Protein 1Y7U (pdb70)

Radius of gyration: 28.41 Å; Cα contacts (8 Å, |Δi|>4): 970; chains: 3; bounding box: 66×67×67 Å

Solvent-accessible surface area: 28800 Å² total

InterPro domains:
  IPR006683 Thioesterase domain [PF03061] (31-102)
  IPR029069 HotDog domain superfamily [SSF54637] (11-159)
  IPR033120 Hotdog acyl-CoA thioesterase (ACOT)-type domain [PS51770] (13-125)
  IPR040170 Cytosolic acyl coenzyme A thioester hydrolase [PTHR11049] (10-159)

Secondary structure (DSSP, 8-state):
-EEEGGGG-EEEEEE--GGGB-TTSSB-HHHHHH---HHHHHHHHH-SEEEE--------S---TT-EEEEEEEE----S---EEEEEEEE-TTT--EEEEEEEEE-EEEE-TTS-B---PEEE--SHHHHHHHHHHHHHHHHHHHHHHHHHHHHHT---/-EEEGGGG-EEEEEE--GGGB-TTSSB-HHHHHH---HHHHHHHHH-S-EEE--------S---TTEEEEEEEEE----S---EEEEEEEEETTT--EEEEEEEEE-EEEB-TTS-B---PEEE--SHHHHHHHHHHHH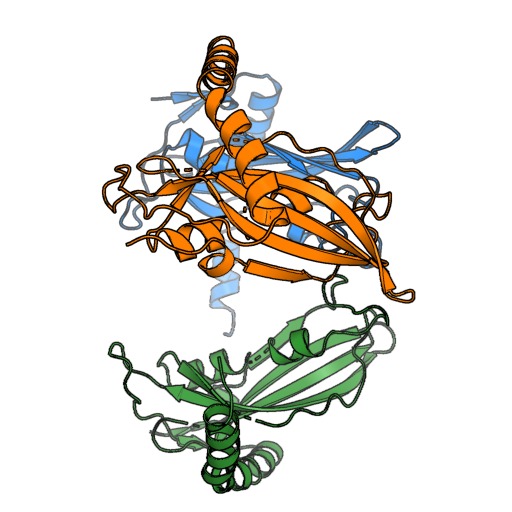HHHTHHHHHHHHHHHHHT---/-EEEGGGG-EEEEEE--GGGB-TTSSB-HHHHHH---HHHHHHHHHSS-EEE--------S---TTEEEEEEEEE----S---EEEEEEEEETTT--EEEEEEEEE-EEEB-TTS-B----EEE--SHHHHHHHHHHHHHHHHHHHHHHHHHHHHHH---

B-factor: mean 40.54, std 14.73, range [1.79, 105.84]

Foldseek 3Di:
DAEEQVLLKAKDKFADDPVQADPVQFGDVVVVVVVVSAQSSVCSQFVANKDWDFWDKDQQDTAGNQKMKMKIKTDQFADQFKKIKMWIWIAGPVPRDIDTRIIDIIMMGGADPVRDRHGTHGYDYDDPVSVVVNVVVVVVVVCVVVVVVVVVVVVVVDDD/DAAEQVQLKAKDKFADDPVQADPVQFGDVVVVVVVVNQQSSVCSFQVARKDWDFWDKDQQDTAGNQWMKMKIKTDLFDDFFKWMKIWIWIAGDPPRDIDTRMIGIIMIGGADPVRHGHGTHHYHYDDPVSVVVNVVVVVVVVCPVVVVVVVVVVVVPDDD/DEAEFVLLKAKDKFADDPVQADPVQFGDVVVVVVVVSQQSSVCSQFVARKDWDFDDKDQQDTAHNQWMKMKIKTDLFFDFFKWMKMWIKIAGDPVRDIDTRIIGIIMIGGQDPVGDGHGTHGYHYDDPVSVVVNVVSVVVVVCVVVVVVVVVVVVVVDDD

Sequence (480 aa):
KGKTANESRVFKTSRVFPTDLNDDHNTLFGGKILSEDVASISASRHSRKECVTASDWVDFLHPVRSSDCVSYESFVIWTGRTSEVFVKVVSEYLISGEKRIAATSFVTFVALSKENNPVPVPRVIPDTEEEKESHRIAVLRRAEQQRHIRRKAESKKVATLLTFKGKTANESRVFKTSRRVFPTDLNDHNNTLFGGKILSEDVASISASRHSRKECVTASDWVDFLHPVRSSDCVSYESFVIWTGRTSEVFVKVVSEYLISGEKRIAATSFVTFVALSKENNPVPVPRRVIPDTEEEKESHRIAVLRAEQRHIRRKAESKKVATLLTFKGKTANESRVFKTSRVFPTDLNDDHNTLFGGKILSEDVASISASRHSRKECVTASDWVDFLHPVRSSDCVSYESFVIWTGRTSEVFVKVVSEYLISGEKRIAATSFVTFVALSKEENNPVPVPRVIPDTEEEKESHRRIAVLRAEQRHIRKAESKKVATLLTF

Structure (mmCIF, N/CA/C/O backbone):
data_1Y7U
#
_entry.id   1Y7U
#
_cell.length_a   123.553
_cell.length_b   123.553
_cell.length_c   126.581
_cell.angle_alpha   90.00
_cell.angle_beta   90.00
_cell.angle_gamma   90.00
#
_symmetry.space_group_name_H-M   'P 43 21 2'
#
loop_
_entity.id
_entity.type
_entity.pdbx_description
1 polymer 'Acyl-CoA hydrolase'
2 non-polymer 'CALCIUM ION'
3 non-polymer 'SULFATE ION'
4 non-polymer 'COENZYME A'
5 water water
#
loop_
_atom_site.group_PDB
_atom_site.id
_atom_site.type_symbol
_atom_site.label_atom_id
_atom_site.label_alt_id
_atom_site.label_comp_id
_atom_site.label_asym_id
_atom_site.label_entity_id
_atom_site.label_seq_id
_atom_site.pdbx_PDB_ins_code
_atom_site.Cartn_x
_atom_site.Cartn_y
_atom_site.Cartn_z
_atom_site.occupancy
_atom_site.B_iso_or_equiv
_atom_site.auth_seq_id
_atom_site.auth_comp_id
_atom_site.auth_asym_id
_atom_site.auth_atom_id
_atom_site.pdbx_PDB_model_num
ATOM 1 N N . LYS A 1 11 ? 14.688 20.877 38.966 1.00 65.62 8 LYS A N 1
ATOM 2 C CA . LYS A 1 11 ? 14.372 22.310 39.236 1.00 66.68 8 LYS A CA 1
ATOM 3 C C . LYS A 1 11 ? 13.111 22.768 38.492 1.00 65.80 8 LYS A C 1
ATOM 4 O O . LYS A 1 11 ? 12.090 22.074 38.516 1.00 66.80 8 LYS A O 1
ATOM 10 N N . GLY A 1 12 ? 13.188 23.931 37.837 1.00 61.76 9 GLY A N 1
ATOM 11 C CA . GLY A 1 12 ? 12.055 24.480 37.106 1.00 55.25 9 GLY A CA 1
ATOM 12 C C . GLY A 1 12 ? 12.501 25.377 35.967 1.00 51.32 9 GLY A C 1
ATOM 13 O O . GLY A 1 12 ? 13.366 26.231 36.150 1.00 52.00 9 GLY A O 1
ATOM 14 N N . LYS A 1 13 ? 11.902 25.190 34.791 1.00 46.83 10 LYS A N 1
ATOM 15 C CA . LYS A 1 13 ? 12.260 25.961 33.596 1.00 41.07 10 LYS A CA 1
ATOM 16 C C . LYS A 1 13 ? 11.155 26.809 33.005 1.00 37.36 10 LYS A C 1
ATOM 17 O O . LYS A 1 13 ? 10.003 26.399 32.929 1.00 36.92 10 LYS A O 1
ATOM 23 N N . THR A 1 14 ? 11.534 27.993 32.556 1.00 35.76 11 THR A N 1
ATOM 24 C CA . THR A 1 14 ? 10.610 28.924 31.943 1.00 35.20 11 THR A CA 1
ATOM 25 C C . THR A 1 14 ? 10.127 28.366 30.593 1.00 35.50 11 THR A C 1
ATOM 26 O O . THR A 1 14 ? 10.887 27.730 29.872 1.00 36.08 11 THR A O 1
ATOM 30 N N . ALA A 1 15 ? 8.866 28.585 30.248 1.00 36.52 12 ALA A N 1
ATOM 31 C CA . ALA A 1 15 ? 8.353 28.075 28.976 1.00 36.05 12 ALA A CA 1
ATOM 32 C C . ALA A 1 15 ? 9.263 28.477 27.825 1.00 35.90 12 ALA A C 1
ATOM 33 O O . ALA A 1 15 ? 9.543 27.684 26.927 1.00 38.08 12 ALA A O 1
ATOM 35 N N . ASN A 1 16 ? 9.728 29.717 27.868 1.00 35.63 13 ASN A N 1
ATOM 36 C CA . ASN A 1 16 ? 10.597 30.258 26.832 1.00 35.78 13 ASN A CA 1
ATOM 37 C C . ASN A 1 16 ? 11.946 29.545 26.705 1.00 36.13 13 ASN A C 1
ATOM 38 O O . ASN A 1 16 ? 12.653 29.719 25.712 1.00 35.34 13 ASN A O 1
ATOM 43 N N . GLU A 1 17 ? 12.295 28.738 27.704 1.00 40.07 14 GLU A N 1
ATOM 44 C CA . GLU A 1 17 ? 13.549 27.984 27.690 1.00 41.51 14 GLU A CA 1
ATOM 45 C C . GLU A 1 17 ? 13.473 26.964 26.566 1.00 39.67 14 GLU A C 1
ATOM 46 O O . GLU A 1 17 ? 14.493 26.549 26.033 1.00 40.18 14 GLU A O 1
ATOM 52 N N . SER A 1 18 ? 12.254 26.556 26.221 1.00 36.05 15 SER A N 1
ATOM 53 C CA . SER A 1 18 ? 12.053 25.544 25.192 1.00 34.38 15 SER A CA 1
ATOM 54 C C . SER A 1 18 ? 11.415 26.033 23.905 1.00 33.09 15 SER A C 1
ATOM 55 O O . SER A 1 18 ? 11.053 25.229 23.052 1.00 34.72 15 SER A O 1
ATOM 58 N N . ARG A 1 19 ? 11.271 27.341 23.758 1.00 30.95 16 ARG A N 1
ATOM 59 C CA . ARG A 1 19 ? 10.659 27.887 22.555 1.00 30.09 16 ARG A CA 1
ATOM 60 C C . ARG A 1 19 ? 11.489 27.502 21.314 1.00 30.37 16 ARG A C 1
ATOM 61 O O . ARG A 1 19 ? 12.720 27.491 21.356 1.00 29.09 16 ARG A O 1
ATOM 69 N N . VAL A 1 20 ? 10.801 27.159 20.225 1.00 30.32 17 VAL A N 1
ATOM 70 C CA . VAL A 1 20 ? 11.446 26.766 18.973 1.00 28.61 17 VAL A CA 1
ATOM 71 C C . VAL A 1 20 ? 10.756 27.429 17.778 1.00 31.52 17 VAL A C 1
ATOM 72 O O . VAL A 1 20 ? 9.543 27.295 17.603 1.00 33.14 17 VAL A O 1
ATOM 76 N N . PHE A 1 21 ? 11.516 28.148 16.958 1.00 32.14 18 PHE A N 1
ATOM 77 C CA . PHE A 1 21 ? 10.934 28.790 15.788 1.00 32.65 18 PHE A CA 1
ATOM 78 C C . PHE A 1 21 ? 11.418 28.139 14.510 1.00 32.03 18 PHE A C 1
ATOM 79 O O . PHE A 1 21 ? 12.569 27.720 14.409 1.00 34.28 18 PHE A O 1
ATOM 87 N N . LYS A 1 22 ? 10.537 28.078 13.523 1.00 29.34 19 LYS A N 1
ATOM 88 C CA . LYS A 1 22 ? 10.905 27.529 12.237 1.00 27.92 19 LYS A CA 1
ATOM 89 C C . LYS A 1 22 ? 10.017 28.096 11.162 1.00 28.33 19 LYS A C 1
ATOM 90 O O . LYS A 1 22 ? 8.815 27.871 11.175 1.00 29.76 19 LYS A O 1
ATOM 96 N N . THR A 1 23 ? 10.590 28.850 10.239 1.00 26.94 20 THR A N 1
ATOM 97 C CA . THR A 1 23 ? 9.790 29.372 9.151 1.00 28.45 20 THR A CA 1
ATOM 98 C C . THR A 1 23 ? 10.328 28.761 7.858 1.00 29.42 20 THR A C 1
ATOM 99 O O . THR A 1 23 ? 11.538 28.708 7.635 1.00 30.80 20 THR A O 1
ATOM 103 N N . SER A 1 24 ? 9.420 28.254 7.028 1.00 29.97 21 SER A N 1
ATOM 104 C CA . SER A 1 24 ? 9.793 27.616 5.780 1.00 29.62 21 SER A CA 1
ATOM 105 C C . SER A 1 24 ? 9.042 28.150 4.588 1.00 29.39 21 SER A C 1
ATOM 106 O O . SER A 1 24 ? 8.057 28.872 4.714 1.00 29.08 21 SER A O 1
ATOM 109 N N . ARG A 1 25 ? 9.533 27.761 3.421 1.00 30.83 22 ARG A N 1
ATOM 110 C CA . ARG A 1 25 ? 8.949 28.126 2.148 1.00 30.98 22 ARG A CA 1
ATOM 111 C C . ARG A 1 25 ? 7.942 27.008 1.861 1.00 29.56 22 ARG A C 1
ATOM 112 O O . ARG A 1 25 ? 8.022 25.935 2.453 1.00 29.99 22 ARG A O 1
ATOM 120 N N . VAL A 1 26 ? 6.985 27.250 0.977 1.00 28.87 23 VAL A N 1
ATOM 121 C CA . VAL A 1 26 ? 6.020 26.212 0.647 1.00 27.98 23 VAL A CA 1
ATOM 122 C C . VAL A 1 26 ? 6.395 25.575 -0.690 1.00 28.86 23 VAL A C 1
ATOM 123 O O . VAL A 1 26 ? 6.136 26.140 -1.749 1.00 32.49 23 VAL A O 1
ATOM 127 N N . PHE A 1 27 ? 7.009 24.398 -0.637 1.00 27.35 24 PHE A N 1
ATOM 128 C CA . PHE A 1 27 ? 7.425 23.698 -1.847 1.00 28.07 24 PHE A CA 1
ATOM 129 C C . PHE A 1 27 ? 6.303 22.941 -2.558 1.00 28.08 24 PHE A C 1
ATOM 130 O O . PHE A 1 27 ? 5.422 22.373 -1.918 1.00 28.12 24 PHE A O 1
ATOM 138 N N . PRO A 1 28 ? 6.337 22.915 -3.901 1.00 28.94 25 PRO A N 1
ATOM 139 C CA . PRO A 1 28 ? 5.335 22.236 -4.726 1.00 28.82 25 PRO A CA 1
ATOM 140 C C . PRO A 1 28 ? 5.052 20.791 -4.325 1.00 28.86 25 PRO A C 1
ATOM 141 O O . PRO A 1 28 ? 3.910 20.347 -4.363 1.00 31.31 25 PRO A O 1
ATOM 145 N N . THR A 1 29 ? 6.093 20.061 -3.947 1.00 29.29 26 THR A N 1
ATOM 146 C CA . THR A 1 29 ? 5.952 18.667 -3.525 1.00 30.45 26 THR A CA 1
ATOM 147 C C . THR A 1 29 ? 4.829 18.482 -2.511 1.00 29.46 26 THR A C 1
ATOM 148 O O . THR A 1 29 ? 4.047 17.538 -2.594 1.00 28.05 26 THR A O 1
ATOM 152 N N . ASP A 1 30 ? 4.774 19.393 -1.543 1.00 28.01 27 ASP A N 1
ATOM 153 C CA . ASP A 1 30 ? 3.787 19.350 -0.480 1.00 26.32 27 ASP A CA 1
ATOM 154 C C . ASP A 1 30 ? 2.444 19.998 -0.807 1.00 24.92 27 ASP A C 1
ATOM 155 O O . ASP A 1 30 ? 1.557 20.032 0.038 1.00 23.82 27 ASP A O 1
ATOM 160 N N . LEU A 1 31 ? 2.276 20.515 -2.018 1.00 25.03 28 LEU A N 1
ATOM 161 C CA . LEU A 1 31 ? 0.996 21.121 -2.372 1.00 27.31 28 LEU A CA 1
ATOM 162 C C . LEU A 1 31 ? 0.103 20.103 -3.065 1.00 28.70 28 LEU A C 1
ATOM 163 O O . LEU A 1 31 ? 0.554 19.339 -3.917 1.00 27.67 28 LEU A O 1
ATOM 168 N N . ASN A 1 32 ? -1.163 20.069 -2.680 1.00 31.12 29 ASN A N 1
ATOM 169 C CA . ASN A 1 32 ? -2.077 19.143 -3.314 1.00 34.95 29 ASN A CA 1
ATOM 170 C C . ASN A 1 32 ? -2.592 19.814 -4.576 1.00 36.70 29 ASN A C 1
ATOM 171 O O . ASN A 1 32 ? -2.066 20.841 -5.009 1.00 37.09 29 ASN A O 1
ATOM 176 N N A ASP A 1 33 ? -3.647 19.227 -5.120 0.50 37.64 30 ASP A N 1
ATOM 177 N N B ASP A 1 33 ? -3.626 19.259 -5.190 0.50 37.83 30 ASP A N 1
ATOM 178 C CA A ASP A 1 33 ? -4.304 19.670 -6.339 0.50 38.12 30 ASP A CA 1
ATOM 179 C CA B ASP A 1 33 ? -4.107 19.862 -6.423 0.50 38.32 30 ASP A CA 1
ATOM 180 C C A ASP A 1 33 ? -4.953 21.060 -6.292 0.50 38.13 30 ASP A C 1
ATOM 181 C C B ASP A 1 33 ? -4.817 21.200 -6.287 0.50 38.34 30 ASP A C 1
ATOM 182 O O A ASP A 1 33 ? -5.122 21.703 -7.325 0.50 37.99 30 ASP A O 1
ATOM 183 O O B ASP A 1 33 ? -4.920 21.944 -7.260 0.50 38.39 30 ASP A O 1
ATOM 192 N N . HIS A 1 34 ? -5.316 21.517 -5.098 1.00 37.69 31 HIS A N 1
ATOM 193 C CA . HIS A 1 34 ? -5.964 22.811 -4.925 1.00 36.44 31 HIS A CA 1
ATOM 194 C C . HIS A 1 34 ? -4.991 23.884 -4.482 1.00 38.04 31 HIS A C 1
ATOM 195 O O . HIS A 1 34 ? -5.403 24.940 -4.000 1.00 39.42 31 HIS A O 1
ATOM 202 N N . ASN A 1 35 ? -3.701 23.622 -4.657 1.00 36.91 32 ASN A N 1
ATOM 203 C CA . ASN A 1 35 ? -2.674 24.569 -4.248 1.00 36.94 32 ASN A CA 1
ATOM 204 C C . ASN A 1 35 ? -2.797 24.908 -2.768 1.00 35.74 32 ASN A C 1
ATOM 205 O O . ASN A 1 35 ? -2.960 26.062 -2.384 1.00 37.57 32 ASN A O 1
ATOM 210 N N . THR A 1 36 ? -2.751 23.877 -1.942 1.00 34.51 33 THR A N 1
ATOM 211 C CA . THR A 1 36 ? -2.795 24.044 -0.503 1.00 32.83 33 THR A CA 1
ATOM 212 C C . THR A 1 36 ? -2.017 22.849 0.027 1.00 31.37 33 THR A C 1
ATOM 213 O O . THR A 1 36 ? -2.009 21.783 -0.592 1.00 28.78 33 THR A O 1
ATOM 217 N N . LEU A 1 37 ? -1.337 23.041 1.149 1.00 30.71 34 LEU A N 1
ATOM 218 C CA . LEU A 1 37 ? -0.543 21.982 1.743 1.00 28.83 34 LEU A CA 1
ATOM 219 C C . LEU A 1 37 ? -1.377 20.774 2.120 1.00 30.53 34 LEU A C 1
ATOM 220 O O . LEU A 1 37 ? -2.576 20.891 2.385 1.00 31.87 34 LEU A O 1
ATOM 225 N N . PHE A 1 38 ? -0.735 19.610 2.125 1.00 29.96 35 PHE A N 1
ATOM 226 C CA . PHE A 1 38 ? -1.401 18.401 2.555 1.00 28.51 35 PHE A CA 1
ATOM 227 C C . PHE A 1 38 ? -1.423 18.586 4.071 1.00 27.52 35 PHE A C 1
ATOM 228 O O . PHE A 1 38 ? -0.486 19.146 4.641 1.00 27.91 35 PHE A O 1
ATOM 236 N N . GLY A 1 39 ? -2.484 18.140 4.726 1.00 24.09 36 GLY A N 1
ATOM 237 C CA . GLY A 1 39 ? -2.543 18.294 6.165 1.00 22.09 36 GLY A CA 1
ATOM 238 C C . GLY A 1 39 ? -1.342 17.629 6.801 1.00 20.02 36 GLY A C 1
ATOM 239 O O . GLY A 1 39 ? -0.779 18.131 7.773 1.00 20.66 36 GLY A O 1
ATOM 240 N N . GLY A 1 40 ? -0.941 16.497 6.238 1.00 16.75 37 GLY A N 1
ATOM 241 C CA . GLY A 1 40 ? 0.196 15.771 6.769 1.00 17.81 37 GLY A CA 1
ATOM 242 C C . GLY A 1 40 ? 1.458 16.608 6.892 1.00 17.25 37 GLY A C 1
ATOM 243 O O . GLY A 1 40 ? 2.151 16.556 7.908 1.00 16.10 37 GLY A O 1
ATOM 244 N N . LYS A 1 41 ? 1.763 17.389 5.865 1.00 16.48 38 LYS A N 1
ATOM 245 C CA . LYS A 1 41 ? 2.958 18.206 5.918 1.00 19.57 38 LYS A CA 1
ATOM 246 C C . LYS A 1 41 ? 2.974 19.041 7.189 1.00 20.76 38 LYS A C 1
ATOM 247 O O . LYS A 1 41 ? 3.973 19.058 7.906 1.00 21.78 38 LYS A O 1
ATOM 253 N N . ILE A 1 42 ? 1.867 19.720 7.477 1.00 20.72 39 ILE A N 1
ATOM 254 C CA . ILE A 1 42 ? 1.787 20.537 8.677 1.00 21.18 39 ILE A CA 1
ATOM 255 C C . ILE A 1 42 ? 1.932 19.691 9.949 1.00 21.54 39 ILE A C 1
ATOM 256 O O . ILE A 1 42 ? 2.685 20.042 10.855 1.00 20.58 39 ILE A O 1
ATOM 261 N N . LEU A 1 43 ? 1.226 18.570 10.017 1.00 22.82 40 LEU A N 1
ATOM 262 C CA . LEU A 1 43 ? 1.313 17.712 11.190 1.00 23.86 40 LEU A CA 1
ATOM 263 C C . LEU A 1 43 ? 2.742 17.214 11.391 1.00 26.05 40 LEU A C 1
ATOM 264 O O . LEU A 1 43 ? 3.275 17.272 12.498 1.00 24.97 40 LEU A O 1
ATOM 269 N N . SER A 1 44 ? 3.378 16.731 10.328 1.00 28.48 41 SER A N 1
ATOM 270 C CA . SER A 1 44 ? 4.744 16.244 10.459 1.00 30.62 41 SER A CA 1
ATOM 271 C C . SER A 1 44 ? 5.614 17.347 11.058 1.00 29.64 41 SER A C 1
ATOM 272 O O . SER A 1 44 ? 6.415 17.115 11.970 1.00 27.93 41 SER A O 1
ATOM 275 N N . GLU A 1 45 ? 5.435 18.558 10.552 1.00 27.32 42 GLU A N 1
ATOM 276 C CA . GLU A 1 45 ? 6.218 19.681 11.020 1.00 29.21 42 GLU A CA 1
ATOM 277 C C . GLU A 1 45 ? 5.903 20.107 12.446 1.00 29.02 42 GLU A C 1
ATOM 278 O O . GLU A 1 45 ? 6.805 20.489 13.187 1.00 27.87 42 GLU A O 1
ATOM 292 N N . ASP A 1 47 ? 4.873 18.247 14.940 1.00 29.20 44 ASP A N 1
ATOM 293 C CA . ASP A 1 47 ? 5.498 17.248 15.796 1.00 28.91 44 ASP A CA 1
ATOM 294 C C . ASP A 1 47 ? 7.014 17.444 15.847 1.00 28.75 44 ASP A C 1
ATOM 295 O O . ASP A 1 47 ? 7.626 17.371 16.912 1.00 28.05 44 ASP A O 1
ATOM 308 N N . VAL A 1 49 ? 9.034 20.188 15.233 1.00 28.11 46 VAL A N 1
ATOM 309 C CA . VAL A 1 49 ? 9.437 21.366 15.958 1.00 26.45 46 VAL A CA 1
ATOM 310 C C . VAL A 1 49 ? 9.123 21.205 17.456 1.00 26.60 46 VAL A C 1
ATOM 311 O O . VAL A 1 49 ? 9.832 21.726 18.316 1.00 26.74 46 VAL A O 1
ATOM 315 N N . ALA A 1 50 ? 8.072 20.454 17.762 1.00 26.69 47 ALA A N 1
ATOM 316 C CA . ALA A 1 50 ? 7.670 20.207 19.143 1.00 25.22 47 ALA A CA 1
ATOM 317 C C . ALA A 1 50 ? 8.593 19.207 19.843 1.00 26.59 47 ALA A C 1
ATOM 318 O O . ALA A 1 50 ? 8.846 19.314 21.042 1.00 27.06 47 ALA A O 1
ATOM 320 N N . SER A 1 51 ? 9.072 18.217 19.098 1.00 25.90 48 SER A N 1
ATOM 321 C CA . SER A 1 51 ? 9.970 17.227 19.664 1.00 25.54 48 SER A CA 1
ATOM 322 C C . SER A 1 51 ? 11.261 17.929 20.068 1.00 26.47 48 SER A C 1
ATOM 323 O O . SER A 1 51 ? 11.954 17.494 20.987 1.00 26.59 48 SER A O 1
ATOM 326 N N . ILE A 1 52 ? 11.590 19.013 19.374 1.00 25.54 49 ILE A N 1
ATOM 327 C CA . ILE A 1 52 ? 12.796 19.759 19.698 1.00 25.66 49 ILE A CA 1
ATOM 328 C C . ILE A 1 52 ? 12.555 20.499 21.005 1.00 26.87 49 ILE A C 1
ATOM 329 O O . ILE A 1 52 ? 13.428 20.537 21.867 1.00 27.83 49 ILE A O 1
ATOM 334 N N . SER A 1 53 ? 11.368 21.080 21.157 1.00 28.04 50 SER A N 1
ATOM 335 C CA . SER A 1 53 ? 11.031 21.786 22.390 1.00 27.48 50 SER A CA 1
ATOM 336 C C . SER A 1 53 ? 11.087 20.788 23.540 1.00 27.79 50 SER A C 1
ATOM 337 O O . SER A 1 53 ? 11.609 21.078 24.609 1.00 29.56 50 SER A O 1
ATOM 340 N N . ALA A 1 54 ? 10.545 19.604 23.310 1.00 25.59 51 ALA A N 1
ATOM 341 C CA . ALA A 1 54 ? 10.538 18.581 24.330 1.00 26.92 51 ALA A CA 1
ATOM 342 C C . ALA A 1 54 ? 11.949 18.275 24.819 1.00 29.81 51 ALA A C 1
ATOM 343 O O . ALA A 1 54 ? 12.188 18.224 26.018 1.00 32.04 51 ALA A O 1
ATOM 345 N N . SER A 1 55 ? 12.894 18.081 23.907 1.00 31.75 52 SER A N 1
ATOM 346 C CA . SER A 1 55 ? 14.245 17.762 24.338 1.00 33.70 52 SER A CA 1
ATOM 347 C C . SER A 1 55 ? 15.005 18.958 24.906 1.00 34.04 52 SER A C 1
ATOM 348 O O . SER A 1 55 ? 15.883 18.789 25.750 1.00 35.75 52 SER A O 1
ATOM 351 N N . ARG A 1 56 ? 14.682 20.165 24.461 1.00 31.73 53 ARG A N 1
ATOM 352 C CA . ARG A 1 56 ? 15.359 21.333 25.008 1.00 32.25 53 ARG A CA 1
ATOM 353 C C . ARG A 1 56 ? 14.996 21.481 26.484 1.00 32.89 53 ARG A C 1
ATOM 354 O O . ARG A 1 56 ? 15.846 21.769 27.325 1.00 31.84 53 ARG A O 1
ATOM 362 N N . HIS A 1 57 ? 13.724 21.268 26.793 1.00 34.15 54 HIS A N 1
ATOM 363 C CA . HIS A 1 57 ? 13.231 21.389 28.156 1.00 34.13 54 HIS A CA 1
ATOM 364 C C . HIS A 1 57 ? 13.735 20.247 29.018 1.00 34.84 54 HIS A C 1
ATOM 365 O O . HIS A 1 57 ? 14.307 20.467 30.081 1.00 36.09 54 HIS A O 1
ATOM 372 N N . SER A 1 58 ? 13.533 19.027 28.545 1.00 34.10 55 SER A N 1
ATOM 373 C CA . SER A 1 58 ? 13.926 17.841 29.291 1.00 35.41 55 SER A CA 1
ATOM 374 C C . SER A 1 58 ? 15.394 17.456 29.199 1.00 38.11 55 SER A C 1
ATOM 375 O O . SER A 1 58 ? 15.900 16.748 30.069 1.00 38.63 55 SER A O 1
ATOM 378 N N . ARG A 1 59 ? 16.072 17.899 28.145 1.00 40.12 56 ARG A N 1
ATOM 379 C CA . ARG A 1 59 ? 17.474 17.553 27.941 1.00 39.75 56 ARG A CA 1
ATOM 380 C C . ARG A 1 59 ? 17.548 16.028 27.935 1.00 40.21 56 ARG A C 1
ATOM 381 O O . ARG A 1 59 ? 18.573 15.443 28.272 1.00 40.68 56 ARG A O 1
ATOM 389 N N . LYS A 1 60 ? 16.437 15.395 27.569 1.00 41.02 57 LYS A N 1
ATOM 390 C CA . LYS A 1 60 ? 16.355 13.938 27.491 1.00 44.34 57 LYS A CA 1
ATOM 391 C C . LYS A 1 60 ? 15.914 13.561 26.086 1.00 45.65 57 LYS A C 1
ATOM 392 O O . LYS A 1 60 ? 15.473 14.415 25.316 1.00 44.06 57 LYS A O 1
ATOM 398 N N . GLU A 1 61 ? 16.041 12.281 25.757 1.00 47.55 58 GLU A N 1
ATOM 399 C CA . GLU A 1 61 ? 15.629 11.791 24.454 1.00 50.85 58 GLU A CA 1
ATOM 400 C C . GLU A 1 61 ? 14.130 11.538 24.580 1.00 48.82 58 GLU A C 1
ATOM 401 O O . GLU A 1 61 ? 13.711 10.639 25.302 1.00 47.58 58 GLU A O 1
ATOM 407 N N . CYS A 1 62 ? 13.323 12.328 23.880 1.00 46.99 59 CYS A N 1
ATOM 408 C CA . CYS A 1 62 ? 11.879 12.172 23.973 1.00 44.39 59 CYS A CA 1
ATOM 409 C C . CYS A 1 62 ? 11.198 11.409 22.854 1.00 43.57 59 CYS A C 1
ATOM 410 O O . CYS A 1 62 ? 11.753 11.202 21.780 1.00 45.84 59 CYS A O 1
ATOM 413 N N . VAL A 1 63 ? 9.970 11.004 23.140 1.00 40.60 60 VAL A N 1
ATOM 414 C CA . VAL A 1 63 ? 9.132 10.239 22.226 1.00 36.31 60 VAL A CA 1
ATOM 415 C C . VAL A 1 63 ? 7.752 10.905 22.197 1.00 34.53 60 VAL A C 1
ATOM 416 O O . VAL A 1 63 ? 7.289 11.432 23.206 1.00 36.50 60 VAL A O 1
ATOM 420 N N . THR A 1 64 ? 7.080 10.882 21.058 1.00 30.84 61 THR A N 1
ATOM 421 C CA . THR A 1 64 ? 5.774 11.523 20.997 1.00 27.71 61 THR A CA 1
ATOM 422 C C . THR A 1 64 ? 4.653 10.572 21.389 1.00 25.76 61 THR A C 1
ATOM 423 O O . THR A 1 64 ? 4.463 9.527 20.774 1.00 25.60 61 THR A O 1
ATOM 427 N N . ALA A 1 65 ? 3.929 10.948 22.442 1.00 26.51 62 ALA A N 1
ATOM 428 C CA . ALA A 1 65 ? 2.832 10.144 22.974 1.00 27.27 62 ALA A CA 1
ATOM 429 C C . ALA A 1 65 ? 1.490 10.408 22.312 1.00 27.13 62 ALA A C 1
ATOM 430 O O . ALA A 1 65 ? 0.706 9.485 22.098 1.00 27.66 62 ALA A O 1
ATOM 432 N N . SER A 1 66 ? 1.209 11.661 21.989 1.00 26.48 63 SER A N 1
ATOM 433 C CA . SER A 1 66 ? -0.067 11.946 21.367 1.00 29.06 63 SER A CA 1
ATOM 434 C C . SER A 1 66 ? -0.127 13.277 20.644 1.00 28.72 63 SER A C 1
ATOM 435 O O . SER A 1 66 ? 0.713 14.157 20.843 1.00 28.75 63 SER A O 1
ATOM 446 N N . ASP A 1 68 ? -3.033 16.277 19.769 1.00 34.15 65 ASP A N 1
ATOM 447 C CA . ASP A 1 68 ? -4.388 16.728 20.078 1.00 36.92 65 ASP A CA 1
ATOM 448 C C . ASP A 1 68 ? -5.088 16.948 18.733 1.00 35.61 65 ASP A C 1
ATOM 449 O O . ASP A 1 68 ? -4.422 17.124 17.717 1.00 33.52 65 ASP A O 1
ATOM 454 N N . TRP A 1 69 ? -6.414 16.955 18.696 1.00 35.63 66 TRP A N 1
ATOM 455 C CA . TRP A 1 69 ? -7.047 17.157 17.405 1.00 37.67 66 TRP A CA 1
ATOM 456 C C . TRP A 1 69 ? -6.580 18.464 16.775 1.00 34.13 66 TRP A C 1
ATOM 457 O O . TRP A 1 69 ? -6.223 19.408 17.473 1.00 32.01 66 TRP A O 1
ATOM 468 N N . VAL A 1 70 ? -6.565 18.506 15.448 1.00 30.54 67 VAL A N 1
ATOM 469 C CA . VAL A 1 70 ? -6.108 19.687 14.735 1.00 28.06 67 VAL A CA 1
ATOM 470 C C . VAL A 1 70 ? -7.098 20.145 13.677 1.00 29.45 67 VAL A C 1
ATOM 471 O O . VAL A 1 70 ? -7.525 19.349 12.841 1.00 31.07 67 VAL A O 1
ATOM 475 N N . ASP A 1 71 ? -7.454 21.427 13.715 1.00 29.43 68 ASP A N 1
ATOM 476 C CA . ASP A 1 71 ? -8.372 22.001 12.735 1.00 30.96 68 ASP A CA 1
ATOM 477 C C . ASP A 1 71 ? -7.582 22.893 11.801 1.00 28.91 68 ASP A C 1
ATOM 478 O O . ASP A 1 71 ? -6.862 23.777 12.254 1.00 31.78 68 ASP A O 1
ATOM 483 N N . PHE A 1 72 ? -7.709 22.674 10.502 1.00 25.92 69 PHE A N 1
ATOM 484 C CA . PHE A 1 72 ? -6.997 23.512 9.557 1.00 25.69 69 PHE A CA 1
ATOM 485 C C . PHE A 1 72 ? -7.891 24.693 9.209 1.00 27.56 69 PHE A C 1
ATOM 486 O O . PHE A 1 72 ? -8.685 24.656 8.272 1.00 28.44 69 PHE A O 1
ATOM 494 N N . LEU A 1 73 ? -7.743 25.740 10.015 1.00 28.76 70 LEU A N 1
ATOM 495 C CA . LEU A 1 73 ? -8.511 26.975 9.913 1.00 28.27 70 LEU A CA 1
ATOM 496 C C . LEU A 1 73 ? -8.482 27.663 8.557 1.00 29.60 70 LEU A C 1
ATOM 497 O O . LEU A 1 73 ? -9.510 28.129 8.086 1.00 30.59 70 LEU A O 1
ATOM 502 N N . HIS A 1 74 ? -7.314 27.744 7.930 1.00 30.98 71 HIS A N 1
ATOM 503 C CA . HIS A 1 74 ? -7.206 28.362 6.612 1.00 31.03 71 HIS A CA 1
ATOM 504 C C . HIS A 1 74 ? -6.235 27.558 5.795 1.00 31.35 71 HIS A C 1
ATOM 505 O O . HIS A 1 74 ? -5.462 26.767 6.333 1.00 33.86 71 HIS A O 1
ATOM 512 N N . PRO A 1 75 ? -6.259 27.738 4.475 1.00 31.40 72 PRO A N 1
ATOM 513 C CA . PRO A 1 75 ? -5.333 26.990 3.634 1.00 31.39 72 PRO A CA 1
ATOM 514 C C . PRO A 1 75 ? -3.996 27.709 3.614 1.00 30.81 72 PRO A C 1
ATOM 515 O O . PRO A 1 75 ? -3.929 28.904 3.881 1.00 32.13 72 PRO A O 1
ATOM 519 N N . VAL A 1 76 ? -2.937 26.967 3.318 1.00 29.68 73 VAL A N 1
ATOM 520 C CA . VAL A 1 76 ? -1.601 27.524 3.207 1.00 26.36 73 VAL A CA 1
ATOM 521 C C . VAL A 1 76 ? -1.220 27.222 1.768 1.00 27.86 73 VAL A C 1
ATOM 522 O O . VAL A 1 76 ? -1.035 26.063 1.400 1.00 29.91 73 VAL A O 1
ATOM 526 N N . ARG A 1 77 ? -1.117 28.262 0.953 1.00 27.36 74 ARG A N 1
ATOM 527 C CA . ARG A 1 77 ? -0.809 28.094 -0.463 1.00 28.13 74 ARG A CA 1
ATOM 528 C C . ARG A 1 77 ? 0.646 28.363 -0.828 1.00 27.35 74 ARG A C 1
ATOM 529 O O . ARG A 1 77 ? 1.461 28.670 0.034 1.00 25.83 74 ARG A O 1
ATOM 537 N N . SER A 1 78 ? 0.959 28.229 -2.113 1.00 29.00 75 SER A N 1
ATOM 538 C CA . SER A 1 78 ? 2.310 28.447 -2.615 1.00 30.54 75 SER A CA 1
ATOM 539 C C . SER A 1 78 ? 2.722 29.907 -2.460 1.00 30.39 75 SER A C 1
ATOM 540 O O . SER A 1 78 ? 3.897 30.219 -2.325 1.00 30.48 75 SER A O 1
ATOM 543 N N . SER A 1 79 ? 1.745 30.801 -2.499 1.00 32.20 76 SER A N 1
ATOM 544 C CA . SER A 1 79 ? 1.999 32.230 -2.356 1.00 33.32 76 SER A CA 1
ATOM 545 C C . SER A 1 79 ? 2.287 32.552 -0.905 1.00 34.68 76 SER A C 1
ATOM 546 O O . SER A 1 79 ? 2.616 33.686 -0.560 1.00 34.22 76 SER A O 1
ATOM 549 N N . ASP A 1 80 ? 2.150 31.542 -0.052 1.00 36.68 77 ASP A N 1
ATOM 550 C CA . ASP A 1 80 ? 2.379 31.725 1.368 1.00 36.45 77 ASP A CA 1
ATOM 551 C C . ASP A 1 80 ? 3.753 31.337 1.848 1.00 36.78 77 ASP A C 1
ATOM 552 O O . ASP A 1 80 ? 4.624 30.906 1.098 1.00 36.24 77 ASP A O 1
ATOM 557 N N . CYS A 1 81 ? 3.900 31.466 3.152 1.00 38.01 78 CYS A N 1
ATOM 558 C CA . CYS A 1 81 ? 5.128 31.183 3.846 1.00 37.75 78 CYS A CA 1
ATOM 559 C C . CYS A 1 81 ? 4.658 30.650 5.203 1.00 35.30 78 CYS A C 1
ATOM 560 O O . CYS A 1 81 ? 3.780 31.237 5.824 1.00 36.49 78 CYS A O 1
ATOM 563 N N . VAL A 1 82 ? 5.197 29.522 5.649 1.00 34.02 79 VAL A N 1
ATOM 564 C CA . VAL A 1 82 ? 4.786 28.969 6.940 1.00 30.88 79 VAL A CA 1
ATOM 565 C C . VAL A 1 82 ? 5.865 29.045 7.995 1.00 30.19 79 VAL A C 1
ATOM 566 O O . VAL A 1 82 ? 7.039 28.862 7.712 1.00 32.60 79 VAL A O 1
ATOM 570 N N . SER A 1 83 ? 5.446 29.309 9.222 1.00 28.01 80 SER A N 1
ATOM 571 C CA . SER A 1 83 ? 6.350 29.375 10.354 1.00 26.48 80 SER A CA 1
ATOM 572 C C . SER A 1 83 ? 5.675 28.647 11.504 1.00 24.37 80 SER A C 1
ATOM 573 O O . SER A 1 83 ? 4.467 28.738 11.676 1.00 24.23 80 SER A O 1
ATOM 576 N N . TYR A 1 84 ? 6.460 27.894 12.260 1.00 22.52 81 TYR A N 1
ATOM 577 C CA . TYR A 1 84 ? 5.947 27.146 13.385 1.00 22.97 81 TYR A CA 1
ATOM 578 C C . TYR A 1 84 ? 6.590 27.692 14.640 1.00 26.08 81 TYR A C 1
ATOM 579 O O . TYR A 1 84 ? 7.731 28.151 14.611 1.00 28.87 81 TYR A O 1
ATOM 588 N N . GLU A 1 85 ? 5.852 27.673 15.739 1.00 27.33 82 GLU A N 1
ATOM 589 C CA . GLU A 1 85 ? 6.397 28.118 17.005 1.00 28.88 82 GLU A CA 1
ATOM 590 C C . GLU A 1 85 ? 5.917 27.091 17.998 1.00 28.16 82 GLU A C 1
ATOM 591 O O . GLU A 1 85 ? 4.773 26.648 17.936 1.00 28.83 82 GLU A O 1
ATOM 597 N N . SER A 1 86 ? 6.796 26.692 18.901 1.00 25.67 83 SER A N 1
ATOM 598 C CA . SER A 1 86 ? 6.415 25.707 19.882 1.00 25.89 83 SER A CA 1
ATOM 599 C C . SER A 1 86 ? 7.200 25.866 21.176 1.00 26.87 83 SER A C 1
ATOM 600 O O . SER A 1 86 ? 8.362 26.293 21.178 1.00 27.73 83 SER A O 1
ATOM 603 N N . PHE A 1 87 ? 6.539 25.542 22.278 1.00 25.29 84 PHE A N 1
ATOM 604 C CA . PHE A 1 87 ? 7.158 25.583 23.588 1.00 25.50 84 PHE A CA 1
ATOM 605 C C . PHE A 1 87 ? 6.350 24.697 24.513 1.00 25.28 84 PHE A C 1
ATOM 606 O O . PHE A 1 87 ? 5.177 24.424 24.264 1.00 26.59 84 PHE A O 1
ATOM 614 N N . VAL A 1 88 ? 7.000 24.222 25.561 1.00 24.90 85 VAL A N 1
ATOM 615 C CA . VAL A 1 88 ? 6.358 23.374 26.545 1.00 27.08 85 VAL A CA 1
ATOM 616 C C . VAL A 1 88 ? 5.547 24.291 27.457 1.00 29.15 85 VAL A C 1
ATOM 617 O O . VAL A 1 88 ? 6.041 25.346 27.843 1.00 31.18 85 VAL A O 1
ATOM 621 N N . ILE A 1 89 ? 4.307 23.936 27.780 1.00 29.46 86 ILE A N 1
ATOM 622 C CA . ILE A 1 89 ? 3.538 24.781 28.690 1.00 33.46 86 ILE A CA 1
ATOM 623 C C . ILE A 1 89 ? 3.053 24.021 29.894 1.00 37.92 86 ILE A C 1
ATOM 624 O O . ILE A 1 89 ? 2.914 24.594 30.965 1.00 43.35 86 ILE A O 1
ATOM 629 N N . TRP A 1 90 ? 2.772 22.738 29.726 1.00 37.70 87 TRP A N 1
ATOM 630 C CA . TRP A 1 90 ? 2.292 21.940 30.837 1.00 37.78 87 TRP A CA 1
ATOM 631 C C . TRP A 1 90 ? 3.206 20.749 31.017 1.00 38.22 87 TRP A C 1
ATOM 632 O O . TRP A 1 90 ? 3.684 20.189 30.041 1.00 39.80 87 TRP A O 1
ATOM 643 N N . THR A 1 91 ? 3.464 20.367 32.261 1.00 40.15 88 THR A N 1
ATOM 644 C CA . THR A 1 91 ? 4.302 19.203 32.512 1.00 41.14 88 THR A CA 1
ATOM 645 C C . THR A 1 91 ? 3.708 18.298 33.553 1.00 42.56 88 THR A C 1
ATOM 646 O O . THR A 1 91 ? 3.070 18.751 34.498 1.00 44.26 88 THR A O 1
ATOM 650 N N . GLY A 1 92 ? 3.915 17.005 33.350 1.00 44.64 89 GLY A N 1
ATOM 651 C CA . GLY A 1 92 ? 3.449 16.010 34.289 1.00 43.88 89 GLY A CA 1
ATOM 652 C C . GLY A 1 92 ? 4.708 15.687 35.053 1.00 43.40 89 GLY A C 1
ATOM 653 O O . GLY A 1 92 ? 5.535 16.565 35.269 1.00 45.39 89 GLY A O 1
ATOM 654 N N . ARG A 1 93 ? 4.882 14.442 35.456 1.00 43.01 90 ARG A N 1
ATOM 655 C CA . ARG A 1 93 ? 6.085 14.086 36.179 1.00 43.99 90 ARG A CA 1
ATOM 656 C C . ARG A 1 93 ? 7.112 13.638 35.158 1.00 44.56 90 ARG A C 1
ATOM 657 O O . ARG A 1 93 ? 8.299 13.976 35.221 1.00 44.87 90 ARG A O 1
ATOM 665 N N . THR A 1 94 ? 6.612 12.886 34.194 1.00 43.95 91 THR A N 1
ATOM 666 C CA . THR A 1 94 ? 7.431 12.312 33.158 1.00 42.41 91 THR A CA 1
ATOM 667 C C . THR A 1 94 ? 7.119 12.829 31.756 1.00 41.98 91 THR A C 1
ATOM 668 O O . THR A 1 94 ? 7.941 12.711 30.851 1.00 43.04 91 THR A O 1
ATOM 672 N N . SER A 1 95 ? 5.937 13.406 31.576 1.00 40.38 92 SER A N 1
ATOM 673 C CA . SER A 1 95 ? 5.531 13.908 30.268 1.00 37.75 92 SER A CA 1
ATOM 674 C C . SER A 1 95 ? 5.413 15.416 30.232 1.00 37.05 92 SER A C 1
ATOM 675 O O . SER A 1 95 ? 5.438 16.076 31.263 1.00 36.50 92 SER A O 1
ATOM 686 N N . GLU A 1 97 ? 3.477 18.762 27.733 1.00 33.84 94 GLU A N 1
ATOM 687 C CA . GLU A 1 97 ? 2.627 19.145 26.621 1.00 34.20 94 GLU A CA 1
ATOM 688 C C . GLU A 1 97 ? 3.221 20.332 25.916 1.00 32.37 94 GLU A C 1
ATOM 689 O O . GLU A 1 97 ? 3.479 21.371 26.52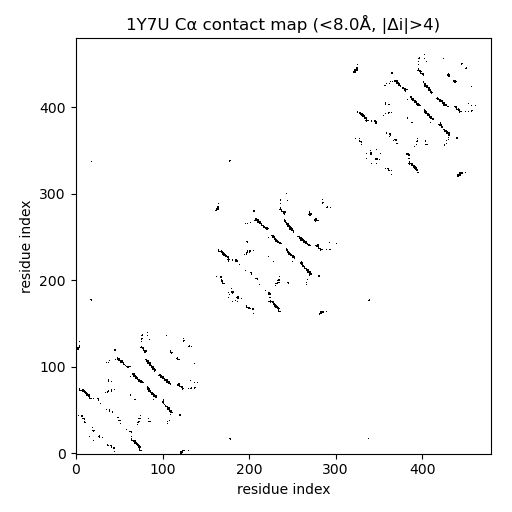2 1.00 34.71 94 GLU A O 1
ATOM 695 N N . VAL A 1 98 ? 3.441 20.167 24.621 1.00 28.78 95 VAL A N 1
ATOM 696 C CA . VAL A 1 98 ? 4.031 21.214 23.821 1.00 25.61 95 VAL A CA 1
ATOM 697 C C . VAL A 1 98 ? 2.983 21.859 22.941 1.00 26.48 95 VAL A C 1
ATOM 698 O O . VAL A 1 98 ? 2.281 21.183 22.179 1.00 25.72 95 VAL A O 1
ATOM 702 N N . PHE A 1 99 ? 2.865 23.172 23.071 1.00 24.73 96 PHE A N 1
ATOM 703 C CA . PHE A 1 99 ? 1.916 23.922 22.267 1.00 24.65 96 PHE A CA 1
ATOM 704 C C . PHE A 1 99 ? 2.611 24.224 20.946 1.00 27.33 96 PHE A C 1
ATOM 705 O O . PHE A 1 99 ? 3.815 24.508 20.913 1.00 28.49 96 PHE A O 1
ATOM 713 N N . VAL A 1 100 ? 1.863 24.143 19.854 1.00 28.17 97 VAL A N 1
ATOM 714 C CA . VAL A 1 100 ? 2.429 24.422 18.549 1.00 28.01 97 VAL A CA 1
ATOM 715 C C . VAL A 1 100 ? 1.510 25.358 17.809 1.00 28.43 97 VAL A C 1
ATOM 716 O O . VAL A 1 100 ? 0.299 25.155 17.751 1.00 28.81 97 VAL A O 1
ATOM 720 N N . LYS A 1 101 ? 2.112 26.375 17.220 1.00 29.18 98 LYS A N 1
ATOM 721 C CA . LYS A 1 101 ? 1.392 27.405 16.507 1.00 28.80 98 LYS A CA 1
ATOM 722 C C . LYS A 1 101 ? 1.886 27.454 15.056 1.00 29.42 98 LYS A C 1
ATOM 723 O O . LYS A 1 101 ? 3.090 27.473 14.804 1.00 29.23 98 LYS A O 1
ATOM 729 N N . VAL A 1 102 ? 0.959 27.441 14.103 1.00 28.19 99 VAL A N 1
ATOM 730 C CA . VAL A 1 102 ? 1.323 27.485 12.690 1.00 26.05 99 VAL A CA 1
ATOM 731 C C . VAL A 1 102 ? 0.731 28.731 12.032 1.00 27.97 99 VAL A C 1
ATOM 732 O O . VAL A 1 102 ? -0.487 28.903 11.976 1.00 28.30 99 VAL A O 1
ATOM 736 N N . VAL A 1 103 ? 1.607 29.589 11.520 1.00 27.97 100 VAL A N 1
ATOM 737 C CA . VAL A 1 103 ? 1.194 30.833 10.893 1.00 28.22 100 VAL A CA 1
ATOM 738 C C . VAL A 1 103 ? 1.636 30.952 9.445 1.00 29.99 100 VAL A C 1
ATOM 739 O O . VAL A 1 103 ? 2.810 30.789 9.135 1.00 30.30 100 VAL A O 1
ATOM 743 N N . SER A 1 104 ? 0.692 31.243 8.559 1.00 32.42 101 SER A N 1
ATOM 744 C CA . SER A 1 104 ? 1.015 31.413 7.153 1.00 37.35 101 SER A CA 1
ATOM 745 C C . SER A 1 104 ? 1.127 32.909 6.883 1.00 38.42 101 SER A C 1
ATOM 746 O O . SER A 1 104 ? 0.432 33.716 7.496 1.00 39.58 101 SER A O 1
ATOM 749 N N . GLU A 1 105 ? 2.011 33.284 5.971 1.00 40.75 102 GLU A N 1
ATOM 750 C CA . GLU A 1 105 ? 2.210 34.686 5.666 1.00 43.75 102 GLU A CA 1
ATOM 751 C C . GLU A 1 105 ? 2.319 34.925 4.171 1.00 45.08 102 GLU A C 1
ATOM 752 O O . GLU A 1 105 ? 3.125 34.278 3.493 1.00 44.83 102 GLU A O 1
ATOM 758 N N . TYR A 1 106 ? 1.507 35.851 3.659 1.00 46.40 103 TYR A N 1
ATOM 759 C CA . TYR A 1 106 ? 1.529 36.172 2.238 1.00 48.17 103 TYR A CA 1
ATOM 760 C C . TYR A 1 106 ? 2.851 36.851 1.900 1.00 47.58 103 TYR A C 1
ATOM 761 O O . TYR A 1 106 ? 3.246 37.817 2.553 1.00 45.76 103 TYR A O 1
ATOM 770 N N . LEU A 1 107 ? 3.525 36.350 0.872 1.00 48.22 104 LEU A N 1
ATOM 771 C CA . LEU A 1 107 ? 4.813 36.886 0.465 1.00 50.00 104 LEU A CA 1
ATOM 772 C C . LEU A 1 107 ? 4.759 38.318 -0.063 1.00 50.47 104 LEU A C 1
ATOM 773 O O . LEU A 1 107 ? 5.739 39.055 0.035 1.00 51.90 104 LEU A O 1
ATOM 778 N N . ILE A 1 108 ? 3.616 38.720 -0.608 1.00 48.65 105 ILE A N 1
ATOM 779 C CA . ILE A 1 108 ? 3.471 40.070 -1.152 1.00 47.89 105 ILE A CA 1
ATOM 780 C C . ILE A 1 108 ? 2.752 41.034 -0.210 1.00 47.01 105 ILE A C 1
ATOM 781 O O . ILE A 1 108 ? 3.081 42.218 -0.169 1.00 47.37 105 ILE A O 1
ATOM 786 N N . SER A 1 109 ? 1.774 40.523 0.534 1.00 46.41 106 SER A N 1
ATOM 787 C CA . SER A 1 109 ? 0.981 41.326 1.467 1.00 46.14 106 SER A CA 1
ATOM 788 C C . SER A 1 109 ? 1.634 41.485 2.823 1.00 45.25 106 SER A C 1
ATOM 789 O O . SER A 1 109 ? 1.726 42.586 3.359 1.00 46.28 106 SER A O 1
ATOM 792 N N . GLY A 1 110 ? 2.074 40.366 3.381 1.00 45.85 107 GLY A N 1
ATOM 793 C CA . GLY A 1 110 ? 2.653 40.381 4.706 1.00 44.62 107 GLY A CA 1
ATOM 794 C C . GLY A 1 110 ? 1.542 39.901 5.626 1.00 44.09 107 GLY A C 1
ATOM 795 O O . GLY A 1 110 ? 1.769 39.602 6.796 1.00 45.96 107 GLY A O 1
ATOM 796 N N . GLU A 1 111 ? 0.331 39.825 5.076 1.00 41.03 108 GLU A N 1
ATOM 797 C CA . GLU A 1 111 ? -0.840 39.374 5.811 0.50 41.06 108 GLU A CA 1
ATOM 798 C C . GLU A 1 111 ? -0.546 38.032 6.465 1.00 41.67 108 GLU A C 1
ATOM 799 O O . GLU A 1 111 ? -0.319 37.035 5.777 1.00 42.68 108 GLU A O 1
ATOM 805 N N . LYS A 1 112 ? -0.539 37.999 7.791 1.00 41.20 109 LYS A N 1
ATOM 806 C CA . LYS A 1 112 ? -0.304 36.749 8.500 1.00 40.28 109 LYS A CA 1
ATOM 807 C C . LYS A 1 112 ? -1.642 36.271 9.033 1.00 40.08 109 LYS A C 1
ATOM 808 O O . LYS A 1 112 ? -2.610 37.025 9.064 1.00 41.03 109 LYS A O 1
ATOM 814 N N . ARG A 1 113 ? -1.693 35.011 9.441 1.00 39.76 110 ARG A N 1
ATOM 815 C CA . ARG A 1 113 ? -2.889 34.439 10.042 1.00 39.10 110 ARG A CA 1
ATOM 816 C C . ARG A 1 113 ? -2.562 33.041 10.500 1.00 36.76 110 ARG A C 1
ATOM 817 O O . ARG A 1 113 ? -1.809 32.327 9.841 1.00 36.30 110 ARG A O 1
ATOM 825 N N . ILE A 1 114 ? -3.107 32.664 11.650 1.00 33.84 111 ILE A N 1
ATOM 826 C CA . ILE A 1 114 ? -2.832 31.352 12.199 1.00 32.55 111 ILE A CA 1
ATOM 827 C C . ILE A 1 114 ? -3.681 30.283 11.503 1.00 30.93 111 ILE A C 1
ATOM 828 O O . ILE A 1 114 ? -4.906 30.306 11.563 1.00 31.18 111 ILE A O 1
ATOM 833 N N . ALA A 1 115 ? -3.001 29.358 10.823 1.00 29.51 112 ALA A N 1
ATOM 834 C CA . ALA A 1 115 ? -3.653 28.287 10.076 1.00 26.45 112 ALA A CA 1
ATOM 835 C C . ALA A 1 115 ? -3.991 27.071 10.911 1.00 26.00 112 ALA A C 1
ATOM 836 O O . ALA A 1 115 ? -4.851 26.280 10.530 1.00 26.16 112 ALA A O 1
ATOM 838 N N . ALA A 1 116 ? -3.310 26.912 12.040 1.00 23.91 113 ALA A N 1
ATOM 839 C CA . ALA A 1 116 ? -3.564 25.778 12.919 1.00 22.43 113 ALA A CA 1
ATOM 840 C C . ALA A 1 116 ? -2.746 25.862 14.199 1.00 24.06 113 ALA A C 1
ATOM 841 O O . ALA A 1 116 ? -1.694 26.508 14.234 1.00 23.65 113 ALA A O 1
ATOM 843 N N . THR A 1 117 ? -3.246 25.208 15.244 1.00 23.20 114 THR A N 1
ATOM 844 C CA . THR A 1 117 ? -2.563 25.136 16.529 1.00 25.56 114 THR A CA 1
ATOM 845 C C . THR A 1 117 ? -2.873 23.766 17.113 1.00 28.48 114 THR A C 1
ATOM 846 O O . THR A 1 117 ? -3.774 23.074 16.646 1.00 30.45 114 THR A O 1
ATOM 850 N N . SER A 1 118 ? -2.128 23.364 18.131 1.00 29.62 115 SER A N 1
ATOM 851 C CA . SER A 1 118 ? -2.380 22.080 18.758 1.00 29.63 115 SER A CA 1
ATOM 852 C C . SER A 1 118 ? -1.418 21.849 19.911 1.00 27.42 115 SER A C 1
ATOM 853 O O . SER A 1 118 ? -0.547 22.672 20.186 1.00 28.40 115 SER A O 1
ATOM 856 N N . PHE A 1 119 ? -1.600 20.734 20.599 1.00 24.33 116 PHE A N 1
ATOM 857 C CA . PHE A 1 119 ? -0.733 20.377 21.703 1.00 23.71 116 PHE A CA 1
ATOM 858 C C . PHE A 1 119 ? -0.228 18.991 21.400 1.00 22.68 116 PHE A C 1
ATOM 859 O O . PHE A 1 119 ? -1.001 18.111 21.026 1.00 23.49 116 PHE A O 1
ATOM 867 N N . VAL A 1 120 ? 1.074 18.799 21.531 1.00 21.85 117 VAL A N 1
ATOM 868 C CA . VAL A 1 120 ? 1.647 17.495 21.270 1.00 20.66 117 VAL A CA 1
ATOM 869 C C . VAL A 1 120 ? 2.219 17.043 22.599 1.00 22.50 117 VAL A C 1
ATOM 870 O O . VAL A 1 120 ? 2.891 17.811 23.285 1.00 22.44 117 VAL A O 1
ATOM 874 N N . THR A 1 121 ? 1.935 15.806 22.979 1.00 24.08 118 THR A N 1
ATOM 875 C CA . THR A 1 121 ? 2.426 15.296 24.244 1.00 26.31 118 THR A CA 1
ATOM 876 C C . THR A 1 121 ? 3.651 14.419 24.031 1.00 27.21 118 THR A C 1
ATOM 877 O O . THR A 1 121 ? 3.632 13.515 23.194 1.00 25.78 118 THR A O 1
ATOM 881 N N . PHE A 1 122 ? 4.710 14.696 24.789 1.00 28.56 119 PHE A N 1
ATOM 882 C CA . PHE A 1 122 ? 5.945 13.921 24.707 1.00 31.07 119 PHE A CA 1
ATOM 883 C C . PHE A 1 122 ? 6.295 13.299 26.059 1.00 32.60 119 PHE A C 1
ATOM 884 O O . PHE A 1 122 ? 5.972 13.853 27.109 1.00 34.68 119 PHE A O 1
ATOM 892 N N . VAL A 1 123 ? 6.950 12.143 26.030 1.00 32.98 120 VAL A N 1
ATOM 893 C CA . VAL A 1 123 ? 7.365 11.463 27.254 1.00 33.42 120 VAL A CA 1
ATOM 894 C C . VAL A 1 123 ? 8.870 11.244 27.216 1.00 35.64 120 VAL A C 1
ATOM 895 O O . VAL A 1 123 ? 9.396 10.639 26.278 1.00 34.91 120 VAL A O 1
ATOM 899 N N . ALA A 1 124 ? 9.561 11.731 28.240 1.00 36.49 121 ALA A N 1
ATOM 900 C CA . ALA A 1 124 ? 11.009 11.578 28.310 1.00 36.16 121 ALA A CA 1
ATOM 901 C C . ALA A 1 124 ? 11.347 10.150 28.713 1.00 37.46 121 ALA A C 1
ATOM 902 O O . ALA A 1 124 ? 10.796 9.621 29.675 1.00 38.14 121 ALA A O 1
ATOM 904 N N . LEU A 1 125 ? 12.248 9.522 27.972 1.00 38.81 122 LEU A N 1
ATOM 905 C CA . LEU A 1 125 ? 12.626 8.154 28.277 1.00 40.62 122 LEU A CA 1
ATOM 906 C C . LEU A 1 125 ? 14.108 7.946 28.568 1.00 44.36 122 LEU A C 1
ATOM 907 O O . LEU A 1 125 ? 14.973 8.670 28.069 1.00 44.50 122 LEU A O 1
ATOM 912 N N . SER A 1 126 ? 14.388 6.950 29.399 1.00 49.88 123 SER A N 1
ATOM 913 C CA . SER A 1 126 ? 15.755 6.612 29.756 1.00 53.11 123 SER A CA 1
ATOM 914 C C . SER A 1 126 ? 16.268 5.696 28.660 1.00 57.45 123 SER A C 1
ATOM 915 O O . SER A 1 126 ? 15.480 5.147 27.882 1.00 57.62 123 SER A O 1
ATOM 918 N N . LYS A 1 127 ? 17.583 5.518 28.608 1.00 60.90 124 LYS A N 1
ATOM 919 C CA . LYS A 1 127 ? 18.187 4.665 27.594 1.00 64.43 124 LYS A CA 1
ATOM 920 C C . LYS A 1 127 ? 17.548 3.278 27.510 1.00 64.63 124 LYS A C 1
ATOM 921 O O . LYS A 1 127 ? 17.781 2.552 26.549 1.00 64.62 124 LYS A O 1
ATOM 927 N N . GLU A 1 128 ? 16.741 2.912 28.503 1.00 66.49 125 GLU A N 1
ATOM 928 C CA . GLU A 1 128 ? 16.073 1.613 28.479 1.00 69.18 125 GLU A CA 1
ATOM 929 C C . GLU A 1 128 ? 14.549 1.697 28.509 1.00 68.48 125 GLU A C 1
ATOM 930 O O . GLU A 1 128 ? 13.888 0.879 29.148 1.00 69.04 125 GLU A O 1
ATOM 936 N N . ASN A 1 129 ? 13.998 2.688 27.813 1.00 67.71 126 ASN A N 1
ATOM 937 C CA . ASN A 1 129 ? 12.551 2.865 27.720 1.00 66.58 126 ASN A CA 1
ATOM 938 C C . ASN A 1 129 ? 11.778 3.027 29.023 1.00 63.34 126 ASN A C 1
ATOM 939 O O . ASN A 1 129 ? 10.645 2.555 29.140 1.00 62.49 126 ASN A O 1
ATOM 944 N N . ASN A 1 130 ? 12.380 3.694 29.998 1.00 59.48 127 ASN A N 1
ATOM 945 C CA . ASN A 1 130 ? 11.702 3.933 31.263 1.00 55.84 127 ASN A CA 1
ATOM 946 C C . ASN A 1 130 ? 11.387 5.418 31.352 1.00 51.37 127 ASN A C 1
ATOM 947 O O . ASN A 1 130 ? 12.276 6.252 31.193 1.00 49.68 127 ASN A O 1
ATOM 952 N N . PRO A 1 131 ? 10.111 5.773 31.569 1.00 47.38 128 PRO A N 1
ATOM 953 C CA . PRO A 1 131 ? 9.796 7.199 31.668 1.00 44.14 128 PRO A CA 1
ATOM 954 C C . PRO A 1 131 ? 10.703 7.820 32.724 1.00 42.27 128 PRO A C 1
ATOM 955 O O . PRO A 1 131 ? 11.045 7.176 33.713 1.00 41.56 128 PRO A O 1
ATOM 959 N N . VAL A 1 132 ? 11.100 9.066 32.505 1.00 40.76 129 VAL A N 1
ATOM 960 C CA . VAL A 1 132 ? 12.002 9.747 33.420 1.00 40.42 129 VAL A CA 1
ATOM 961 C C . VAL A 1 132 ? 11.531 11.147 33.805 1.00 40.30 129 VAL A C 1
ATOM 962 O O . VAL A 1 132 ? 11.088 11.919 32.958 1.00 41.66 129 VAL A O 1
ATOM 966 N N . PRO A 1 133 ? 11.632 11.495 35.095 1.00 40.08 130 PRO A N 1
ATOM 967 C CA . PRO A 1 133 ? 11.203 12.823 35.543 1.00 39.84 130 PRO A CA 1
ATOM 968 C C . PRO A 1 133 ? 11.708 13.960 34.646 1.00 39.43 130 PRO A C 1
ATOM 969 O O . PRO A 1 133 ? 12.800 13.902 34.077 1.00 38.37 130 PRO A O 1
ATOM 973 N N . VAL A 1 134 ? 10.886 14.996 34.544 1.00 38.87 131 VAL A N 1
ATOM 974 C CA . VAL A 1 134 ? 11.150 16.154 33.702 1.00 36.65 131 VAL A CA 1
ATOM 975 C C . VAL A 1 134 ? 10.971 17.453 34.484 1.00 36.73 131 VAL A C 1
ATOM 976 O O . VAL A 1 134 ? 10.110 17.548 35.347 1.00 36.64 131 VAL A O 1
ATOM 980 N N . PRO A 1 135 ? 11.772 18.480 34.178 1.00 37.76 132 PRO A N 1
ATOM 981 C CA . PRO A 1 135 ? 11.645 19.755 34.893 1.00 38.89 132 PRO A CA 1
ATOM 982 C C . PRO A 1 135 ? 10.203 20.259 34.892 1.00 40.27 132 PRO A C 1
ATOM 983 O O . PRO A 1 135 ? 9.363 19.747 34.162 1.00 39.44 132 PRO A O 1
ATOM 987 N N . ARG A 1 136 ? 9.917 21.256 35.718 1.00 42.80 133 ARG A N 1
ATOM 988 C CA . ARG A 1 136 ? 8.577 21.815 35.777 1.00 45.66 133 ARG A CA 1
ATOM 989 C C . ARG A 1 136 ? 8.615 23.027 34.864 1.00 43.74 133 ARG A C 1
ATOM 990 O O . ARG A 1 136 ? 9.671 23.624 34.688 1.00 44.81 133 ARG A O 1
ATOM 998 N N . VAL A 1 137 ? 7.486 23.379 34.261 1.00 42.28 134 VAL A N 1
ATOM 999 C CA . VAL A 1 137 ? 7.457 24.542 33.381 1.00 39.95 134 VAL A CA 1
ATOM 1000 C C . VAL A 1 137 ? 6.937 25.714 34.180 1.00 40.36 134 VAL A C 1
ATOM 1001 O O . VAL A 1 137 ? 6.144 25.538 35.099 1.00 42.11 134 VAL A O 1
ATOM 1005 N N . ILE A 1 138 ? 7.383 26.911 33.837 1.00 38.25 135 ILE A N 1
ATOM 1006 C CA . ILE A 1 138 ? 6.879 28.087 34.506 1.00 39.20 135 ILE A CA 1
ATOM 1007 C C . ILE A 1 138 ? 6.554 29.133 33.446 1.00 38.53 135 ILE A C 1
ATOM 1008 O O . ILE A 1 138 ? 7.437 29.687 32.789 1.00 39.86 135 ILE A O 1
ATOM 1013 N N . PRO A 1 139 ? 5.257 29.364 33.228 1.00 36.62 136 PRO A N 1
ATOM 1014 C CA . PRO A 1 139 ? 4.681 30.315 32.273 1.00 37.07 136 PRO A CA 1
ATOM 1015 C C . PRO A 1 139 ? 4.962 31.756 32.696 1.00 38.78 136 PRO A C 1
ATOM 1016 O O . PRO A 1 139 ? 4.668 32.124 33.825 1.00 40.10 136 PRO A O 1
ATOM 1020 N N . ASP A 1 140 ? 5.524 32.569 31.806 1.00 40.18 137 ASP A N 1
ATOM 1021 C CA . ASP A 1 140 ? 5.807 33.959 32.142 1.00 40.34 137 ASP A CA 1
ATOM 1022 C C . ASP A 1 140 ? 4.717 34.877 31.618 1.00 41.84 137 ASP A C 1
ATOM 1023 O O . ASP A 1 140 ? 3.969 35.465 32.387 1.00 44.31 137 ASP A O 1
ATOM 1028 N N . THR A 1 141 ? 4.645 35.000 30.299 1.00 42.53 138 THR A N 1
ATOM 1029 C CA . THR A 1 141 ? 3.671 35.847 29.611 1.00 44.85 138 THR A CA 1
ATOM 1030 C C . THR A 1 141 ? 2.228 35.605 30.045 1.00 45.50 138 THR A C 1
ATOM 1031 O O . THR A 1 141 ? 1.915 34.558 30.611 1.00 45.45 138 THR A O 1
ATOM 1035 N N . GLU A 1 142 ? 1.350 36.571 29.780 1.00 47.63 139 GLU A N 1
ATOM 1036 C CA . GLU A 1 142 ? -0.057 36.413 30.134 1.00 51.82 139 GLU A CA 1
ATOM 1037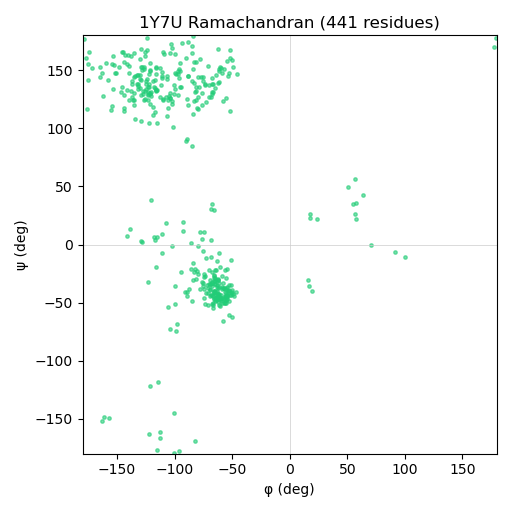 C C . GLU A 1 142 ? -0.619 35.368 29.183 1.00 51.11 139 GLU A C 1
ATOM 1038 O O . GLU A 1 142 ? -1.440 34.526 29.555 1.00 50.69 139 GLU A O 1
ATOM 1044 N N . GLU A 1 143 ? -0.146 35.432 27.944 1.00 50.50 140 GLU A N 1
ATOM 1045 C CA . GLU A 1 143 ? -0.564 34.512 26.901 1.00 48.66 140 GLU A CA 1
ATOM 1046 C C . GLU A 1 143 ? -0.170 33.088 27.279 1.00 46.38 140 GLU A C 1
ATOM 1047 O O . GLU A 1 143 ? -0.946 32.151 27.101 1.00 44.99 140 GLU A O 1
ATOM 1053 N N . GLU A 1 144 ? 1.042 32.936 27.805 1.00 43.90 141 GLU A N 1
ATOM 1054 C CA . GLU A 1 144 ? 1.535 31.629 28.206 1.00 42.16 141 GLU A CA 1
ATOM 1055 C C . GLU A 1 144 ? 0.703 31.065 29.355 1.00 41.82 141 GLU A C 1
ATOM 1056 O O . GLU A 1 144 ? 0.493 29.856 29.444 1.00 41.86 141 GLU A O 1
ATOM 1062 N N . LYS A 1 145 ? 0.222 31.941 30.233 1.00 41.02 142 LYS A N 1
ATOM 1063 C CA . LYS A 1 145 ? -0.590 31.499 31.359 1.00 40.79 142 LYS A CA 1
ATOM 1064 C C . LYS A 1 145 ? -1.943 30.989 30.866 1.00 40.02 142 LYS A C 1
ATOM 1065 O O . LYS A 1 145 ? -2.467 29.998 31.379 1.00 38.43 142 LYS A O 1
ATOM 1071 N N . GLU A 1 146 ? -2.506 31.669 29.872 1.00 40.28 143 GLU A N 1
ATOM 1072 C CA . GLU A 1 146 ? -3.777 31.249 29.298 1.00 41.51 143 GLU A CA 1
ATOM 1073 C C . GLU A 1 146 ? -3.585 29.913 28.599 1.00 39.91 143 GLU A C 1
ATOM 1074 O O . GLU A 1 146 ? -4.380 28.984 28.767 1.00 39.89 143 GLU A O 1
ATOM 1080 N N . SER A 1 147 ? -2.527 29.823 27.798 1.00 37.51 144 SER A N 1
ATOM 1081 C CA . SER A 1 147 ? -2.261 28.596 27.085 1.00 34.68 144 SER A CA 1
ATOM 1082 C C . SER A 1 147 ? -2.026 27.470 28.096 1.00 33.70 144 SER A C 1
ATOM 1083 O O . SER A 1 147 ? -2.399 26.323 27.849 1.00 33.42 144 SER A O 1
ATOM 1086 N N . HIS A 1 148 ? -1.449 27.791 29.251 1.00 32.14 145 HIS A N 1
ATOM 1087 C CA . HIS A 1 148 ? -1.214 26.757 30.259 1.00 31.31 145 HIS A CA 1
ATOM 1088 C C . HIS A 1 148 ? -2.521 26.275 30.887 1.00 31.08 145 HIS A C 1
ATOM 1089 O O . HIS A 1 148 ? -2.656 25.096 31.237 1.00 25.70 145 HIS A O 1
ATOM 1096 N N . ARG A 1 149 ? -3.481 27.188 31.023 1.00 32.07 146 ARG A N 1
ATOM 1097 C CA . ARG A 1 149 ? -4.787 26.856 31.589 1.00 32.33 146 ARG A CA 1
ATOM 1098 C C . ARG A 1 149 ? -5.457 25.870 30.640 1.00 31.39 146 ARG A C 1
ATOM 1099 O O . ARG A 1 149 ? -5.971 24.827 31.052 1.00 34.75 146 ARG A O 1
ATOM 1107 N N . ILE A 1 150 ? -5.444 26.210 29.359 1.00 28.20 147 ILE A N 1
ATOM 1108 C CA . ILE A 1 150 ? -6.040 25.359 28.345 1.00 28.36 147 ILE A CA 1
ATOM 1109 C C . ILE A 1 150 ? -5.338 24.015 28.320 1.00 29.47 147 ILE A C 1
ATOM 1110 O O . ILE A 1 150 ? -5.983 22.970 28.219 1.00 30.35 147 ILE A O 1
ATOM 1115 N N . ALA A 1 151 ? -4.014 24.036 28.417 1.00 31.23 148 ALA A N 1
ATOM 1116 C CA . ALA A 1 151 ? -3.246 22.799 28.411 1.00 32.46 148 ALA A CA 1
ATOM 1117 C C . ALA A 1 151 ? -3.652 21.934 29.598 1.00 33.85 148 ALA A C 1
ATOM 1118 O O . ALA A 1 151 ? -3.703 20.713 29.493 1.00 34.80 148 ALA A O 1
ATOM 1120 N N . VAL A 1 152 ? -3.940 22.574 30.727 1.00 34.60 149 VAL A N 1
ATOM 1121 C CA . VAL A 1 152 ? -4.356 21.862 31.934 1.00 35.87 149 VAL A CA 1
ATOM 1122 C C . VAL A 1 152 ? -5.636 21.067 31.672 1.00 37.54 149 VAL A C 1
ATOM 1123 O O . VAL A 1 152 ? -5.755 19.905 32.082 1.00 35.13 149 VAL A O 1
ATOM 1127 N N . LEU A 1 153 ? -6.585 21.697 30.984 1.00 39.71 150 LEU A N 1
ATOM 1128 C CA . LEU A 1 153 ? -7.855 21.053 30.666 1.00 42.47 150 LEU A CA 1
ATOM 1129 C C . LEU A 1 153 ? -7.720 19.952 29.633 1.00 45.06 150 LEU A C 1
ATOM 1130 O O . LEU A 1 153 ? -8.427 18.952 29.695 1.00 46.13 150 LEU A O 1
ATOM 1135 N N A ARG A 1 154 ? -6.804 20.144 28.691 0.50 46.70 151 ARG A N 1
ATOM 1136 N N B ARG A 1 154 ? -6.824 20.117 28.669 0.50 46.72 151 ARG A N 1
ATOM 1137 C CA A ARG A 1 154 ? -6.557 19.169 27.637 0.50 49.59 151 ARG A CA 1
ATOM 1138 C CA B ARG A 1 154 ? -6.674 19.075 27.666 0.50 49.56 151 ARG A CA 1
ATOM 1139 C C A ARG A 1 154 ? -5.863 17.938 28.205 0.50 51.20 151 ARG A C 1
ATOM 1140 C C B ARG A 1 154 ? -5.879 17.899 28.221 0.50 51.17 151 ARG A C 1
ATOM 1141 O O A ARG A 1 154 ? -6.021 16.827 27.697 0.50 51.18 151 ARG A O 1
ATOM 1142 O O B ARG A 1 154 ? -5.974 16.782 27.712 0.50 51.10 151 ARG A O 1
ATOM 1157 N N . ALA A 1 155 ? -5.102 18.152 29.272 1.00 52.23 152 ALA A N 1
ATOM 1158 C CA . ALA A 1 155 ? -4.338 17.088 29.910 1.00 54.17 152 ALA A CA 1
ATOM 1159 C C . ALA A 1 155 ? -5.250 16.207 30.757 1.00 55.14 152 ALA A C 1
ATOM 1160 O O . ALA A 1 155 ? -4.837 15.140 31.214 1.00 56.03 152 ALA A O 1
ATOM 1162 N N . GLU A 1 156 ? -6.484 16.662 30.970 1.00 55.70 153 GLU A N 1
ATOM 1163 C CA . GLU A 1 156 ? -7.454 15.896 31.747 1.00 57.64 153 GLU A CA 1
ATOM 1164 C C . GLU A 1 156 ? -8.203 14.880 30.884 1.00 56.34 153 GLU A C 1
ATOM 1165 O O . GLU A 1 156 ? -8.432 13.754 31.317 1.00 56.36 153 GLU A O 1
ATOM 1171 N N A GLN A 1 157 ? -8.559 15.289 29.671 0.50 55.99 154 GLN A N 1
ATOM 1172 N N B GLN A 1 157 ? -8.615 15.263 29.676 0.50 55.91 154 GLN A N 1
ATOM 1173 C CA A GLN A 1 157 ? -9.268 14.432 28.730 0.50 55.33 154 GLN A CA 1
ATOM 1174 C CA B GLN A 1 157 ? -9.315 14.299 28.832 0.50 55.21 154 GLN A CA 1
ATOM 1175 C C A GLN A 1 157 ? -8.328 13.403 28.118 0.50 53.57 154 GLN A C 1
ATOM 1176 C C B GLN A 1 157 ? -8.329 13.351 28.150 0.50 53.47 154 GLN A C 1
ATOM 1177 O O A GLN A 1 157 ? -8.762 12.470 27.447 0.50 54.13 154 GLN A O 1
ATOM 1178 O O B GLN A 1 157 ? -8.728 12.426 27.451 0.50 54.02 154 GLN A O 1
ATOM 1189 N N . ARG A 1 158 ? -7.038 13.593 28.355 1.00 52.42 155 ARG A N 1
ATOM 1190 C CA . ARG A 1 158 ? -5.996 12.737 27.808 1.00 50.46 155 ARG A CA 1
ATOM 1191 C C . ARG A 1 158 ? -6.291 11.264 28.052 1.00 47.89 155 ARG A C 1
ATOM 1192 O O . ARG A 1 158 ? -6.160 10.421 27.158 1.00 47.82 155 ARG A O 1
ATOM 1200 N N . HIS A 1 159 ? -6.695 10.971 29.280 1.00 46.07 156 HIS A N 1
ATOM 1201 C CA . HIS A 1 159 ? -7.000 9.621 29.723 1.00 42.84 156 HIS A CA 1
ATOM 1202 C C . HIS A 1 159 ? -8.209 9.014 29.023 1.00 42.01 156 HIS A C 1
ATOM 1203 O O . HIS A 1 159 ? -8.197 7.831 28.685 1.00 40.59 156 HIS A O 1
ATOM 1210 N N . ILE A 1 160 ? -9.251 9.814 28.810 1.00 40.69 157 ILE A N 1
ATOM 1211 C CA . ILE A 1 160 ? -10.434 9.312 28.119 1.00 41.64 157 ILE A CA 1
ATOM 1212 C C . ILE A 1 160 ? -9.991 8.936 26.710 1.00 42.03 157 ILE A C 1
ATOM 1213 O O . ILE A 1 160 ? -10.216 7.815 26.248 1.00 40.90 157 ILE A O 1
ATOM 1218 N N A ARG A 1 161 ? -9.359 9.890 26.032 0.50 42.41 158 ARG A N 1
ATOM 1219 N N B ARG A 1 161 ? -9.359 9.890 26.032 0.50 42.41 158 ARG A N 1
ATOM 1220 C CA A ARG A 1 161 ? -8.876 9.694 24.671 0.50 42.90 158 ARG A CA 1
ATOM 1221 C CA B ARG A 1 161 ? -8.876 9.693 24.671 0.50 42.90 158 ARG A CA 1
ATOM 1222 C C A ARG A 1 161 ? -8.088 8.395 24.542 0.50 42.36 158 ARG A C 1
ATOM 1223 C C B ARG A 1 161 ? -8.088 8.395 24.542 0.50 42.36 158 ARG A C 1
ATOM 1224 O O A ARG A 1 161 ? -8.447 7.513 23.761 0.50 41.61 158 ARG A O 1
ATOM 1225 O O B ARG A 1 161 ? -8.447 7.513 23.761 0.50 41.61 158 ARG A O 1
ATOM 1240 N N . LYS A 1 162 ? -7.014 8.283 25.314 1.00 40.83 159 LYS A N 1
ATOM 1241 C CA . LYS A 1 162 ? -6.186 7.093 25.283 1.00 40.12 159 LYS A CA 1
ATOM 1242 C C . LYS A 1 162 ? -7.091 5.873 25.389 1.00 41.58 159 LYS A C 1
ATOM 1243 O O . LYS A 1 162 ? -6.982 4.924 24.611 1.00 41.60 159 LYS A O 1
ATOM 1249 N N . ALA A 1 163 ? -7.998 5.911 26.355 1.00 42.83 160 ALA A N 1
ATOM 1250 C CA . ALA A 1 163 ? -8.919 4.808 26.570 1.00 43.33 160 ALA A CA 1
ATOM 1251 C C . ALA A 1 163 ? -9.705 4.486 25.306 1.00 43.03 160 ALA A C 1
ATOM 1252 O O . ALA A 1 163 ? -9.806 3.329 24.914 1.00 42.63 160 ALA A O 1
ATOM 1254 N N . GLU A 1 164 ? -10.267 5.499 24.662 1.00 43.30 161 GLU A N 1
ATOM 1255 C CA . GLU A 1 164 ? -11.025 5.239 23.452 1.00 46.06 161 GLU A CA 1
ATOM 1256 C C . GLU A 1 164 ? -10.114 4.664 22.374 1.00 46.33 161 GLU A C 1
ATOM 1257 O O . GLU A 1 164 ? -10.525 3.808 21.589 1.00 47.05 161 GLU A O 1
ATOM 1263 N N . SER A 1 165 ? -8.869 5.125 22.343 1.00 46.14 162 SER A N 1
ATOM 1264 C CA . SER A 1 165 ? -7.919 4.636 21.358 1.00 44.99 162 SER A CA 1
ATOM 1265 C C . SER A 1 165 ? -7.644 3.157 21.566 1.00 45.86 162 SER A C 1
ATOM 1266 O O . SER A 1 165 ? -7.637 2.382 20.610 1.00 46.59 162 SER A O 1
ATOM 1269 N N . LYS A 1 166 ? -7.411 2.764 22.814 1.00 44.94 163 LYS A N 1
ATOM 1270 C CA . LYS A 1 166 ? -7.161 1.362 23.119 1.00 46.37 163 LYS A CA 1
ATOM 1271 C C . LYS A 1 166 ? -8.392 0.519 22.801 1.00 48.37 163 LYS A C 1
ATOM 1272 O O . LYS A 1 166 ? -8.276 -0.652 22.446 1.00 49.18 163 LYS A O 1
ATOM 1278 N N . LYS A 1 167 ? -9.573 1.114 22.930 1.00 50.75 164 LYS A N 1
ATOM 1279 C CA . LYS A 1 167 ? -10.807 0.392 22.655 1.00 53.30 164 LYS A CA 1
ATOM 1280 C C . LYS A 1 167 ? -10.890 0.059 21.168 1.00 52.17 164 LYS A C 1
ATOM 1281 O O . LYS A 1 167 ? -11.137 -1.089 20.795 1.00 53.73 164 LYS A O 1
ATOM 1287 N N . VAL A 1 168 ? -10.675 1.060 20.319 1.00 48.77 165 VAL A N 1
ATOM 1288 C CA . VAL A 1 168 ? -10.727 0.842 18.880 1.00 46.82 165 VAL A CA 1
ATOM 1289 C C . VAL A 1 168 ? -9.662 -0.152 18.432 1.00 47.24 165 VAL A C 1
ATOM 1290 O O . VAL A 1 168 ? -9.896 -0.966 17.540 1.00 46.36 165 VAL A O 1
ATOM 1294 N N . ALA A 1 169 ? -8.492 -0.090 19.054 1.00 47.78 166 ALA A N 1
ATOM 1295 C CA . ALA A 1 169 ? -7.420 -0.998 18.696 1.00 48.36 166 ALA A CA 1
ATOM 1296 C C . ALA A 1 169 ? -7.858 -2.448 18.869 1.00 50.41 166 ALA A C 1
ATOM 1297 O O . ALA A 1 169 ? -7.967 -3.180 17.890 1.00 52.14 166 ALA A O 1
ATOM 1299 N N . THR A 1 170 ? -8.119 -2.859 20.107 1.00 54.26 167 THR A N 1
ATOM 1300 C CA . THR A 1 170 ? -8.534 -4.235 20.397 1.00 56.27 167 THR A CA 1
ATOM 1301 C C . THR A 1 170 ? -9.632 -4.750 19.466 1.00 56.44 167 THR A C 1
ATOM 1302 O O . THR A 1 170 ? -9.609 -5.901 19.035 1.00 58.72 167 THR A O 1
ATOM 1306 N N . LEU A 1 171 ? -10.592 -3.887 19.166 1.00 55.62 168 LEU A N 1
ATOM 1307 C CA . LEU A 1 171 ? -11.708 -4.218 18.283 1.00 58.00 168 LEU A CA 1
ATOM 1308 C C . LEU A 1 171 ? -11.292 -4.418 16.821 1.00 59.06 168 LEU A C 1
ATOM 1309 O O . LEU A 1 171 ? -12.078 -4.902 15.997 1.00 57.70 168 LEU A O 1
ATOM 1314 N N . LEU A 1 172 ? -10.056 -4.056 16.498 1.00 61.09 169 LEU A N 1
ATOM 1315 C CA . LEU A 1 172 ? -9.599 -4.146 15.125 1.00 63.17 169 LEU A CA 1
ATOM 1316 C C . LEU A 1 172 ? -8.843 -5.374 14.670 1.00 67.43 169 LEU A C 1
ATOM 1317 O O . LEU A 1 172 ? -8.214 -6.086 15.461 1.00 65.07 169 LEU A O 1
ATOM 1322 N N . THR A 1 173 ? -8.915 -5.571 13.355 1.00 75.49 170 THR A N 1
ATOM 1323 C CA . THR A 1 173 ? -8.268 -6.653 12.629 1.00 83.17 170 THR A CA 1
ATOM 1324 C C . THR A 1 173 ? -6.960 -6.113 12.058 1.00 87.52 170 THR A C 1
ATOM 1325 O O . THR A 1 173 ? -6.872 -4.938 11.699 1.00 87.99 170 THR A O 1
ATOM 1329 N N . PHE A 1 174 ? -5.948 -6.971 11.974 1.00 91.66 171 PHE A N 1
ATOM 1330 C CA . PHE A 1 174 ? -4.651 -6.566 11.448 1.00 95.77 171 PHE A CA 1
ATOM 1331 C C . PHE A 1 174 ? -4.541 -6.807 9.949 1.00 97.58 171 PHE A C 1
ATOM 1332 O O . PHE A 1 174 ? -4.351 -5.816 9.211 1.00 98.01 171 PHE A O 1
ATOM 1341 N N . LYS B 1 11 ? 54.486 8.846 -4.139 1.00 69.36 8 LYS B N 1
ATOM 1342 C CA . LYS B 1 11 ? 53.347 9.330 -3.309 1.00 70.62 8 LYS B CA 1
ATOM 1343 C C . LYS B 1 11 ? 53.019 10.783 -3.657 1.00 69.38 8 LYS B C 1
ATOM 1344 O O . LYS B 1 11 ? 53.229 11.700 -2.859 1.00 70.62 8 LYS B O 1
ATOM 1350 N N . GLY B 1 12 ? 52.513 10.971 -4.870 1.00 64.85 9 GLY B N 1
ATOM 1351 C CA . GLY B 1 12 ? 52.136 12.281 -5.362 1.00 58.63 9 GLY B CA 1
ATOM 1352 C C . GLY B 1 12 ? 51.084 11.970 -6.403 1.00 56.09 9 GLY B C 1
ATOM 1353 O O . GLY B 1 12 ? 51.366 11.264 -7.373 1.00 57.29 9 GLY B O 1
ATOM 1354 N N . LYS B 1 13 ? 49.867 12.469 -6.209 1.00 51.88 10 LYS B N 1
ATOM 1355 C CA . LYS B 1 13 ? 48.791 12.181 -7.149 1.00 45.71 10 LYS B CA 1
ATOM 1356 C C . LYS B 1 13 ? 48.530 13.286 -8.139 1.00 43.31 10 LYS B C 1
ATOM 1357 O O . LYS B 1 13 ? 48.687 14.466 -7.839 1.00 41.32 10 LYS B O 1
ATOM 1363 N N . THR B 1 14 ? 48.112 12.878 -9.328 1.00 42.21 11 THR B N 1
ATOM 1364 C CA . THR B 1 14 ? 47.812 13.815 -10.388 1.00 42.28 11 THR B CA 1
ATOM 1365 C C . THR B 1 14 ? 46.448 14.435 -10.083 1.00 41.57 11 THR B C 1
ATOM 1366 O O . THR B 1 14 ? 45.560 13.763 -9.554 1.00 42.42 11 THR B O 1
ATOM 1370 N N . ALA B 1 15 ? 46.277 15.713 -10.395 1.00 40.07 12 ALA B N 1
ATOM 1371 C CA . ALA B 1 15 ? 45.001 16.366 -10.132 1.00 39.89 12 ALA B CA 1
ATOM 1372 C C . ALA B 1 15 ? 43.824 15.557 -10.683 1.00 41.30 12 ALA B C 1
ATOM 1373 O O . ALA B 1 15 ? 42.779 15.432 -10.042 1.00 42.25 12 ALA B O 1
ATOM 1375 N N . ASN B 1 16 ? 44.006 15.007 -11.875 1.00 39.77 13 ASN B N 1
ATOM 1376 C CA . ASN B 1 16 ? 42.970 14.227 -12.522 1.00 38.09 13 ASN B CA 1
ATOM 1377 C C . ASN B 1 16 ? 42.524 12.980 -11.755 1.00 37.56 13 ASN B C 1
ATOM 1378 O O . ASN B 1 16 ? 41.449 12.446 -12.008 1.00 37.29 13 ASN B O 1
ATOM 1383 N N . GLU B 1 17 ? 43.337 12.503 -10.823 1.00 37.71 14 GLU B N 1
ATOM 1384 C CA . GLU B 1 17 ? 42.957 11.317 -10.064 1.00 38.89 14 GLU B CA 1
ATOM 1385 C C . GLU B 1 17 ? 41.849 11.583 -9.060 1.00 37.29 14 GLU B C 1
ATOM 1386 O O . GLU B 1 17 ? 41.281 10.653 -8.501 1.00 38.78 14 GLU B O 1
ATOM 1392 N N . SER B 1 18 ? 41.539 12.850 -8.825 1.00 35.48 15 SER B N 1
ATOM 1393 C CA . SER B 1 18 ? 40.500 13.204 -7.866 1.00 33.20 15 SER B CA 1
ATOM 1394 C C . SER B 1 18 ? 39.356 13.943 -8.556 1.00 31.27 15 SER B C 1
ATOM 1395 O O . SER B 1 18 ? 38.426 14.432 -7.908 1.00 30.93 15 SER B O 1
ATOM 1398 N N . ARG B 1 19 ? 39.438 14.018 -9.879 1.00 29.07 16 ARG B N 1
ATOM 1399 C CA . ARG B 1 19 ? 38.423 14.685 -10.669 1.00 28.41 16 ARG B CA 1
ATOM 1400 C C . ARG B 1 19 ? 37.105 13.918 -10.539 1.00 28.93 16 ARG B C 1
ATOM 1401 O O . ARG B 1 19 ? 37.074 12.689 -10.623 1.00 27.06 16 ARG B O 1
ATOM 1409 N N . VAL B 1 20 ? 36.022 14.659 -10.319 1.00 28.57 17 VAL B N 1
ATOM 1410 C CA . VAL B 1 20 ? 34.698 14.080 -10.143 1.00 28.25 17 VAL B CA 1
ATOM 1411 C C . VAL B 1 20 ? 33.650 14.816 -10.992 1.00 28.55 17 VAL B C 1
ATOM 1412 O O . VAL B 1 20 ? 33.669 16.038 -11.076 1.00 31.07 17 VAL B O 1
ATOM 1416 N N . PHE B 1 21 ? 32.746 14.078 -11.627 1.00 27.38 18 PHE B N 1
ATOM 1417 C CA . PHE B 1 21 ? 31.700 14.697 -12.439 1.00 28.97 18 PHE B CA 1
ATOM 1418 C C . PHE B 1 21 ? 30.312 14.312 -11.951 1.00 29.80 18 PHE B C 1
ATOM 1419 O O . PHE B 1 21 ? 30.120 13.269 -11.326 1.00 32.94 18 PHE B O 1
ATOM 1427 N N . LYS B 1 22 ? 29.340 15.160 -12.261 1.00 28.55 19 LYS B N 1
ATOM 1428 C CA . LYS B 1 22 ? 27.954 14.896 -11.930 1.00 26.03 19 LYS B CA 1
ATOM 1429 C C . LYS B 1 22 ? 27.058 15.791 -12.763 1.00 25.25 19 LYS B C 1
ATOM 1430 O O . LYS B 1 22 ? 27.259 16.999 -12.826 1.00 25.16 19 LYS B O 1
ATOM 1436 N N . THR B 1 23 ? 26.087 15.184 -13.429 1.00 22.78 20 THR B N 1
ATOM 1437 C CA . THR B 1 23 ? 25.148 15.939 -14.234 1.00 24.49 20 THR B CA 1
ATOM 1438 C C . THR B 1 23 ? 23.771 15.597 -13.696 1.00 24.55 20 THR B C 1
ATOM 1439 O O . THR B 1 23 ? 23.433 14.422 -13.552 1.00 24.30 20 THR B O 1
ATOM 1443 N N . SER B 1 24 ? 22.980 16.618 -13.387 1.00 24.39 21 SER B N 1
ATOM 1444 C CA . SER B 1 24 ? 21.648 16.387 -12.855 1.00 26.85 21 SER B CA 1
ATOM 1445 C C . SER B 1 24 ? 20.606 17.202 -13.593 1.00 25.79 21 SER B C 1
ATOM 1446 O O . SER B 1 24 ? 20.930 18.120 -14.340 1.00 25.25 21 SER B O 1
ATOM 1449 N N A ARG B 1 25 ? 19.343 16.846 -13.407 0.50 26.51 22 ARG B N 1
ATOM 1450 N N B ARG B 1 25 ? 19.344 16.847 -13.384 0.50 25.35 22 ARG B N 1
ATOM 1451 C CA A ARG B 1 25 ? 18.272 17.609 -14.019 0.50 27.77 22 ARG B CA 1
ATOM 1452 C CA B ARG B 1 25 ? 18.238 17.579 -13.977 0.50 25.79 22 ARG B CA 1
ATOM 1453 C C A ARG B 1 25 ? 17.968 18.698 -12.999 0.50 27.61 22 ARG B C 1
ATOM 1454 C C B ARG B 1 25 ? 17.972 18.704 -12.988 0.50 26.30 22 ARG B C 1
ATOM 1455 O O A ARG B 1 25 ? 18.515 18.683 -11.893 0.50 27.67 22 ARG B O 1
ATOM 1456 O O B ARG B 1 25 ? 18.549 18.723 -11.898 0.50 26.35 22 ARG B O 1
ATOM 1471 N N . VAL B 1 26 ? 17.114 19.644 -13.362 1.00 26.61 23 VAL B N 1
ATOM 1472 C CA . VAL B 1 26 ? 16.769 20.730 -12.464 1.00 26.62 23 VAL B CA 1
ATOM 1473 C C . VAL B 1 26 ? 15.335 20.481 -12.051 1.00 28.20 23 VAL B C 1
ATOM 1474 O O . VAL B 1 26 ? 14.417 20.678 -12.841 1.00 33.25 23 VAL B O 1
ATOM 1478 N N . PHE B 1 27 ? 15.150 20.031 -10.815 1.00 28.60 24 PHE B N 1
ATOM 1479 C CA . PHE B 1 27 ? 13.822 19.714 -10.298 1.00 29.95 24 PHE B CA 1
ATOM 1480 C C . PHE B 1 27 ? 13.067 20.902 -9.749 1.00 29.93 24 PHE B C 1
ATOM 1481 O O . PHE B 1 27 ? 13.660 21.846 -9.251 1.00 30.37 24 PHE B O 1
ATOM 1489 N N . PRO B 1 28 ? 11.734 20.862 -9.823 1.00 32.59 25 PRO B N 1
ATOM 1490 C CA . PRO B 1 28 ? 10.912 21.967 -9.318 1.00 33.99 25 PRO B CA 1
ATOM 1491 C C . PRO B 1 28 ? 11.211 22.364 -7.869 1.00 33.00 25 PRO B C 1
ATOM 1492 O O . PRO B 1 28 ? 11.231 23.545 -7.527 1.00 33.72 25 PRO B O 1
ATOM 1496 N N . THR B 1 29 ? 11.457 21.376 -7.023 1.00 31.11 26 THR B N 1
ATOM 1497 C CA . THR B 1 29 ? 11.740 21.647 -5.625 1.00 33.62 26 THR B CA 1
ATOM 1498 C C . THR B 1 29 ? 12.863 22.655 -5.408 1.00 32.87 26 THR B C 1
ATOM 1499 O O . THR B 1 29 ? 12.811 23.448 -4.470 1.00 33.26 26 THR B O 1
ATOM 1503 N N . ASP B 1 30 ? 13.872 22.634 -6.271 1.00 32.06 27 ASP B N 1
ATOM 1504 C CA . ASP B 1 30 ? 15.004 23.542 -6.122 1.00 31.83 27 ASP B CA 1
ATOM 1505 C C . ASP B 1 30 ? 14.894 24.863 -6.883 1.00 30.75 27 ASP B C 1
ATOM 1506 O O . ASP B 1 30 ? 15.901 25.530 -7.116 1.00 31.33 27 ASP B O 1
ATOM 1511 N N . LEU B 1 31 ? 13.682 25.249 -7.260 1.00 29.18 28 LEU B N 1
ATOM 1512 C CA . LEU B 1 31 ? 13.489 26.494 -7.993 1.00 29.90 28 LEU B CA 1
ATOM 1513 C C . LEU B 1 31 ? 12.639 27.485 -7.225 1.00 31.32 28 LEU B C 1
ATOM 1514 O O . LEU B 1 31 ? 11.614 27.103 -6.655 1.00 31.21 28 LEU B O 1
ATOM 1519 N N . ASN B 1 32 ? 13.073 28.748 -7.200 1.00 32.01 29 ASN B N 1
ATOM 1520 C CA . ASN B 1 32 ? 12.309 29.813 -6.545 1.00 34.07 29 ASN B CA 1
ATOM 1521 C C . ASN B 1 32 ? 11.237 30.264 -7.536 1.00 38.30 29 ASN B C 1
ATOM 1522 O O . ASN B 1 32 ? 11.050 29.618 -8.567 1.00 37.84 29 ASN B O 1
ATOM 1527 N N . ASP B 1 33 ? 10.553 31.370 -7.261 1.00 44.32 30 ASP B N 1
ATOM 1528 C CA . ASP B 1 33 ? 9.483 31.801 -8.155 1.00 50.19 30 ASP B CA 1
ATOM 1529 C C . ASP B 1 33 ? 9.940 32.409 -9.462 1.00 50.32 30 ASP B C 1
ATOM 1530 O O . ASP B 1 33 ? 9.142 32.975 -10.197 1.00 52.46 30 ASP B O 1
ATOM 1535 N N . HIS B 1 34 ? 11.229 32.288 -9.754 1.00 48.90 31 HIS B N 1
ATOM 1536 C CA . HIS B 1 34 ? 11.768 32.796 -11.011 1.00 45.29 31 HIS B CA 1
ATOM 1537 C C . HIS B 1 34 ? 12.354 31.655 -11.831 1.00 44.24 31 HIS B C 1
ATOM 1538 O O . HIS B 1 34 ? 13.213 31.858 -12.684 1.00 45.51 31 HIS B O 1
ATOM 1545 N N A ASN B 1 35 ? 11.887 30.446 -11.537 0.50 44.02 32 ASN B N 1
ATOM 1546 N N B ASN B 1 35 ? 11.859 30.447 -11.620 0.50 42.70 32 ASN B N 1
ATOM 1547 C CA A ASN B 1 35 ? 12.349 29.267 -12.250 0.50 43.39 32 ASN B CA 1
ATOM 1548 C CA B ASN B 1 35 ? 12.358 29.315 -12.378 0.50 41.08 32 ASN B CA 1
ATOM 1549 C C A ASN B 1 35 ? 13.858 29.287 -12.443 0.50 41.50 32 ASN B C 1
ATOM 1550 C C B ASN B 1 35 ? 13.878 29.365 -12.473 0.50 40.01 32 ASN B C 1
ATOM 1551 O O A ASN B 1 35 ? 14.381 29.024 -13.532 0.50 43.49 32 ASN B O 1
ATOM 1552 O O B ASN B 1 35 ? 14.446 29.134 -13.534 0.50 42.13 32 ASN B O 1
ATOM 1561 N N . THR B 1 36 ? 14.529 29.657 -11.355 1.00 37.89 33 THR B N 1
ATOM 1562 C CA . THR B 1 36 ? 15.982 29.708 -11.278 1.00 33.87 33 THR B CA 1
ATOM 1563 C C . THR B 1 36 ? 16.291 28.915 -9.994 1.00 30.56 33 THR B C 1
ATOM 1564 O O . THR B 1 36 ? 15.530 28.989 -9.033 1.00 26.21 33 THR B O 1
ATOM 1568 N N . LEU B 1 37 ? 17.378 28.150 -9.992 1.00 29.80 34 LEU B N 1
ATOM 1569 C CA . LEU B 1 37 ? 17.772 27.371 -8.820 1.00 27.91 34 LEU B CA 1
ATOM 1570 C C . LEU B 1 37 ? 18.068 28.232 -7.596 1.00 27.52 34 LEU B C 1
ATOM 1571 O O . LEU B 1 37 ? 18.495 29.380 -7.732 1.00 29.59 34 LEU B O 1
ATOM 1576 N N . PHE B 1 38 ? 17.850 27.684 -6.402 1.00 26.08 35 PHE B N 1
ATOM 1577 C CA . PHE B 1 38 ? 18.194 28.429 -5.191 1.00 26.74 35 PHE B CA 1
ATOM 1578 C C . PHE B 1 38 ? 19.716 28.354 -5.172 1.00 26.98 35 PHE B C 1
ATOM 1579 O O . PHE B 1 38 ? 20.283 27.294 -5.447 1.00 27.67 35 PHE B O 1
ATOM 1587 N N . GLY B 1 39 ? 20.383 29.454 -4.849 1.00 26.30 36 GLY B N 1
ATOM 1588 C CA . GLY B 1 39 ? 21.835 29.418 -4.820 1.00 24.23 36 GLY B CA 1
ATOM 1589 C C . GLY B 1 39 ? 22.308 28.273 -3.952 1.00 22.97 36 GLY B C 1
ATOM 1590 O O . GLY B 1 39 ? 23.270 27.571 -4.288 1.00 21.52 36 GLY B O 1
ATOM 1591 N N . GLY B 1 40 ? 21.605 28.084 -2.838 1.00 20.43 37 GLY B N 1
ATOM 1592 C CA . GLY B 1 40 ? 21.936 27.033 -1.896 1.00 21.49 37 GLY B CA 1
ATOM 1593 C C . GLY B 1 40 ? 22.036 25.650 -2.511 1.00 22.00 37 GLY B C 1
ATOM 1594 O O . GLY B 1 40 ? 22.917 24.862 -2.155 1.00 20.64 37 GLY B O 1
ATOM 1595 N N . LYS B 1 41 ? 21.133 25.340 -3.433 1.00 21.15 38 LYS B N 1
ATOM 1596 C CA . LYS B 1 41 ? 21.163 24.041 -4.078 1.00 20.42 38 LYS B CA 1
ATOM 1597 C C . LYS B 1 41 ? 22.524 23.852 -4.735 1.00 20.90 38 LYS B C 1
ATOM 1598 O O . LYS B 1 41 ? 23.174 22.832 -4.531 1.00 21.92 38 LYS B O 1
ATOM 1604 N N . ILE B 1 42 ? 22.956 24.838 -5.516 1.00 18.98 39 ILE B N 1
ATOM 1605 C CA . ILE B 1 42 ? 24.249 24.765 -6.184 1.00 20.28 39 ILE B CA 1
ATOM 1606 C C . ILE B 1 42 ? 25.393 24.634 -5.165 1.00 22.10 39 ILE B C 1
ATOM 1607 O O . ILE B 1 42 ? 26.288 23.797 -5.320 1.00 20.40 39 ILE B O 1
ATOM 1612 N N . LEU B 1 43 ? 25.357 25.460 -4.125 1.00 21.46 40 LEU B N 1
ATOM 1613 C CA . LEU B 1 43 ? 26.378 25.415 -3.091 1.00 21.92 40 LEU B CA 1
ATOM 1614 C C . LEU B 1 43 ? 26.504 24.015 -2.507 1.00 24.02 40 LEU B C 1
ATOM 1615 O O . LEU B 1 43 ? 27.613 23.515 -2.317 1.00 23.53 40 LEU B O 1
ATOM 1620 N N . SER B 1 44 ? 25.365 23.383 -2.219 1.00 24.98 41 SER B N 1
ATOM 1621 C CA . SER B 1 44 ? 25.360 22.038 -1.645 1.00 25.06 41 SER B CA 1
ATOM 1622 C C . SER B 1 44 ? 26.015 21.019 -2.549 1.00 23.09 41 SER B C 1
ATOM 1623 O O . SER B 1 44 ? 26.806 20.205 -2.098 1.00 22.67 41 SER B O 1
ATOM 1626 N N . GLU B 1 45 ? 25.680 21.070 -3.829 1.00 21.72 42 GLU B N 1
ATOM 1627 C CA . GLU B 1 45 ? 26.244 20.155 -4.797 1.00 23.21 42 GLU B CA 1
ATOM 1628 C C . GLU B 1 45 ? 27.741 20.397 -5.000 1.00 24.21 42 GLU B C 1
ATOM 1629 O O . GLU B 1 45 ? 28.478 19.469 -5.332 1.00 25.66 42 GLU B O 1
ATOM 1643 N N . ASP B 1 47 ? 29.934 21.363 -2.626 1.00 23.40 44 ASP B N 1
ATOM 1644 C CA . ASP B 1 47 ? 30.619 20.745 -1.501 1.00 24.08 44 ASP B CA 1
ATOM 1645 C C . ASP B 1 47 ? 30.573 19.231 -1.639 1.00 26.08 44 ASP B C 1
ATOM 1646 O O . ASP B 1 47 ? 31.563 18.546 -1.366 1.00 26.96 44 ASP B O 1
ATOM 1659 N N . VAL B 1 49 ? 30.313 17.217 -4.362 1.00 24.97 46 VAL B N 1
ATOM 1660 C CA . VAL B 1 49 ? 31.204 16.788 -5.399 1.00 23.35 46 VAL B CA 1
ATOM 1661 C C . VAL B 1 49 ? 32.662 17.026 -5.026 1.00 25.73 46 VAL B C 1
ATOM 1662 O O . VAL B 1 49 ? 33.527 16.216 -5.345 1.00 26.52 46 VAL B O 1
ATOM 1666 N N . ALA B 1 50 ? 32.931 18.120 -4.323 1.00 26.68 47 ALA B N 1
ATOM 1667 C CA . ALA B 1 50 ? 34.294 18.441 -3.907 1.00 25.04 47 ALA B CA 1
ATOM 1668 C C . ALA B 1 50 ? 34.771 17.559 -2.752 1.00 25.66 47 ALA B C 1
ATOM 1669 O O . ALA B 1 50 ? 35.970 17.359 -2.577 1.00 25.34 47 ALA B O 1
ATOM 1671 N N . SER B 1 51 ? 33.837 17.038 -1.959 1.00 24.88 48 SER B N 1
ATOM 1672 C CA . SER B 1 51 ? 34.207 16.178 -0.839 1.00 23.74 48 SER B CA 1
ATOM 1673 C C . SER B 1 51 ? 34.583 14.802 -1.368 1.00 23.81 48 SER B C 1
ATOM 1674 O O . SER B 1 51 ? 35.436 14.120 -0.810 1.00 23.23 48 SER B O 1
ATOM 1677 N N . ILE B 1 52 ? 33.937 14.394 -2.450 1.00 23.52 49 ILE B N 1
ATOM 1678 C CA . ILE B 1 52 ? 34.240 13.106 -3.033 1.00 22.60 49 ILE B CA 1
ATOM 1679 C C . ILE B 1 52 ? 35.633 13.212 -3.628 1.00 24.75 49 ILE B C 1
ATOM 1680 O O . ILE B 1 52 ? 36.420 12.281 -3.533 1.00 25.30 49 ILE B O 1
ATOM 1685 N N . SER B 1 53 ? 35.955 14.357 -4.217 1.00 27.10 50 SER B N 1
ATOM 1686 C CA . SER B 1 53 ? 37.290 14.547 -4.768 1.00 29.44 50 SER B CA 1
ATOM 1687 C C . SER B 1 53 ? 38.307 14.488 -3.634 1.00 30.86 50 SER B C 1
ATOM 1688 O O . SER B 1 53 ? 39.336 13.834 -3.748 1.00 30.09 50 SER B O 1
ATOM 1691 N N . ALA B 1 54 ? 38.010 15.174 -2.537 1.00 31.62 51 ALA B N 1
ATOM 1692 C CA . ALA B 1 54 ? 38.906 15.192 -1.391 1.00 33.60 51 ALA B CA 1
ATOM 1693 C C . ALA B 1 54 ? 39.233 13.790 -0.872 1.00 35.05 51 ALA B C 1
ATOM 1694 O O . ALA B 1 54 ? 40.384 13.500 -0.565 1.00 36.67 51 ALA B O 1
ATOM 1696 N N . SER B 1 55 ? 38.245 12.911 -0.757 1.00 34.93 52 SER B N 1
ATOM 1697 C CA . SER B 1 55 ? 38.557 11.577 -0.264 1.00 34.65 52 SER B CA 1
ATOM 1698 C C . SER B 1 55 ? 39.160 10.709 -1.365 1.00 34.14 52 SER B C 1
ATOM 1699 O O . SER B 1 55 ? 39.892 9.769 -1.083 1.00 33.59 52 SER B O 1
ATOM 1702 N N . ARG B 1 56 ? 38.865 11.019 -2.620 1.00 34.77 53 ARG B N 1
ATOM 1703 C CA . ARG B 1 56 ? 39.459 10.256 -3.713 1.00 35.60 53 ARG B CA 1
ATOM 1704 C C . ARG B 1 56 ? 40.965 10.433 -3.555 1.00 36.29 53 ARG B C 1
ATOM 1705 O O . ARG B 1 56 ? 41.731 9.473 -3.563 1.00 38.66 53 ARG B O 1
ATOM 1713 N N . HIS B 1 57 ? 41.370 11.687 -3.388 1.00 34.81 54 HIS B N 1
ATOM 1714 C CA . HIS B 1 57 ? 42.764 12.047 -3.256 1.00 34.37 54 HIS B CA 1
ATOM 1715 C C . HIS B 1 57 ? 43.399 11.707 -1.914 1.00 35.89 54 HIS B C 1
ATOM 1716 O O . HIS B 1 57 ? 44.497 11.159 -1.874 1.00 37.93 54 HIS B O 1
ATOM 1723 N N . SER B 1 58 ? 42.729 12.023 -0.815 1.00 36.35 55 SER B N 1
ATOM 1724 C CA . SER B 1 58 ? 43.292 11.732 0.496 1.00 37.16 55 SER B CA 1
ATOM 1725 C C . SER B 1 58 ? 43.039 10.294 0.916 1.00 39.54 55 SER B C 1
ATOM 1726 O O . SER B 1 58 ? 43.770 9.750 1.737 1.00 39.99 55 SER B O 1
ATOM 1729 N N . ARG B 1 59 ? 42.007 9.676 0.354 1.00 42.29 56 ARG B N 1
ATOM 1730 C CA . ARG B 1 59 ? 41.654 8.307 0.717 1.00 44.37 56 ARG B CA 1
ATOM 1731 C C . ARG B 1 59 ? 41.457 8.209 2.222 1.00 43.88 56 ARG B C 1
ATOM 1732 O O . ARG B 1 59 ? 41.787 7.210 2.856 1.00 42.88 56 ARG B O 1
ATOM 1740 N N . LYS B 1 60 ? 40.921 9.294 2.769 1.00 44.32 57 LYS B N 1
ATOM 1741 C CA . LYS B 1 60 ? 40.593 9.428 4.180 1.00 45.53 57 LYS B CA 1
ATOM 1742 C C . LYS B 1 60 ? 39.234 10.125 4.163 1.00 45.36 57 LYS B C 1
ATOM 1743 O O . LYS B 1 60 ? 38.843 10.684 3.139 1.00 44.82 57 LYS B O 1
ATOM 1749 N N . GLU B 1 61 ? 38.494 10.077 5.264 1.00 46.68 58 GLU B N 1
ATOM 1750 C CA . GLU B 1 61 ? 37.207 10.756 5.281 1.00 47.38 58 GLU B CA 1
ATOM 1751 C C . GLU B 1 61 ? 37.527 12.212 5.563 1.00 45.10 58 GLU B C 1
ATOM 1752 O O . GLU B 1 61 ? 38.301 12.520 6.473 1.00 43.39 58 GLU B O 1
ATOM 1758 N N . CYS B 1 62 ? 36.948 13.106 4.773 1.00 42.76 59 CYS B N 1
ATOM 1759 C CA . CYS B 1 62 ? 37.225 14.517 4.947 1.00 42.10 59 CYS B CA 1
ATOM 1760 C C . CYS B 1 62 ? 36.083 15.380 5.434 1.00 42.13 59 CYS B C 1
ATOM 1761 O O . CYS B 1 62 ? 34.906 15.109 5.192 1.00 44.38 59 CYS B O 1
ATOM 1764 N N . VAL B 1 63 ? 36.486 16.439 6.122 1.00 38.16 60 VAL B N 1
ATOM 1765 C CA . VAL B 1 63 ? 35.610 17.432 6.701 1.00 33.32 60 VAL B CA 1
ATOM 1766 C C . VAL B 1 63 ? 35.812 18.743 5.936 1.00 31.67 60 VAL B C 1
ATOM 1767 O O . VAL B 1 63 ? 36.943 19.115 5.635 1.00 34.53 60 VAL B O 1
ATOM 1771 N N . THR B 1 64 ? 34.732 19.446 5.614 1.00 29.27 61 THR B N 1
ATOM 1772 C CA . THR B 1 64 ? 34.875 20.702 4.881 1.00 27.52 61 THR B CA 1
ATOM 1773 C C . THR B 1 64 ? 35.224 21.849 5.845 1.00 25.63 61 THR B C 1
ATOM 1774 O O . THR B 1 64 ? 34.522 22.101 6.823 1.00 26.08 61 THR B O 1
ATOM 1778 N N . ALA B 1 65 ? 36.332 22.528 5.565 1.00 25.51 62 ALA B N 1
ATOM 1779 C CA . ALA B 1 65 ? 36.829 23.616 6.410 1.00 24.10 62 ALA B CA 1
ATOM 1780 C C . ALA B 1 65 ? 36.301 24.985 6.058 1.00 22.99 62 ALA B C 1
ATOM 1781 O O . ALA B 1 65 ? 35.940 25.758 6.936 1.00 24.01 62 ALA B O 1
ATOM 1783 N N . SER B 1 66 ? 36.281 25.299 4.773 1.00 24.52 63 SER B N 1
ATOM 1784 C CA . SER B 1 66 ? 35.787 26.595 4.336 1.00 25.55 63 SER B CA 1
ATOM 1785 C C . SER B 1 66 ? 35.322 26.582 2.882 1.00 25.90 63 SER B C 1
ATOM 1786 O O . SER B 1 66 ? 35.724 25.725 2.097 1.00 23.77 63 SER B O 1
ATOM 1797 N N . ASP B 1 68 ? 35.038 29.078 -0.429 1.00 31.28 65 ASP B N 1
ATOM 1798 C CA . ASP B 1 68 ? 35.450 30.355 -0.988 1.00 32.17 65 ASP B CA 1
ATOM 1799 C C . ASP B 1 68 ? 34.202 31.120 -1.400 1.00 30.45 65 ASP B C 1
ATOM 1800 O O . ASP B 1 68 ? 33.121 30.546 -1.549 1.00 30.21 65 ASP B O 1
ATOM 1805 N N . TRP B 1 69 ? 34.354 32.422 -1.576 1.00 29.64 66 TRP B N 1
ATOM 1806 C CA . TRP B 1 69 ? 33.246 33.268 -1.982 1.00 31.28 66 TRP B CA 1
ATOM 1807 C C . TRP B 1 69 ? 32.697 32.768 -3.328 1.00 27.20 66 TRP B C 1
ATOM 1808 O O . TRP B 1 69 ? 33.445 32.235 -4.145 1.00 27.99 66 TRP B O 1
ATOM 1819 N N . VAL B 1 70 ? 31.395 32.920 -3.557 1.00 23.06 67 VAL B N 1
ATOM 1820 C CA . VAL B 1 70 ? 30.798 32.446 -4.800 1.00 21.22 67 VAL B CA 1
ATOM 1821 C C . VAL B 1 70 ? 29.824 33.404 -5.467 1.00 21.49 67 VAL B C 1
ATOM 1822 O O . VAL B 1 70 ? 28.839 33.823 -4.853 1.00 22.62 67 VAL B O 1
ATOM 1826 N N . ASP B 1 71 ? 30.106 33.716 -6.734 1.00 20.30 68 ASP B N 1
ATOM 1827 C CA . ASP B 1 71 ? 29.284 34.598 -7.571 1.00 21.99 68 ASP B CA 1
ATOM 1828 C C . ASP B 1 71 ? 28.448 33.772 -8.527 1.00 22.10 68 ASP B C 1
ATOM 1829 O O . ASP B 1 71 ? 28.997 32.993 -9.319 1.00 22.09 68 ASP B O 1
ATOM 1834 N N . PHE B 1 72 ? 27.132 33.942 -8.483 1.00 19.81 69 PHE B N 1
ATOM 1835 C CA . PHE B 1 72 ? 26.282 33.196 -9.395 1.00 20.43 69 PHE B CA 1
ATOM 1836 C C . PHE B 1 72 ? 26.133 34.010 -10.667 1.00 21.52 69 PHE B C 1
ATOM 1837 O O . PHE B 1 72 ? 25.236 34.838 -10.805 1.00 24.51 69 PHE B O 1
ATOM 1845 N N . LEU B 1 73 ? 27.045 33.756 -11.593 1.00 22.30 70 LEU B N 1
ATOM 1846 C CA . LEU B 1 73 ? 27.108 34.451 -12.863 1.00 24.20 70 LEU B CA 1
ATOM 1847 C C . LEU B 1 73 ? 25.869 34.363 -13.740 1.00 25.93 70 LEU B C 1
ATOM 1848 O O . LEU B 1 73 ? 25.534 35.324 -14.414 1.00 29.78 70 LEU B O 1
ATOM 1853 N N . HIS B 1 74 ? 25.187 33.226 -13.752 1.00 27.42 71 HIS B N 1
ATOM 1854 C CA . HIS B 1 74 ? 23.991 33.088 -14.584 1.00 28.30 71 HIS B CA 1
ATOM 1855 C C . HIS B 1 74 ? 22.918 32.263 -13.919 1.00 26.71 71 HIS B C 1
ATOM 1856 O O . HIS B 1 74 ? 23.183 31.528 -12.981 1.00 27.78 71 HIS B O 1
ATOM 1863 N N . PRO B 1 75 ? 21.685 32.367 -14.417 1.00 25.61 72 PRO B N 1
ATOM 1864 C CA . PRO B 1 75 ? 20.573 31.602 -13.856 1.00 26.28 72 PRO B CA 1
ATOM 1865 C C . PRO B 1 75 ? 20.668 30.167 -14.360 1.00 27.37 72 PRO B C 1
ATOM 1866 O O . PRO B 1 75 ? 21.321 29.890 -15.368 1.00 27.12 72 PRO B O 1
ATOM 1870 N N . VAL B 1 76 ? 20.018 29.259 -13.650 1.00 27.06 73 VAL B N 1
ATOM 1871 C CA . VAL B 1 76 ? 19.966 27.865 -14.051 1.00 25.51 73 VAL B CA 1
ATOM 1872 C C . VAL B 1 76 ? 18.465 27.605 -13.985 1.00 27.51 73 VAL B C 1
ATOM 1873 O O . VAL B 1 76 ? 17.893 27.553 -12.901 1.00 29.32 73 VAL B O 1
ATOM 1877 N N . ARG B 1 77 ? 17.828 27.502 -15.151 1.00 29.08 74 ARG B N 1
ATOM 1878 C CA . ARG B 1 77 ? 16.380 27.301 -15.244 1.00 31.32 74 ARG B CA 1
ATOM 1879 C C . ARG B 1 77 ? 15.996 25.845 -15.351 1.00 31.71 74 ARG B C 1
ATOM 1880 O O . ARG B 1 77 ? 16.851 24.969 -15.502 1.00 31.23 74 ARG B O 1
ATOM 1888 N N . SER B 1 78 ? 14.691 25.597 -15.304 1.00 31.20 75 SER B N 1
ATOM 1889 C CA . SER B 1 78 ? 14.192 24.238 -15.427 1.00 33.15 75 SER B CA 1
ATOM 1890 C C . SER B 1 78 ? 14.534 23.726 -16.826 1.00 31.93 75 SER B C 1
ATOM 1891 O O . SER B 1 78 ? 14.605 22.522 -17.064 1.00 32.93 75 SER B O 1
ATOM 1894 N N . SER B 1 79 ? 14.759 24.656 -17.745 1.00 30.84 76 SER B N 1
ATOM 1895 C CA . SER B 1 79 ? 15.098 24.317 -19.120 1.00 30.67 76 SER B CA 1
ATOM 1896 C C . SER B 1 79 ? 16.546 23.859 -19.265 1.00 30.34 76 SER B C 1
ATOM 1897 O O . SER B 1 79 ? 17.019 23.641 -20.379 1.00 29.32 76 SER B O 1
ATOM 1900 N N . ASP B 1 80 ? 17.260 23.731 -18.150 1.00 30.41 77 ASP B N 1
ATOM 1901 C CA . ASP B 1 80 ? 18.657 23.302 -18.214 1.00 31.47 77 ASP B CA 1
ATOM 1902 C C . ASP B 1 80 ? 18.937 22.071 -17.377 1.00 29.82 77 ASP B C 1
ATOM 1903 O O . ASP B 1 80 ? 18.070 21.535 -16.690 1.00 31.37 77 ASP B O 1
ATOM 1908 N N . CYS B 1 81 ? 20.174 21.620 -17.453 1.00 26.23 78 CYS B N 1
ATOM 1909 C CA . CYS B 1 81 ? 20.613 20.515 -16.630 1.00 29.35 78 CYS B CA 1
ATOM 1910 C C . CYS B 1 81 ? 21.933 21.053 -16.084 1.00 27.29 78 CYS B C 1
ATOM 1911 O O . CYS B 1 81 ? 22.604 21.826 -16.758 1.00 28.81 78 CYS B O 1
ATOM 1914 N N . VAL B 1 82 ? 22.287 20.706 -14.856 1.00 25.74 79 VAL B N 1
ATOM 1915 C CA . VAL B 1 82 ? 23.533 21.207 -14.293 1.00 24.97 79 VAL B CA 1
ATOM 1916 C C . VAL B 1 82 ? 24.608 20.147 -14.211 1.00 24.83 79 VAL B C 1
ATOM 1917 O O . VAL B 1 82 ? 24.327 18.977 -13.961 1.00 26.04 79 VAL B O 1
ATOM 1921 N N . SER B 1 83 ? 25.845 20.569 -14.418 1.00 24.46 80 SER B N 1
ATOM 1922 C CA . SER B 1 83 ? 26.978 19.671 -14.339 1.00 24.25 80 SER B CA 1
ATOM 1923 C C . SER B 1 83 ? 27.967 20.236 -13.342 1.00 23.56 80 SER B C 1
ATOM 1924 O O . SER B 1 83 ? 28.172 21.442 -13.276 1.00 26.37 80 SER B O 1
ATOM 1927 N N . TYR B 1 84 ? 28.564 19.363 -12.546 1.00 21.97 81 TYR B N 1
ATOM 1928 C CA . TYR B 1 84 ? 29.550 19.790 -11.577 1.00 22.24 81 TYR B CA 1
ATOM 1929 C C . TYR B 1 84 ? 30.820 19.021 -11.856 1.00 24.12 81 TYR B C 1
ATOM 1930 O O . TYR B 1 84 ? 30.764 17.820 -12.123 1.00 27.17 81 TYR B O 1
ATOM 1939 N N . GLU B 1 85 ? 31.954 19.712 -11.834 1.00 23.81 82 GLU B N 1
ATOM 1940 C CA . GLU B 1 85 ? 33.242 19.067 -12.027 1.00 24.36 82 GLU B CA 1
ATOM 1941 C C . GLU B 1 85 ? 34.123 19.590 -10.920 1.00 25.41 82 GLU B C 1
ATOM 1942 O O . GLU B 1 85 ? 34.080 20.777 -10.599 1.00 27.68 82 GLU B O 1
ATOM 1948 N N . SER B 1 86 ? 34.917 18.716 -10.320 1.00 24.04 83 SER B N 1
ATOM 1949 C CA . SER B 1 86 ? 35.788 19.142 -9.236 1.00 22.13 83 SER B CA 1
ATOM 1950 C C . SER B 1 86 ? 37.023 18.264 -9.122 1.00 22.82 83 SER B C 1
ATOM 1951 O O . SER B 1 86 ? 37.012 17.102 -9.527 1.00 22.88 83 SER B O 1
ATOM 1954 N N . PHE B 1 87 ? 38.087 18.828 -8.567 1.00 21.79 84 PHE B N 1
ATOM 1955 C CA . PHE B 1 87 ? 39.322 18.088 -8.368 1.00 23.96 84 PHE B CA 1
ATOM 1956 C C . PHE B 1 87 ? 40.243 18.813 -7.401 1.00 25.40 84 PHE B C 1
ATOM 1957 O O . PHE B 1 87 ? 40.166 20.032 -7.259 1.00 25.13 84 PHE B O 1
ATOM 1965 N N . VAL B 1 88 ? 41.085 18.056 -6.707 1.00 26.53 85 VAL B N 1
ATOM 1966 C CA . VAL B 1 88 ? 42.038 18.648 -5.781 1.00 29.32 85 VAL B CA 1
ATOM 1967 C C . VAL B 1 88 ? 43.025 19.415 -6.649 1.00 29.26 85 VAL B C 1
ATOM 1968 O O . VAL B 1 88 ? 43.524 18.874 -7.629 1.00 29.35 85 VAL B O 1
ATOM 1972 N N . ILE B 1 89 ? 43.302 20.668 -6.304 1.00 28.24 86 ILE B N 1
ATOM 1973 C CA . ILE B 1 89 ? 44.222 21.458 -7.106 1.00 29.26 86 ILE B CA 1
ATOM 1974 C C . ILE B 1 89 ? 45.314 22.125 -6.269 1.00 31.07 86 ILE B C 1
ATOM 1975 O O . ILE B 1 89 ? 46.147 22.860 -6.788 1.00 32.20 86 ILE B O 1
ATOM 1980 N N . TRP B 1 90 ? 45.313 21.849 -4.971 1.00 32.57 87 TRP B N 1
ATOM 1981 C CA . TRP B 1 90 ? 46.299 22.412 -4.056 1.00 32.15 87 TRP B CA 1
ATOM 1982 C C . TRP B 1 90 ? 46.289 21.605 -2.774 1.00 32.99 87 TRP B C 1
ATOM 1983 O O . TRP B 1 90 ? 45.244 21.106 -2.373 1.00 31.72 87 TRP B O 1
ATOM 1994 N N . THR B 1 91 ? 47.441 21.477 -2.125 1.00 34.14 88 THR B N 1
ATOM 1995 C CA . THR B 1 91 ? 47.497 20.745 -0.866 1.00 36.32 88 THR B CA 1
ATOM 1996 C C . THR B 1 91 ? 48.439 21.429 0.109 1.00 36.29 88 THR B C 1
ATOM 1997 O O . THR B 1 91 ? 49.328 22.176 -0.288 1.00 38.03 88 THR B O 1
ATOM 2001 N N . GLY B 1 92 ? 48.210 21.191 1.393 1.00 37.81 89 GLY B N 1
ATOM 2002 C CA . GLY B 1 92 ? 49.059 21.743 2.433 1.00 36.20 89 GLY B CA 1
ATOM 2003 C C . GLY B 1 92 ? 49.700 20.519 3.047 1.00 37.40 89 GLY B C 1
ATOM 2004 O O . GLY B 1 92 ? 50.399 19.775 2.359 1.00 37.07 89 GLY B O 1
ATOM 2005 N N . ARG B 1 93 ? 49.454 20.285 4.329 1.00 40.04 90 ARG B N 1
ATOM 2006 C CA . ARG B 1 93 ? 50.005 19.106 4.982 1.00 41.55 90 ARG B CA 1
ATOM 2007 C C . ARG B 1 93 ? 48.828 18.155 5.141 1.00 41.87 90 ARG B C 1
ATOM 2008 O O . ARG B 1 93 ? 48.864 17.008 4.686 1.00 40.27 90 ARG B O 1
ATOM 2016 N N . THR B 1 94 ? 47.766 18.669 5.758 1.00 41.62 91 THR B N 1
ATOM 2017 C CA . THR B 1 94 ? 46.554 17.895 6.006 1.00 40.35 91 THR B CA 1
ATOM 2018 C C . THR B 1 94 ? 45.333 18.454 5.285 1.00 37.90 91 THR B C 1
ATOM 2019 O O . THR B 1 94 ? 44.232 17.943 5.459 1.00 37.85 91 THR B O 1
ATOM 2023 N N . SER B 1 95 ? 45.515 19.497 4.485 1.00 34.22 92 SER B N 1
ATOM 2024 C CA . SER B 1 95 ? 44.380 20.087 3.792 1.00 32.77 92 SER B CA 1
ATOM 2025 C C . SER B 1 95 ? 44.502 20.126 2.282 1.00 33.65 92 SER B C 1
ATOM 2026 O O . SER B 1 95 ? 45.579 19.942 1.719 1.00 35.57 92 SER B O 1
ATOM 2037 N N . GLU B 1 97 ? 42.683 22.142 -1.381 1.00 31.16 94 GLU B N 1
ATOM 2038 C CA . GLU B 1 97 ? 41.810 23.155 -1.932 1.00 32.33 94 GLU B CA 1
ATOM 2039 C C . GLU B 1 97 ? 41.207 22.452 -3.146 1.00 30.33 94 GLU B C 1
ATOM 2040 O O . GLU B 1 97 ? 41.932 22.048 -4.061 1.00 29.76 94 GLU B O 1
ATOM 2046 N N . VAL B 1 98 ? 39.894 22.261 -3.144 1.00 26.26 95 VAL B N 1
ATOM 2047 C CA . VAL B 1 98 ? 39.261 21.596 -4.270 1.00 24.69 95 VAL B CA 1
ATOM 2048 C C . VAL B 1 98 ? 38.532 22.602 -5.141 1.00 23.67 95 VAL B C 1
ATOM 2049 O O . VAL B 1 98 ? 37.727 23.403 -4.646 1.00 24.33 95 VAL B O 1
ATOM 2053 N N . PHE B 1 99 ? 38.823 22.564 -6.437 1.00 20.57 96 PHE B N 1
ATOM 2054 C CA . PHE B 1 99 ? 38.193 23.476 -7.380 1.00 19.90 96 PHE B CA 1
ATOM 2055 C C . PHE B 1 99 ? 36.896 22.865 -7.881 1.00 20.40 96 PHE B C 1
ATOM 2056 O O . PHE B 1 99 ? 36.799 21.648 -8.048 1.00 22.53 96 PHE B O 1
ATOM 2064 N N . VAL B 1 100 ? 35.897 23.701 -8.123 1.00 19.92 97 VAL B N 1
ATOM 2065 C CA . VAL B 1 100 ? 34.623 23.196 -8.606 1.00 21.83 97 VAL B CA 1
ATOM 2066 C C . VAL B 1 100 ? 34.048 24.138 -9.628 1.00 23.38 97 VAL B C 1
ATOM 2067 O O . VAL B 1 100 ? 34.021 25.344 -9.401 1.00 24.16 97 VAL B O 1
ATOM 2071 N N . LYS B 1 101 ? 33.586 23.603 -10.752 1.00 25.29 98 LYS B N 1
ATOM 2072 C CA . LYS B 1 101 ? 32.970 24.457 -11.749 1.00 27.15 98 LYS B CA 1
ATOM 2073 C C . LYS B 1 101 ? 31.581 23.934 -12.072 1.00 27.92 98 LYS B C 1
ATOM 2074 O O . LYS B 1 101 ? 31.383 22.731 -12.248 1.00 29.82 98 LYS B O 1
ATOM 2080 N N . VAL B 1 102 ? 30.620 24.853 -12.110 1.00 26.81 99 VAL B N 1
ATOM 2081 C CA . VAL B 1 102 ? 29.235 24.519 -12.392 1.00 25.43 99 VAL B CA 1
ATOM 2082 C C . VAL B 1 102 ? 28.861 24.948 -13.807 1.00 26.02 99 VAL B C 1
ATOM 2083 O O . VAL B 1 102 ? 28.881 26.137 -14.128 1.00 25.74 99 VAL B O 1
ATOM 2087 N N . VAL B 1 103 ? 28.512 23.981 -14.649 1.00 25.67 100 VAL B N 1
ATOM 2088 C CA . VAL B 1 103 ? 28.126 24.273 -16.024 1.00 24.34 100 VAL B CA 1
ATOM 2089 C C . VAL B 1 103 ? 26.653 24.047 -16.283 1.00 26.22 100 VAL B C 1
ATOM 2090 O O . VAL B 1 103 ? 26.128 22.963 -16.063 1.00 27.12 100 VAL B O 1
ATOM 2094 N N . SER B 1 104 ? 25.997 25.082 -16.775 1.00 28.31 101 SER B N 1
ATOM 2095 C CA . SER B 1 104 ? 24.585 25.008 -17.078 1.00 33.71 101 SER B CA 1
ATOM 2096 C C . SER B 1 104 ? 24.427 24.705 -18.564 1.00 33.91 101 SER B C 1
ATOM 2097 O O . SER B 1 104 ? 25.019 25.380 -19.398 1.00 34.30 101 SER B O 1
ATOM 2100 N N . GLU B 1 105 ? 23.643 23.690 -18.907 1.00 35.81 102 GLU B N 1
ATOM 2101 C CA . GLU B 1 105 ? 23.476 23.342 -20.313 1.00 38.74 102 GLU B CA 1
ATOM 2102 C C . GLU B 1 105 ? 22.026 23.349 -20.764 1.00 40.14 102 GLU B C 1
ATOM 2103 O O . GLU B 1 105 ? 21.151 22.758 -20.132 1.00 38.78 102 GLU B O 1
ATOM 2109 N N . TYR B 1 106 ? 21.780 24.020 -21.880 1.00 42.41 103 TYR B N 1
ATOM 2110 C CA . TYR B 1 106 ? 20.439 24.112 -22.413 1.00 45.27 103 TYR B CA 1
ATOM 2111 C C . TYR B 1 106 ? 19.940 22.822 -23.040 1.00 45.33 103 TYR B C 1
ATOM 2112 O O . TYR B 1 106 ? 20.536 22.306 -23.980 1.00 45.16 103 TYR B O 1
ATOM 2121 N N . LEU B 1 107 ? 18.819 22.323 -22.540 1.00 45.67 104 LEU B N 1
ATOM 2122 C CA . LEU B 1 107 ? 18.258 21.076 -23.035 1.00 47.19 104 LEU B CA 1
ATOM 2123 C C . LEU B 1 107 ? 18.044 20.965 -24.551 1.00 47.60 104 LEU B C 1
ATOM 2124 O O . LEU B 1 107 ? 18.639 20.099 -25.199 1.00 47.05 104 LEU B O 1
ATOM 2129 N N . ILE B 1 108 ? 17.227 21.834 -25.132 1.00 47.24 105 ILE B N 1
ATOM 2130 C CA . ILE B 1 108 ? 16.980 21.728 -26.565 1.00 46.63 105 ILE B CA 1
ATOM 2131 C C . ILE B 1 108 ? 18.002 22.396 -27.483 1.00 44.35 105 ILE B C 1
ATOM 2132 O O . ILE B 1 108 ? 18.040 22.102 -28.673 1.00 46.18 105 ILE B O 1
ATOM 2137 N N . SER B 1 109 ? 18.839 23.277 -26.951 1.00 39.76 106 SER B N 1
ATOM 2138 C CA . SER B 1 109 ? 19.811 23.966 -27.796 1.00 38.38 106 SER B CA 1
ATOM 2139 C C . SER B 1 109 ? 21.281 23.597 -27.586 1.00 39.37 106 SER B C 1
ATOM 2140 O O . SER B 1 109 ? 22.141 24.059 -28.334 1.00 39.24 106 SER B O 1
ATOM 2143 N N . GLY B 1 110 ? 21.577 22.798 -26.568 1.00 39.44 107 GLY B N 1
ATOM 2144 C CA . GLY B 1 110 ? 22.956 22.413 -26.309 1.00 38.48 107 GLY B CA 1
ATOM 2145 C C . GLY B 1 110 ? 23.885 23.506 -25.790 1.00 39.08 107 GLY B C 1
ATOM 2146 O O . GLY B 1 110 ? 25.055 23.241 -25.518 1.00 38.14 107 GLY B O 1
ATOM 2147 N N . GLU B 1 111 ? 23.377 24.725 -25.626 1.00 41.45 108 GLU B N 1
ATOM 2148 C CA . GLU B 1 111 ? 24.201 25.831 -25.147 1.00 44.40 108 GLU B CA 1
ATOM 2149 C C . GLU B 1 111 ? 24.655 25.681 -23.696 1.00 41.11 108 GLU B C 1
ATOM 2150 O O . GLU B 1 111 ? 23.874 25.278 -22.841 1.00 41.47 108 GLU B O 1
ATOM 2156 N N . LYS B 1 112 ? 25.918 26.021 -23.436 1.00 36.17 109 LYS B N 1
ATOM 2157 C CA . LYS B 1 112 ? 26.521 25.914 -22.107 1.00 35.43 109 LYS B CA 1
ATOM 2158 C C . LYS B 1 112 ? 27.161 27.218 -21.611 1.00 34.32 109 LYS B C 1
ATOM 2159 O O . LYS B 1 112 ? 27.598 28.024 -22.411 1.00 35.50 109 LYS B O 1
ATOM 2165 N N . ARG B 1 113 ? 27.229 27.412 -20.294 1.00 33.37 110 ARG B N 1
ATOM 2166 C CA . ARG B 1 113 ? 27.887 28.583 -19.710 1.00 32.98 110 ARG B CA 1
ATOM 2167 C C . ARG B 1 113 ? 28.339 28.177 -18.317 1.00 32.54 110 ARG B C 1
ATOM 2168 O O . ARG B 1 113 ? 27.771 27.258 -17.729 1.00 32.96 110 ARG B O 1
ATOM 2176 N N . ILE B 1 114 ? 29.365 28.840 -17.788 1.00 30.68 111 ILE B N 1
ATOM 2177 C CA . ILE B 1 114 ? 29.777 28.546 -16.427 1.00 28.04 111 ILE B CA 1
ATOM 2178 C C . ILE B 1 114 ? 28.764 29.329 -15.609 1.00 27.43 111 ILE B C 1
ATOM 2179 O O . ILE B 1 114 ? 28.565 30.517 -15.845 1.00 29.35 111 ILE B O 1
ATOM 2184 N N . ALA B 1 115 ? 28.101 28.672 -14.669 1.00 25.39 112 ALA B N 1
ATOM 2185 C CA . ALA B 1 115 ? 27.121 29.358 -13.849 1.00 22.61 112 ALA B CA 1
ATOM 2186 C C . ALA B 1 115 ? 27.794 29.817 -12.573 1.00 23.32 112 ALA B C 1
ATOM 2187 O O . ALA B 1 115 ? 27.331 30.753 -11.928 1.00 25.04 112 ALA B O 1
ATOM 2189 N N . ALA B 1 116 ? 28.889 29.147 -12.215 1.00 22.90 113 ALA B N 1
ATOM 2190 C CA . ALA B 1 116 ? 29.650 29.464 -11.007 1.00 20.65 113 ALA B CA 1
ATOM 2191 C C . ALA B 1 116 ? 30.884 28.594 -10.887 1.00 21.71 113 ALA B C 1
ATOM 2192 O O . ALA B 1 116 ? 30.973 27.538 -11.508 1.00 23.56 113 ALA B O 1
ATOM 2194 N N . THR B 1 117 ? 31.833 29.059 -10.083 1.00 23.77 114 THR B N 1
ATOM 2195 C CA . THR B 1 117 ? 33.090 28.357 -9.805 1.00 25.51 114 THR B CA 1
ATOM 2196 C C . THR B 1 117 ? 33.415 28.663 -8.358 1.00 26.06 114 THR B C 1
ATOM 2197 O O . THR B 1 117 ? 32.823 29.563 -7.762 1.00 24.84 114 THR B O 1
ATOM 2201 N N . SER B 1 118 ? 34.347 27.912 -7.785 1.00 28.99 115 SER B N 1
ATOM 2202 C CA . SER B 1 118 ? 34.740 28.147 -6.405 1.00 28.31 115 SER B CA 1
ATOM 2203 C C . SER B 1 118 ? 35.767 27.162 -5.895 1.00 25.75 115 SER B C 1
ATOM 2204 O O . SER B 1 118 ? 36.088 26.178 -6.555 1.00 27.92 115 SER B O 1
ATOM 2207 N N . PHE B 1 119 ? 36.299 27.458 -4.717 1.00 22.75 116 PHE B N 1
ATOM 2208 C CA . PHE B 1 119 ? 37.276 26.595 -4.076 1.00 22.17 116 PHE B CA 1
ATOM 2209 C C . PHE B 1 119 ? 36.712 26.179 -2.732 1.00 22.77 116 PHE B C 1
ATOM 2210 O O . PHE B 1 119 ? 36.259 27.022 -1.957 1.00 22.49 116 PHE B O 1
ATOM 2218 N N . VAL B 1 120 ? 36.722 24.880 -2.462 1.00 22.52 117 VAL B N 1
ATOM 2219 C CA . VAL B 1 120 ? 36.223 24.372 -1.195 1.00 21.01 117 VAL B CA 1
ATOM 2220 C C . VAL B 1 120 ? 37.439 23.775 -0.526 1.00 22.82 117 VAL B C 1
ATOM 2221 O O . VAL B 1 120 ? 38.200 23.051 -1.160 1.00 25.02 117 VAL B O 1
ATOM 2225 N N . THR B 1 121 ? 37.639 24.082 0.745 1.00 24.03 118 THR B N 1
ATOM 2226 C CA . THR B 1 121 ? 38.795 23.560 1.442 1.00 24.21 118 THR B CA 1
ATOM 2227 C C . THR B 1 121 ? 38.395 22.434 2.365 1.00 26.76 118 THR B C 1
ATOM 2228 O O . THR B 1 121 ? 37.500 22.584 3.196 1.00 27.80 118 THR B O 1
ATOM 2232 N N . PHE B 1 122 ? 39.062 21.299 2.207 1.00 26.80 119 PHE B N 1
ATOM 2233 C CA . PHE B 1 122 ? 38.797 20.140 3.040 1.00 27.87 119 PHE B CA 1
ATOM 2234 C C . PHE B 1 122 ? 40.022 19.783 3.874 1.00 29.72 119 PHE B C 1
ATOM 2235 O O . PHE B 1 122 ? 41.153 20.075 3.495 1.00 31.37 119 PHE B O 1
ATOM 2243 N N . VAL B 1 123 ? 39.784 19.161 5.020 1.00 30.34 120 VAL B N 1
ATOM 2244 C CA . VAL B 1 123 ? 40.859 18.734 5.898 1.00 30.72 120 VAL B CA 1
ATOM 2245 C C . VAL B 1 123 ? 40.644 17.251 6.213 1.00 32.53 120 VAL B C 1
ATOM 2246 O O . VAL B 1 123 ? 39.549 16.839 6.606 1.00 31.75 120 VAL B O 1
ATOM 2250 N N . ALA B 1 124 ? 41.686 16.451 6.029 1.00 32.81 121 ALA B N 1
ATOM 2251 C CA . ALA B 1 124 ? 41.591 15.024 6.291 1.00 34.99 121 ALA B CA 1
ATOM 2252 C C . ALA B 1 124 ? 41.751 14.752 7.784 1.00 37.99 121 ALA B C 1
ATOM 2253 O O . ALA B 1 124 ? 42.628 15.316 8.432 1.00 37.58 121 ALA B O 1
ATOM 2255 N N . LEU B 1 125 ? 40.902 13.894 8.338 1.00 41.19 122 LEU B N 1
ATOM 2256 C CA . LEU B 1 125 ? 41.000 13.594 9.758 1.00 44.09 122 LEU B CA 1
ATOM 2257 C C . LEU B 1 125 ? 41.035 12.104 10.048 1.00 48.29 122 LEU B C 1
ATOM 2258 O O . LEU B 1 125 ? 40.517 11.289 9.278 1.00 48.83 122 LEU B O 1
ATOM 2263 N N . SER B 1 126 ? 41.669 11.756 11.164 1.00 52.46 123 SER B N 1
ATOM 2264 C CA . SER B 1 126 ? 41.773 10.369 11.594 1.00 55.79 123 SER B CA 1
ATOM 2265 C C . SER B 1 126 ? 40.507 10.048 12.374 1.00 59.05 123 SER B C 1
ATOM 2266 O O . SER B 1 126 ? 39.719 10.948 12.677 1.00 58.57 123 SER B O 1
ATOM 2269 N N . LYS B 1 127 ? 40.305 8.777 12.702 1.00 62.00 124 LYS B N 1
ATOM 2270 C CA . LYS B 1 127 ? 39.117 8.395 13.450 1.00 63.97 124 LYS B CA 1
ATOM 2271 C C . LYS B 1 127 ? 39.073 9.068 14.820 1.00 64.41 124 LYS B C 1
ATOM 2272 O O . LYS B 1 127 ? 38.074 8.976 15.528 1.00 65.52 124 LYS B O 1
ATOM 2278 N N . GLU B 1 128 ? 40.151 9.756 15.186 1.00 64.94 125 GLU B N 1
ATOM 2279 C CA . GLU B 1 128 ? 40.210 10.458 16.464 1.00 66.66 125 GLU B CA 1
ATOM 2280 C C . GLU B 1 128 ? 40.108 11.970 16.267 1.00 65.95 125 GLU B C 1
ATOM 2281 O O . GLU B 1 128 ? 40.476 12.744 17.154 1.00 67.36 125 GLU B O 1
ATOM 2287 N N . ASN B 1 129 ? 39.615 12.391 15.105 1.00 63.53 126 ASN B N 1
ATOM 2288 C CA . ASN B 1 129 ? 39.467 13.814 14.811 1.00 62.79 126 ASN B CA 1
ATOM 2289 C C . ASN B 1 129 ? 40.797 14.554 14.767 1.00 60.63 126 ASN B C 1
ATOM 2290 O O . ASN B 1 129 ? 40.913 15.665 15.289 1.00 59.40 126 ASN B O 1
ATOM 2295 N N . ASN B 1 130 ? 41.801 13.943 14.150 1.00 58.82 127 ASN B N 1
ATOM 2296 C CA . ASN B 1 130 ? 43.103 14.586 14.047 1.00 56.18 127 ASN B CA 1
ATOM 2297 C C . ASN B 1 130 ? 43.505 14.769 12.595 1.00 52.89 127 ASN B C 1
ATOM 2298 O O . ASN B 1 130 ? 43.401 13.840 11.792 1.00 52.28 127 ASN B O 1
ATOM 2303 N N . PRO B 1 131 ? 43.950 15.986 12.235 1.00 49.20 128 PRO B N 1
ATOM 2304 C CA . PRO B 1 131 ? 44.370 16.277 10.863 1.00 46.18 128 PRO B CA 1
ATOM 2305 C C . PRO B 1 131 ? 45.488 15.330 10.477 1.00 44.59 128 PRO B C 1
ATOM 2306 O O . PRO B 1 131 ? 46.504 15.256 11.158 1.00 44.74 128 PRO B O 1
ATOM 2310 N N . VAL B 1 132 ? 45.284 14.601 9.389 1.00 44.07 129 VAL B N 1
ATOM 2311 C CA . VAL B 1 132 ? 46.253 13.637 8.902 1.00 44.02 129 VAL B CA 1
ATOM 2312 C C . VAL B 1 132 ? 46.871 14.100 7.587 1.00 43.92 129 VAL B C 1
ATOM 2313 O O . VAL B 1 132 ? 46.229 14.793 6.799 1.00 44.74 129 VAL B O 1
ATOM 2317 N N . PRO B 1 133 ? 48.139 13.734 7.338 1.00 43.72 130 PRO B N 1
ATOM 2318 C CA . PRO B 1 133 ? 48.804 14.136 6.098 1.00 41.95 130 PRO B CA 1
ATOM 2319 C C . PRO B 1 133 ? 48.092 13.589 4.874 1.00 40.81 130 PRO B C 1
ATOM 2320 O O . PRO B 1 133 ? 47.502 12.513 4.910 1.00 40.39 130 PRO B O 1
ATOM 2324 N N . VAL B 1 134 ? 48.174 14.346 3.790 1.00 38.57 131 VAL B N 1
ATOM 2325 C CA . VAL B 1 134 ? 47.527 13.993 2.543 1.00 36.84 131 VAL B CA 1
ATOM 2326 C C . VAL B 1 134 ? 48.568 14.068 1.415 1.00 35.83 131 VAL B C 1
ATOM 2327 O O . VAL B 1 134 ? 49.522 14.842 1.493 1.00 34.43 131 VAL B O 1
ATOM 2331 N N . PRO B 1 135 ? 48.409 13.254 0.361 1.00 35.79 132 PRO B N 1
ATOM 2332 C CA . PRO B 1 135 ? 49.370 13.284 -0.741 1.00 38.03 132 PRO B CA 1
ATOM 2333 C C . PRO B 1 135 ? 49.463 14.655 -1.381 1.00 40.62 132 PRO B C 1
ATOM 2334 O O . PRO B 1 135 ? 48.587 15.499 -1.210 1.00 43.65 132 PRO B O 1
ATOM 2338 N N A ARG B 1 136 ? 50.540 14.882 -2.116 0.50 41.52 133 ARG B N 1
ATOM 2339 N N B ARG B 1 136 ? 50.539 14.861 -2.127 0.50 41.40 133 ARG B N 1
ATOM 2340 C CA A ARG B 1 136 ? 50.726 16.146 -2.797 0.50 41.71 133 ARG B CA 1
ATOM 2341 C CA B ARG B 1 136 ? 50.784 16.112 -2.826 0.50 41.50 133 ARG B CA 1
ATOM 2342 C C A ARG B 1 136 ? 50.029 16.020 -4.146 0.50 40.82 133 ARG B C 1
ATOM 2343 C C B ARG B 1 136 ? 50.060 16.019 -4.172 0.50 40.68 133 ARG B C 1
ATOM 2344 O O A ARG B 1 136 ? 49.964 14.937 -4.723 0.50 41.60 133 ARG B O 1
ATOM 2345 O O B ARG B 1 136 ? 49.997 14.949 -4.770 0.50 41.47 133 ARG B O 1
ATOM 2360 N N . VAL B 1 137 ? 49.499 17.124 -4.646 1.00 38.55 134 VAL B N 1
ATOM 2361 C CA . VAL B 1 137 ? 48.801 17.093 -5.915 1.00 36.49 134 VAL B CA 1
ATOM 2362 C C . VAL B 1 137 ? 49.683 17.659 -7.013 1.00 37.60 134 VAL B C 1
ATOM 2363 O O . VAL B 1 137 ? 50.483 18.565 -6.776 1.00 36.94 134 VAL B O 1
ATOM 2367 N N . ILE B 1 138 ? 49.515 17.124 -8.221 1.00 36.30 135 ILE B N 1
ATOM 2368 C CA . ILE B 1 138 ? 50.312 17.522 -9.369 1.00 33.40 135 ILE B CA 1
ATOM 2369 C C . ILE B 1 138 ? 49.516 18.052 -10.546 1.00 33.06 135 ILE B C 1
ATOM 2370 O O . ILE B 1 138 ? 48.874 17.292 -11.264 1.00 32.52 135 ILE B O 1
ATOM 2375 N N . PRO B 1 139 ? 49.537 19.370 -10.751 1.00 32.54 136 PRO B N 1
ATOM 2376 C CA . PRO B 1 139 ? 48.816 19.985 -11.871 1.00 34.04 136 PRO B CA 1
ATOM 2377 C C . PRO B 1 139 ? 49.451 19.541 -13.199 1.00 37.42 136 PRO B C 1
ATOM 2378 O O . PRO B 1 139 ? 50.668 19.617 -13.345 1.00 38.83 136 PRO B O 1
ATOM 2382 N N . ASP B 1 140 ? 48.646 19.089 -14.160 1.00 40.48 137 ASP B N 1
ATOM 2383 C CA . ASP B 1 140 ? 49.175 18.656 -15.461 1.00 40.68 137 ASP B CA 1
ATOM 2384 C C . ASP B 1 140 ? 48.932 19.680 -16.567 1.00 41.83 137 ASP B C 1
ATOM 2385 O O . ASP B 1 140 ? 49.854 20.350 -17.028 1.00 42.52 137 ASP B O 1
ATOM 2390 N N . THR B 1 141 ? 47.679 19.786 -16.990 1.00 43.15 138 THR B N 1
ATOM 2391 C CA . THR B 1 141 ? 47.292 20.702 -18.054 1.00 44.24 138 THR B CA 1
ATOM 2392 C C . THR B 1 141 ? 47.542 22.165 -17.702 1.00 44.88 138 THR B C 1
ATOM 2393 O O . THR B 1 141 ? 47.826 22.504 -16.551 1.00 45.69 138 THR B O 1
ATOM 2397 N N . GLU B 1 142 ? 47.435 23.029 -18.705 1.00 44.44 139 GLU B N 1
ATOM 2398 C CA . GLU B 1 142 ? 47.641 24.454 -18.502 1.00 45.33 139 GLU B CA 1
ATOM 2399 C C . GLU B 1 142 ? 46.513 25.013 -17.666 1.00 42.87 139 GLU B C 1
ATOM 2400 O O . GLU B 1 142 ? 46.712 25.927 -16.868 1.00 41.91 139 GLU B O 1
ATOM 2406 N N . GLU B 1 143 ? 45.324 24.453 -17.850 1.00 41.69 140 GLU B N 1
ATOM 2407 C CA . GLU B 1 143 ? 44.168 24.911 -17.105 1.00 41.52 140 GLU B CA 1
ATOM 2408 C C . GLU B 1 143 ? 44.412 24.616 -15.636 1.00 40.76 140 GLU B C 1
ATOM 2409 O O . GLU B 1 143 ? 44.184 25.461 -14.768 1.00 40.15 140 GLU B O 1
ATOM 2415 N N . GLU B 1 144 ? 44.898 23.411 -15.364 1.00 40.61 141 GLU B N 1
ATOM 2416 C CA . GLU B 1 144 ? 45.162 22.989 -13.996 1.00 40.55 141 GLU B CA 1
ATOM 2417 C C . GLU B 1 144 ? 46.274 23.819 -13.377 1.00 39.69 141 GLU B C 1
ATOM 2418 O O . GLU B 1 144 ? 46.179 24.212 -12.220 1.00 39.11 141 GLU B O 1
ATOM 2424 N N . LYS B 1 145 ? 47.320 24.100 -14.145 1.00 40.93 142 LYS B N 1
ATOM 2425 C CA . LYS B 1 145 ? 48.423 24.896 -13.623 1.00 41.32 142 LYS B CA 1
ATOM 2426 C C . LYS B 1 145 ? 47.950 26.291 -13.263 1.00 40.31 142 LYS B C 1
ATOM 2427 O O . LYS B 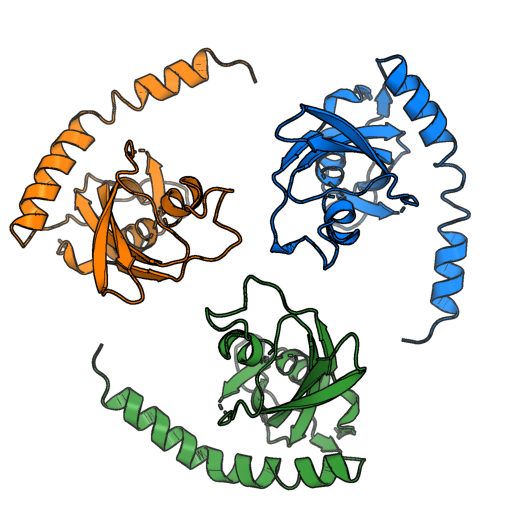1 145 ? 48.356 26.850 -12.245 1.00 40.44 142 LYS B O 1
ATOM 2433 N N . GLU B 1 146 ? 47.085 26.853 -14.096 1.00 39.34 143 GLU B N 1
ATOM 2434 C CA . GLU B 1 146 ? 46.561 28.180 -13.829 1.00 39.42 143 GLU B CA 1
ATOM 2435 C C . GLU B 1 146 ? 45.676 28.159 -12.577 1.00 38.40 143 GLU B C 1
ATOM 2436 O O . GLU B 1 146 ? 45.869 28.966 -11.659 1.00 37.81 143 GLU B O 1
ATOM 2442 N N . SER B 1 147 ? 44.708 27.241 -12.535 1.00 36.02 144 SER B N 1
ATOM 2443 C CA . SER B 1 147 ? 43.821 27.143 -11.376 1.00 33.77 144 SER B CA 1
ATOM 2444 C C . SER B 1 147 ? 44.661 26.982 -10.098 1.00 32.97 144 SER B C 1
ATOM 2445 O O . SER B 1 147 ? 44.324 27.541 -9.054 1.00 31.72 144 SER B O 1
ATOM 2448 N N . HIS B 1 148 ? 45.767 26.248 -10.195 1.00 32.64 145 HIS B N 1
ATOM 2449 C CA . HIS B 1 148 ? 46.660 26.033 -9.055 1.00 32.76 145 HIS B CA 1
ATOM 2450 C C . HIS B 1 148 ? 47.218 27.342 -8.496 1.00 33.52 145 HIS B C 1
ATOM 2451 O O . HIS B 1 148 ? 47.237 27.539 -7.283 1.00 33.94 145 HIS B O 1
ATOM 2458 N N . ARG B 1 149 ? 47.692 28.223 -9.374 1.00 32.86 146 ARG B N 1
ATOM 2459 C CA . ARG B 1 149 ? 48.229 29.506 -8.934 1.00 33.18 146 ARG B CA 1
ATOM 2460 C C . ARG B 1 149 ? 47.149 30.263 -8.190 1.00 32.09 146 ARG B C 1
ATOM 2461 O O . ARG B 1 149 ? 47.388 30.812 -7.111 1.00 33.50 146 ARG B O 1
ATOM 2469 N N . ILE B 1 150 ? 45.954 30.289 -8.771 1.00 30.26 147 ILE B N 1
ATOM 2470 C CA . ILE B 1 150 ? 44.838 30.977 -8.148 1.00 27.37 147 ILE B CA 1
ATOM 2471 C C . ILE B 1 150 ? 44.601 30.379 -6.776 1.00 26.87 147 ILE B C 1
ATOM 2472 O O . ILE B 1 150 ? 44.285 31.096 -5.834 1.00 27.54 147 ILE B O 1
ATOM 2477 N N . ALA B 1 151 ? 44.775 29.068 -6.664 1.00 26.22 148 ALA B N 1
ATOM 2478 C CA . ALA B 1 151 ? 44.583 28.379 -5.389 1.00 25.46 148 ALA B CA 1
ATOM 2479 C C . ALA B 1 151 ? 45.660 28.780 -4.384 1.00 25.65 148 ALA B C 1
ATOM 2480 O O . ALA B 1 151 ? 45.368 29.023 -3.214 1.00 24.76 148 ALA B O 1
ATOM 2482 N N . VAL B 1 152 ? 46.906 28.841 -4.844 1.00 26.58 149 VAL B N 1
ATOM 2483 C CA . VAL B 1 152 ? 48.018 29.223 -3.982 1.00 27.90 149 VAL B CA 1
ATOM 2484 C C . VAL B 1 152 ? 47.708 30.575 -3.338 1.00 28.65 149 VAL B C 1
ATOM 2485 O O . VAL B 1 152 ? 47.931 30.772 -2.145 1.00 27.30 149 VAL B O 1
ATOM 2489 N N . LEU B 1 153 ? 47.185 31.495 -4.139 1.00 29.35 150 LEU B N 1
ATOM 2490 C CA . LEU B 1 153 ? 46.825 32.814 -3.648 1.00 31.28 150 LEU B CA 1
ATOM 2491 C C . LEU B 1 153 ? 45.720 32.709 -2.613 1.00 32.88 150 LEU B C 1
ATOM 2492 O O . LEU B 1 153 ? 45.787 33.341 -1.561 1.00 33.36 150 LEU B O 1
ATOM 2497 N N . ARG B 1 154 ? 44.700 31.911 -2.911 1.00 35.19 151 ARG B N 1
ATOM 2498 C CA . ARG B 1 154 ? 43.590 31.744 -1.984 1.00 37.76 151 ARG B CA 1
ATOM 2499 C C . ARG B 1 154 ? 44.077 31.268 -0.620 1.00 37.85 151 ARG B C 1
ATOM 2500 O O . ARG B 1 154 ? 43.644 31.781 0.418 1.00 37.39 151 ARG B O 1
ATOM 2508 N N . ALA B 1 155 ? 44.975 30.286 -0.627 1.00 36.12 152 ALA B N 1
ATOM 2509 C CA . ALA B 1 155 ? 45.508 29.732 0.612 1.00 36.54 152 ALA B CA 1
ATOM 2510 C C . ALA B 1 155 ? 46.370 30.719 1.379 1.00 38.96 152 ALA B C 1
ATOM 2511 O O . ALA B 1 155 ? 46.367 30.719 2.606 1.00 39.92 152 ALA B O 1
ATOM 2513 N N . GLU B 1 156 ? 47.123 31.546 0.661 1.00 41.82 153 GLU B N 1
ATOM 2514 C CA . GLU B 1 156 ? 47.986 32.527 1.306 1.00 43.75 153 GLU B CA 1
ATOM 2515 C C . GLU B 1 156 ? 47.214 33.445 2.244 1.00 44.21 153 GLU B C 1
ATOM 2516 O O . GLU B 1 156 ? 47.800 34.037 3.144 1.00 45.99 153 GLU B O 1
ATOM 2522 N N . GLN B 1 157 ? 45.903 33.559 2.043 1.00 42.68 154 GLN B N 1
ATOM 2523 C CA . GLN B 1 157 ? 45.091 34.433 2.879 1.00 43.79 154 GLN B CA 1
ATOM 2524 C C . GLN B 1 157 ? 44.039 33.754 3.749 1.00 42.30 154 GLN B C 1
ATOM 2525 O O . GLN B 1 157 ? 43.243 34.441 4.393 1.00 41.89 154 GLN B O 1
ATOM 2531 N N . ARG B 1 158 ? 44.020 32.425 3.796 1.00 40.41 155 ARG B N 1
ATOM 2532 C CA . ARG B 1 158 ? 42.993 31.767 4.593 1.00 36.47 155 ARG B CA 1
ATOM 2533 C C . ARG B 1 158 ? 43.045 32.068 6.089 1.00 35.92 155 ARG B C 1
ATOM 2534 O O . ARG B 1 158 ? 42.001 32.105 6.753 1.00 36.27 155 ARG B O 1
ATOM 2542 N N . HIS B 1 159 ? 44.244 32.315 6.614 1.00 33.90 156 HIS B N 1
ATOM 2543 C CA . HIS B 1 159 ? 44.404 32.617 8.035 1.00 31.22 156 HIS B CA 1
ATOM 2544 C C . HIS B 1 159 ? 43.727 33.945 8.364 1.00 29.86 156 HIS B C 1
ATOM 2545 O O . HIS B 1 159 ? 43.229 34.144 9.469 1.00 29.71 156 HIS B O 1
ATOM 2552 N N . ILE B 1 160 ? 43.707 34.850 7.396 1.00 27.87 157 ILE B N 1
ATOM 2553 C CA . ILE B 1 160 ? 43.077 36.146 7.594 1.00 30.22 157 ILE B CA 1
ATOM 2554 C C . ILE B 1 160 ? 41.560 35.992 7.593 1.00 31.43 157 ILE B C 1
ATOM 2555 O O . ILE B 1 160 ? 40.862 36.465 8.499 1.00 30.94 157 ILE B O 1
ATOM 2560 N N A ARG B 1 161 ? 41.073 35.316 6.559 0.50 31.44 158 ARG B N 1
ATOM 2561 N N B ARG B 1 161 ? 41.036 35.342 6.561 0.50 31.20 158 ARG B N 1
ATOM 2562 C CA A ARG B 1 161 ? 39.658 35.045 6.399 0.50 29.87 158 ARG B CA 1
ATOM 2563 C CA B ARG B 1 161 ? 39.601 35.127 6.462 0.50 29.55 158 ARG B CA 1
ATOM 2564 C C A ARG B 1 161 ? 39.100 34.427 7.681 0.50 29.32 158 ARG B C 1
ATOM 2565 C C B ARG B 1 161 ? 39.085 34.442 7.730 0.50 29.14 158 ARG B C 1
ATOM 2566 O O A ARG B 1 161 ? 38.057 34.842 8.185 0.50 28.06 158 ARG B O 1
ATOM 2567 O O B ARG B 1 161 ? 38.050 34.820 8.277 0.50 28.07 158 ARG B O 1
ATOM 2582 N N . LYS B 1 162 ? 39.809 33.439 8.210 1.00 28.93 159 LYS B N 1
ATOM 2583 C CA . LYS B 1 162 ? 39.384 32.749 9.417 1.00 29.84 159 LYS B CA 1
ATOM 2584 C C . LYS B 1 162 ? 39.408 33.655 10.650 1.00 32.27 159 LYS B C 1
ATOM 2585 O O . LYS B 1 162 ? 38.514 33.599 11.495 1.00 32.78 159 LYS B O 1
ATOM 2591 N N . ALA B 1 163 ? 40.437 34.486 10.759 1.00 32.68 160 ALA B N 1
ATOM 2592 C CA . ALA B 1 163 ? 40.540 35.388 11.892 1.00 32.02 160 ALA B CA 1
ATOM 2593 C C . ALA B 1 163 ? 39.380 36.376 11.832 1.00 32.12 160 ALA B C 1
ATOM 2594 O O . ALA B 1 163 ? 38.887 36.840 12.860 1.00 32.79 160 ALA B O 1
ATOM 2596 N N . GLU B 1 164 ? 38.953 36.695 10.615 1.00 32.94 1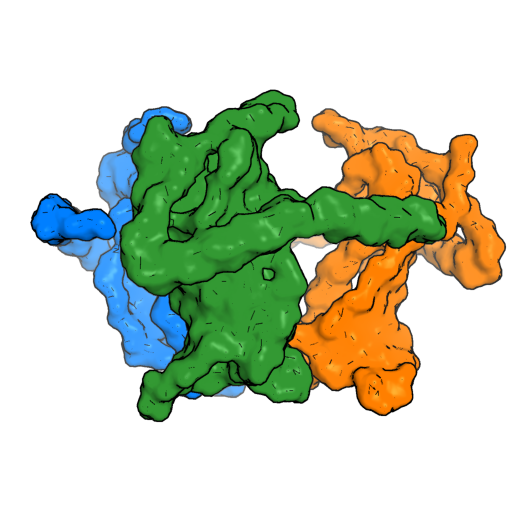61 GLU B N 1
ATOM 2597 C CA . GLU B 1 164 ? 37.842 37.616 10.402 1.00 33.38 161 GLU B CA 1
ATOM 2598 C C . GLU B 1 164 ? 36.528 36.929 10.819 1.00 30.53 161 GLU B C 1
ATOM 2599 O O . GLU B 1 164 ? 35.666 37.532 11.460 1.00 28.27 161 GLU B O 1
ATOM 2605 N N . SER B 1 165 ? 36.392 35.657 10.466 1.00 27.75 162 SER B N 1
ATOM 2606 C CA . SER B 1 165 ? 35.207 34.895 10.821 1.00 28.80 162 SER B CA 1
ATOM 2607 C C . SER B 1 165 ? 35.095 34.722 12.333 1.00 30.98 162 SER B C 1
ATOM 2608 O O . SER B 1 165 ? 34.002 34.821 12.901 1.00 31.30 162 SER B O 1
ATOM 2611 N N . LYS B 1 166 ? 36.225 34.446 12.980 1.00 31.24 163 LYS B N 1
ATOM 2612 C CA . LYS B 1 166 ? 36.253 34.253 14.425 1.00 31.04 163 LYS B CA 1
ATOM 2613 C C . LYS B 1 166 ? 35.851 35.518 15.170 1.00 32.05 163 LYS B C 1
ATOM 2614 O O . LYS B 1 166 ? 35.185 35.461 16.203 1.00 31.75 163 LYS B O 1
ATOM 2620 N N . LYS B 1 167 ? 36.252 36.668 14.648 1.00 32.01 164 LYS B N 1
ATOM 2621 C CA . LYS B 1 167 ? 35.914 37.902 15.321 1.00 33.29 164 LYS B CA 1
ATOM 2622 C C . LYS B 1 167 ? 34.417 38.151 15.278 1.00 33.75 164 LYS B C 1
ATOM 2623 O O . LYS B 1 167 ? 33.825 38.540 16.287 1.00 35.19 164 LYS B O 1
ATOM 2629 N N . VAL B 1 168 ? 33.806 37.942 14.114 1.00 31.60 165 VAL B N 1
ATOM 2630 C CA . VAL B 1 168 ? 32.366 38.131 13.988 1.00 29.24 165 VAL B CA 1
ATOM 2631 C C . VAL B 1 168 ? 31.654 37.242 15.008 1.00 29.58 165 VAL B C 1
ATOM 2632 O O . VAL B 1 168 ? 30.764 37.691 15.721 1.00 29.68 165 VAL B O 1
ATOM 2636 N N . ALA B 1 169 ? 32.052 35.981 15.090 1.00 30.01 166 ALA B N 1
ATOM 2637 C CA . ALA B 1 169 ? 31.427 35.073 16.039 1.00 32.42 166 ALA B CA 1
ATOM 2638 C C . ALA B 1 169 ? 31.571 35.629 17.445 1.00 35.60 166 ALA B C 1
ATOM 2639 O O . ALA B 1 169 ? 30.709 35.439 18.300 1.00 36.38 166 ALA B O 1
ATOM 2641 N N . THR B 1 170 ? 32.682 36.313 17.673 1.00 40.25 167 THR B N 1
ATOM 2642 C CA . THR B 1 170 ? 32.978 36.907 18.964 1.00 42.65 167 THR B CA 1
ATOM 2643 C C . THR B 1 170 ? 31.950 37.936 19.389 1.00 43.08 167 THR B C 1
ATOM 2644 O O . THR B 1 170 ? 31.398 37.855 20.481 1.00 43.97 167 THR B O 1
ATOM 2648 N N . LEU B 1 171 ? 31.695 38.904 18.521 1.00 43.62 168 LEU B N 1
ATOM 2649 C CA . LEU B 1 171 ? 30.749 39.956 18.841 1.00 46.22 168 LEU B CA 1
ATOM 2650 C C . LEU B 1 171 ? 29.297 39.530 18.703 1.00 47.17 168 LEU B C 1
ATOM 2651 O O . LEU B 1 171 ? 28.392 40.364 18.757 1.00 47.09 168 LEU B O 1
ATOM 2656 N N . LEU B 1 172 ? 29.060 38.237 18.532 1.00 49.61 169 LEU B N 1
ATOM 2657 C CA . LEU B 1 172 ? 27.689 37.765 18.386 1.00 52.20 169 LEU B CA 1
ATOM 2658 C C . LEU B 1 172 ? 27.087 37.173 19.643 1.00 56.03 169 LEU B C 1
ATOM 2659 O O . LEU B 1 172 ? 27.721 36.370 20.339 1.00 54.67 169 LEU B O 1
ATOM 2664 N N . THR B 1 173 ? 25.855 37.590 19.927 1.00 62.52 170 THR B N 1
ATOM 2665 C CA . THR B 1 173 ? 25.119 37.088 21.074 1.00 68.67 170 THR B CA 1
ATOM 2666 C C . THR B 1 173 ? 24.087 36.107 20.534 1.00 70.70 170 THR B C 1
ATOM 2667 O O . THR B 1 173 ? 23.309 36.426 19.631 1.00 70.02 170 THR B O 1
ATOM 2671 N N . PHE B 1 174 ? 24.114 34.903 21.088 1.00 72.99 171 PHE B N 1
ATOM 2672 C CA . PHE B 1 174 ? 23.229 33.824 20.683 1.00 74.80 171 PHE B CA 1
ATOM 2673 C C . PHE B 1 174 ? 22.669 33.160 21.927 1.00 76.69 171 PHE B C 1
ATOM 2674 O O . PHE B 1 174 ? 21.480 32.781 21.911 1.00 78.74 171 PHE B O 1
ATOM 2683 N N . LYS C 1 11 ? 8.746 -24.287 6.100 1.00 75.71 8 LYS C N 1
ATOM 2684 C CA . LYS C 1 11 ? 7.973 -25.370 5.430 1.00 75.62 8 LYS C CA 1
ATOM 2685 C C . LYS C 1 11 ? 7.218 -24.899 4.184 1.00 73.51 8 LYS C C 1
ATOM 2686 O O . LYS C 1 11 ? 7.775 -24.880 3.084 1.00 73.71 8 LYS C O 1
ATOM 2692 N N . GLY C 1 12 ? 5.950 -24.529 4.361 1.00 69.29 9 GLY C N 1
ATOM 2693 C CA . GLY C 1 12 ? 5.134 -24.087 3.243 1.00 64.01 9 GLY C CA 1
ATOM 2694 C C . GLY C 1 12 ? 4.448 -22.775 3.550 1.00 60.12 9 GLY C C 1
ATOM 2695 O O . GLY C 1 12 ? 4.006 -22.555 4.677 1.00 61.43 9 GLY C O 1
ATOM 2696 N N . LYS C 1 13 ? 4.344 -21.908 2.547 1.00 55.12 10 LYS C N 1
ATOM 2697 C CA . LYS C 1 13 ? 3.736 -20.596 2.729 1.00 49.56 10 LYS C CA 1
ATOM 2698 C C . LYS C 1 13 ? 2.944 -20.132 1.517 1.00 47.20 10 LYS C C 1
ATOM 2699 O O . LYS C 1 13 ? 3.447 -20.132 0.400 1.00 45.61 10 LYS C O 1
ATOM 2705 N N . THR C 1 14 ? 1.701 -19.732 1.751 1.00 46.07 11 THR C N 1
ATOM 2706 C CA . THR C 1 14 ? 0.834 -19.252 0.685 1.00 45.26 11 THR C CA 1
ATOM 2707 C C . THR C 1 14 ? 1.448 -18.030 0.000 1.00 44.32 11 THR C C 1
ATOM 2708 O O . THR C 1 14 ? 2.202 -17.272 0.610 1.00 45.42 11 THR C O 1
ATOM 2712 N N . ALA C 1 15 ? 1.127 -17.839 -1.269 1.00 43.66 12 ALA C N 1
ATOM 2713 C CA . ALA C 1 15 ? 1.654 -16.697 -1.997 1.00 43.56 12 ALA C CA 1
ATOM 2714 C C . ALA C 1 15 ? 1.176 -15.423 -1.317 1.00 44.52 12 ALA C C 1
ATOM 2715 O O . ALA C 1 15 ? 1.971 -14.545 -0.984 1.00 45.94 12 ALA C O 1
ATOM 2717 N N . ASN C 1 16 ? -0.135 -15.340 -1.116 1.00 44.02 13 ASN C N 1
ATOM 2718 C CA . ASN C 1 16 ? -0.776 -14.191 -0.489 1.00 43.09 13 ASN C CA 1
ATOM 2719 C C . ASN C 1 16 ? -0.189 -13.835 0.877 1.00 41.67 13 ASN C C 1
ATOM 2720 O O . ASN C 1 16 ? -0.324 -12.707 1.347 1.00 41.12 13 ASN C O 1
ATOM 2725 N N . GLU C 1 17 ? 0.471 -14.792 1.509 1.00 40.50 14 GLU C N 1
ATOM 2726 C CA . GLU C 1 17 ? 1.081 -14.547 2.804 1.00 42.72 14 GLU C CA 1
ATOM 2727 C C . GLU C 1 17 ? 2.259 -13.578 2.688 1.00 40.59 14 GLU C C 1
ATOM 2728 O O . GLU C 1 17 ? 2.957 -13.319 3.667 1.00 41.94 14 GLU C O 1
ATOM 2734 N N . SER C 1 18 ? 2.489 -13.053 1.490 1.00 38.27 15 SER C N 1
ATOM 2735 C CA . SER C 1 18 ? 3.593 -12.125 1.265 1.00 36.93 15 SER C CA 1
ATOM 2736 C C . SER C 1 18 ? 3.178 -11.012 0.312 1.00 34.68 15 SER C C 1
ATOM 2737 O O . SER C 1 18 ? 3.993 -10.200 -0.112 1.00 33.36 15 SER C O 1
ATOM 2740 N N . ARG C 1 19 ? 1.897 -10.984 -0.023 1.00 34.45 16 ARG C N 1
ATOM 2741 C CA . ARG C 1 19 ? 1.374 -9.967 -0.908 1.00 33.66 16 ARG C CA 1
ATOM 2742 C C . ARG C 1 19 ? 1.572 -8.606 -0.223 1.00 33.75 16 ARG C C 1
ATOM 2743 O O . ARG C 1 19 ? 1.399 -8.475 0.992 1.00 32.82 16 ARG C O 1
ATOM 2751 N N . VAL C 1 20 ? 1.965 -7.603 -1.005 1.00 32.65 17 VAL C N 1
ATOM 2752 C CA . VAL C 1 20 ? 2.193 -6.260 -0.482 1.00 31.32 17 VAL C CA 1
ATOM 2753 C C . VAL C 1 20 ? 1.580 -5.188 -1.391 1.00 32.04 17 VAL C C 1
ATOM 2754 O O . VAL C 1 20 ? 1.789 -5.194 -2.601 1.00 32.64 17 VAL C O 1
ATOM 2758 N N . PHE C 1 21 ? 0.818 -4.274 -0.797 1.00 33.03 18 PHE C N 1
ATOM 2759 C CA . PHE C 1 21 ? 0.188 -3.195 -1.548 1.00 34.24 18 PHE C CA 1
ATOM 2760 C C . PHE C 1 21 ? 0.818 -1.843 -1.254 1.00 34.29 18 PHE C C 1
ATOM 2761 O O . PHE C 1 21 ? 1.523 -1.674 -0.261 1.00 35.42 18 PHE C O 1
ATOM 2769 N N . LYS C 1 22 ? 0.543 -0.877 -2.122 1.00 33.59 19 LYS C N 1
ATOM 2770 C CA . LYS C 1 22 ? 1.063 0.471 -1.952 1.00 32.57 19 LYS C CA 1
ATOM 2771 C C . LYS C 1 22 ? 0.551 1.451 -3.002 1.00 32.04 19 LYS C C 1
ATOM 2772 O O . LYS C 1 22 ? 0.821 1.302 -4.194 1.00 31.96 19 LYS C O 1
ATOM 2778 N N . THR C 1 23 ? -0.193 2.453 -2.553 1.00 28.63 20 THR C N 1
ATOM 2779 C CA . THR C 1 23 ? -0.702 3.458 -3.459 1.00 27.26 20 THR C CA 1
ATOM 2780 C C . THR C 1 23 ? -0.109 4.799 -3.051 1.00 26.95 20 THR C C 1
ATOM 2781 O O . THR C 1 23 ? -0.050 5.130 -1.866 1.00 25.53 20 THR C O 1
ATOM 2785 N N . SER C 1 24 ? 0.344 5.552 -4.048 1.00 26.12 21 SER C N 1
ATOM 2786 C CA . SER C 1 24 ? 0.937 6.860 -3.840 1.00 26.46 21 SER C CA 1
ATOM 2787 C C . SER C 1 24 ? 0.385 7.830 -4.867 1.00 27.07 21 SER C C 1
ATOM 2788 O O . SER C 1 24 ? -0.205 7.426 -5.866 1.00 25.57 21 SER C O 1
ATOM 2791 N N . ARG C 1 25 ? 0.576 9.117 -4.617 1.00 29.95 22 ARG C N 1
ATOM 2792 C CA . ARG C 1 25 ? 0.157 10.135 -5.568 1.00 31.86 22 ARG C CA 1
ATOM 2793 C C . ARG C 1 25 ? 1.359 10.295 -6.484 1.00 30.87 22 ARG C C 1
ATOM 2794 O O . ARG C 1 25 ? 2.407 9.697 -6.249 1.00 31.07 22 ARG C O 1
ATOM 2802 N N . VAL C 1 26 ? 1.210 11.095 -7.527 1.00 31.55 23 VAL C N 1
ATOM 2803 C CA . VAL C 1 26 ? 2.307 11.325 -8.443 1.00 32.02 23 VAL C CA 1
ATOM 2804 C C . VAL C 1 26 ? 2.817 12.730 -8.187 1.00 32.30 23 VAL C C 1
ATOM 2805 O O . VAL C 1 26 ? 2.137 13.709 -8.482 1.00 35.52 23 VAL C O 1
ATOM 2809 N N . PHE C 1 27 ? 4.014 12.829 -7.624 1.00 31.38 24 PHE C N 1
ATOM 2810 C CA . PHE C 1 27 ? 4.584 14.127 -7.309 1.00 31.58 24 PHE C CA 1
ATOM 2811 C C . PHE C 1 27 ? 5.385 14.729 -8.445 1.00 32.85 24 PHE C C 1
ATOM 2812 O O . PHE C 1 27 ? 6.048 14.023 -9.207 1.00 33.01 24 PHE C O 1
ATOM 2820 N N . PRO C 1 28 ? 5.332 1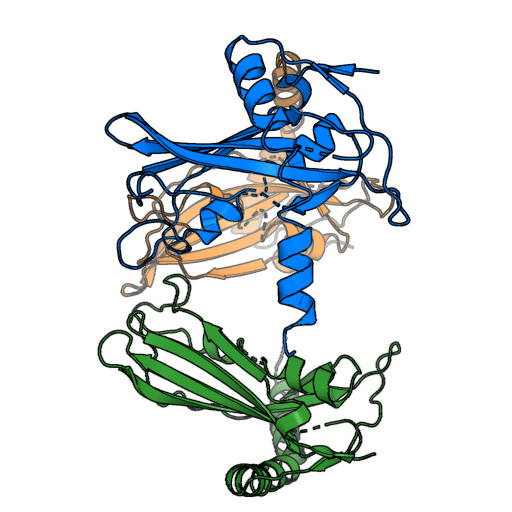6.059 -8.569 1.00 34.46 25 PRO C N 1
ATOM 2821 C CA . PRO C 1 28 ? 6.047 16.788 -9.620 1.00 35.26 25 PRO C CA 1
ATOM 2822 C C . PRO C 1 28 ? 7.522 16.414 -9.705 1.00 35.62 25 PRO C C 1
ATOM 2823 O O . PRO C 1 28 ? 8.104 16.381 -10.786 1.00 36.36 25 PRO C O 1
ATOM 2827 N N . THR C 1 29 ? 8.119 16.127 -8.557 1.00 35.34 26 THR C N 1
ATOM 2828 C CA . THR C 1 29 ? 9.526 15.749 -8.494 1.00 36.12 26 THR C CA 1
ATOM 2829 C C . THR C 1 29 ? 9.867 14.652 -9.497 1.00 34.03 26 THR C C 1
ATOM 2830 O O . THR C 1 29 ? 10.901 14.705 -10.160 1.00 33.24 26 THR C O 1
ATOM 2834 N N . ASP C 1 30 ? 8.987 13.660 -9.602 1.00 31.92 27 ASP C N 1
ATOM 2835 C CA . ASP C 1 30 ? 9.210 12.517 -10.477 1.00 30.67 27 ASP C CA 1
ATOM 2836 C C . ASP C 1 30 ? 8.643 12.598 -11.889 1.00 30.25 27 ASP C C 1
ATOM 2837 O O . ASP C 1 30 ? 8.611 11.588 -12.584 1.00 29.23 27 ASP C O 1
ATOM 2842 N N . LEU C 1 31 ? 8.192 13.774 -12.317 1.00 30.43 28 LEU C N 1
ATOM 2843 C CA . LEU C 1 31 ? 7.657 13.911 -13.671 1.00 32.03 28 LEU C CA 1
ATOM 2844 C C . LEU C 1 31 ? 8.749 14.419 -14.585 1.00 33.92 28 LEU C C 1
ATOM 2845 O O . LEU C 1 31 ? 9.493 15.320 -14.208 1.00 33.45 28 LEU C O 1
ATOM 2850 N N . ASN C 1 32 ? 8.869 13.832 -15.774 1.00 37.67 29 ASN C N 1
ATOM 2851 C CA . ASN C 1 32 ? 9.879 14.293 -16.716 1.00 41.16 29 ASN C CA 1
ATOM 2852 C C . ASN C 1 32 ? 9.306 15.517 -17.407 1.00 45.70 29 ASN C C 1
ATOM 2853 O O . ASN C 1 32 ? 8.244 16.010 -17.019 1.00 46.08 29 ASN C O 1
ATOM 2858 N N A ASP C 1 33 ? 10.008 15.979 -18.437 0.50 47.31 30 ASP C N 1
ATOM 2859 N N B ASP C 1 33 ? 9.985 16.037 -18.421 0.50 48.70 30 ASP C N 1
ATOM 2860 C CA A ASP C 1 33 ? 9.608 17.149 -19.210 0.50 48.85 30 ASP C CA 1
ATOM 2861 C CA B ASP C 1 33 ? 9.463 17.234 -19.068 0.50 51.08 30 ASP C CA 1
ATOM 2862 C C A ASP C 1 33 ? 8.368 16.904 -20.067 0.50 49.85 30 ASP C C 1
ATOM 2863 C C B ASP C 1 33 ? 8.238 16.956 -19.932 0.50 51.29 30 ASP C C 1
ATOM 2864 O O A ASP C 1 33 ? 7.902 17.800 -20.770 0.50 49.91 30 ASP C O 1
ATOM 2865 O O B ASP C 1 33 ? 7.666 17.871 -20.524 0.50 51.28 30 ASP C O 1
ATOM 2874 N N . HIS C 1 34 ? 7.833 15.690 -19.991 1.00 51.80 31 HIS C N 1
ATOM 2875 C CA . HIS C 1 34 ? 6.652 15.302 -20.758 1.00 51.44 31 HIS C CA 1
ATOM 2876 C C . HIS C 1 34 ? 5.474 15.023 -19.850 1.00 50.25 31 HIS C C 1
ATOM 2877 O O . HIS C 1 34 ? 4.506 14.378 -20.248 1.00 49.79 31 HIS C O 1
ATOM 2884 N N . ASN C 1 35 ? 5.573 15.524 -18.626 1.00 49.09 32 ASN C N 1
ATOM 2885 C CA . ASN C 1 35 ? 4.542 15.345 -17.622 1.00 49.02 32 ASN C CA 1
ATOM 2886 C C . ASN C 1 35 ? 4.112 13.903 -17.460 1.00 45.87 32 ASN C C 1
ATOM 2887 O O . ASN C 1 35 ? 2.929 13.589 -17.472 1.00 47.74 32 ASN C O 1
ATOM 2892 N N . THR C 1 36 ? 5.103 13.030 -17.320 1.00 42.36 33 THR C N 1
ATOM 2893 C CA . THR C 1 36 ? 4.879 11.611 -17.094 1.00 38.15 33 THR C CA 1
ATOM 2894 C C . THR C 1 36 ? 5.983 11.135 -16.138 1.00 34.06 33 THR C C 1
ATOM 2895 O O . THR C 1 36 ? 7.030 11.770 -16.033 1.00 32.07 33 THR C O 1
ATOM 2899 N N . LEU C 1 37 ? 5.742 10.043 -15.422 1.00 30.45 34 LEU C N 1
ATOM 2900 C CA . LEU C 1 37 ? 6.732 9.519 -14.487 1.00 29.03 34 LEU C CA 1
ATOM 2901 C C . LEU C 1 37 ? 8.027 9.036 -15.137 1.00 29.04 34 LEU C C 1
ATOM 2902 O O . LEU C 1 37 ? 8.022 8.516 -16.251 1.00 29.49 34 LEU C O 1
ATOM 2907 N N . PHE C 1 38 ? 9.140 9.220 -14.433 1.00 29.08 35 PHE C N 1
ATOM 2908 C CA . PHE C 1 38 ? 10.422 8.731 -14.910 1.00 27.43 35 PHE C CA 1
ATOM 2909 C C . PHE C 1 38 ? 10.302 7.228 -14.693 1.00 26.23 35 PHE C C 1
ATOM 2910 O O . PHE C 1 38 ? 9.802 6.794 -13.656 1.00 27.25 35 PHE C O 1
ATOM 2918 N N . GLY C 1 39 ? 10.748 6.427 -15.648 1.00 24.32 36 GLY C N 1
ATOM 2919 C CA . GLY C 1 39 ? 10.660 4.988 -15.461 1.00 22.79 36 GLY C CA 1
ATOM 2920 C C . GLY C 1 39 ? 11.354 4.588 -14.170 1.00 20.59 36 GLY C C 1
ATOM 2921 O O . GLY C 1 39 ? 10.902 3.692 -13.439 1.00 17.76 36 GLY C O 1
ATOM 2922 N N . GLY C 1 40 ? 12.462 5.273 -13.902 1.00 17.56 37 GLY C N 1
ATOM 2923 C CA .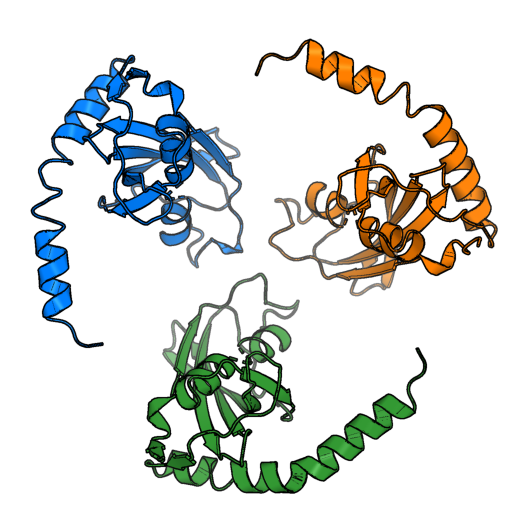 GLY C 1 40 ? 13.239 5.026 -12.703 1.00 18.90 37 GLY C CA 1
ATOM 2924 C C . GLY C 1 40 ? 12.408 5.032 -11.431 1.00 18.77 37 GLY C C 1
ATOM 2925 O O . GLY C 1 40 ? 12.584 4.171 -10.565 1.00 16.53 37 GLY C O 1
ATOM 2926 N N . LYS C 1 41 ? 11.504 5.998 -11.315 1.00 18.72 38 LYS C N 1
ATOM 2927 C CA . LYS C 1 41 ? 10.650 6.094 -10.146 1.00 20.20 38 LYS C CA 1
ATOM 2928 C C . LYS C 1 41 ? 9.902 4.783 -9.980 1.00 22.42 38 LYS C C 1
ATOM 2929 O O . LYS C 1 41 ? 9.878 4.205 -8.889 1.00 22.88 38 LYS C O 1
ATOM 2935 N N . ILE C 1 42 ? 9.283 4.320 -11.064 1.00 18.98 39 ILE C N 1
ATOM 2936 C CA . ILE C 1 42 ? 8.542 3.078 -11.013 1.00 18.60 39 ILE C CA 1
ATOM 2937 C C . ILE C 1 42 ? 9.490 1.918 -10.694 1.00 20.85 39 ILE C C 1
ATOM 2938 O O . ILE C 1 42 ? 9.198 1.110 -9.809 1.00 19.43 39 ILE C O 1
ATOM 2943 N N . LEU C 1 43 ? 10.622 1.825 -11.390 1.00 23.18 40 LEU C N 1
ATOM 2944 C CA . LEU C 1 43 ? 11.548 0.732 -11.103 1.00 25.20 40 LEU C CA 1
ATOM 2945 C C . LEU C 1 43 ? 11.861 0.661 -9.607 1.00 27.17 40 LEU C C 1
ATOM 2946 O O . LEU C 1 43 ? 11.876 -0.416 -9.023 1.00 26.56 40 LEU C O 1
ATOM 2951 N N . SER C 1 44 ? 12.104 1.808 -8.981 1.00 28.18 41 SER C N 1
ATOM 2952 C CA . SER C 1 44 ? 12.419 1.828 -7.557 1.00 30.92 41 SER C CA 1
ATOM 2953 C C . SER C 1 44 ? 11.300 1.313 -6.684 1.00 29.95 41 SER C C 1
ATOM 2954 O O . SER C 1 44 ? 11.536 0.562 -5.744 1.00 31.69 41 SER C O 1
ATOM 2957 N N . GLU C 1 45 ? 10.079 1.720 -6.982 1.00 30.01 42 GLU C N 1
ATOM 2958 C CA . GLU C 1 45 ? 8.949 1.270 -6.191 1.00 32.30 42 GLU C CA 1
ATOM 2959 C C . GLU C 1 45 ? 8.738 -0.231 -6.339 1.00 31.98 42 GLU C C 1
ATOM 2960 O O . GLU C 1 45 ? 8.458 -0.917 -5.359 1.00 32.39 42 GLU C O 1
ATOM 2974 N N . ASP C 1 47 ? 10.973 -2.448 -6.907 1.00 30.09 44 ASP C N 1
ATOM 2975 C CA . ASP C 1 47 ? 11.973 -3.132 -6.110 1.00 30.76 44 ASP C CA 1
ATOM 2976 C C . ASP C 1 47 ? 11.662 -2.997 -4.627 1.00 31.93 44 ASP C C 1
ATOM 2977 O O . ASP C 1 47 ? 11.755 -3.970 -3.875 1.00 32.46 44 ASP C O 1
ATOM 2990 N N . VAL C 1 49 ? 8.769 -2.363 -2.882 1.00 29.05 46 VAL C N 1
ATOM 2991 C CA . VAL C 1 49 ? 7.634 -3.155 -2.498 1.00 28.60 46 VAL C CA 1
ATOM 2992 C C . VAL C 1 49 ? 7.966 -4.652 -2.555 1.00 29.10 46 VAL C C 1
ATOM 2993 O O . VAL C 1 49 ? 7.578 -5.421 -1.668 1.00 28.21 46 VAL C O 1
ATOM 2997 N N . ALA C 1 50 ? 8.719 -5.051 -3.578 1.00 27.33 47 ALA C N 1
ATOM 2998 C CA . ALA C 1 50 ? 9.093 -6.447 -3.755 1.00 26.61 47 ALA C CA 1
ATOM 2999 C C . ALA C 1 50 ? 10.043 -6.950 -2.685 1.00 26.61 47 ALA C C 1
ATOM 3000 O O . ALA C 1 50 ? 9.995 -8.124 -2.320 1.00 27.94 47 ALA C O 1
ATOM 3002 N N . SER C 1 51 ? 10.913 -6.077 -2.187 1.00 27.32 48 SER C N 1
ATOM 3003 C CA . SER C 1 51 ? 11.859 -6.489 -1.156 1.00 27.69 48 SER C CA 1
ATOM 3004 C C . SER C 1 51 ? 11.104 -6.767 0.139 1.00 27.52 48 SER C C 1
ATOM 3005 O O . SER C 1 51 ? 11.477 -7.648 0.906 1.00 27.23 48 SER C O 1
ATOM 3008 N N . ILE C 1 52 ? 10.041 -6.012 0.386 1.00 28.58 49 ILE C N 1
ATOM 3009 C CA . ILE C 1 52 ? 9.247 -6.233 1.584 1.00 28.75 49 ILE C CA 1
ATOM 3010 C C . ILE C 1 52 ? 8.592 -7.620 1.455 1.00 29.60 49 ILE C C 1
ATOM 3011 O O . ILE C 1 52 ? 8.632 -8.422 2.393 1.00 28.36 49 ILE C O 1
ATOM 3016 N N . SER C 1 53 ? 8.013 -7.910 0.287 1.00 28.86 50 SER C N 1
ATOM 3017 C CA . SER C 1 53 ? 7.395 -9.215 0.055 1.00 28.87 50 SER C CA 1
ATOM 3018 C C . SER C 1 53 ? 8.415 -10.314 0.336 1.00 30.16 50 SER C C 1
ATOM 3019 O O . SER C 1 53 ? 8.124 -11.290 1.024 1.00 31.85 50 SER C O 1
ATOM 3022 N N . ALA C 1 54 ? 9.614 -10.144 -0.205 1.00 30.06 51 ALA C N 1
ATOM 3023 C CA . ALA C 1 54 ? 10.684 -11.112 -0.025 1.00 31.17 51 ALA C CA 1
ATOM 3024 C C . ALA C 1 54 ? 10.988 -11.396 1.450 1.00 33.09 51 ALA C C 1
ATOM 3025 O O . ALA C 1 54 ? 11.047 -12.552 1.868 1.00 32.90 51 ALA C O 1
ATOM 3027 N N . SER C 1 55 ? 11.185 -10.353 2.249 1.00 34.76 52 SER C N 1
ATOM 3028 C CA . SER C 1 55 ? 11.488 -10.581 3.653 1.00 36.66 52 SER C CA 1
ATOM 3029 C C . SER C 1 55 ? 10.258 -11.050 4.445 1.00 37.38 52 SER C C 1
ATOM 3030 O O . SER C 1 55 ? 10.392 -11.752 5.452 1.00 35.89 52 SER C O 1
ATOM 3033 N N . ARG C 1 56 ? 9.062 -10.685 3.990 1.00 37.84 53 ARG C N 1
ATOM 3034 C CA . ARG C 1 56 ? 7.852 -11.128 4.677 1.00 40.97 53 ARG C CA 1
ATOM 3035 C C . ARG C 1 56 ? 7.781 -12.648 4.550 1.00 42.00 53 ARG C C 1
ATOM 3036 O O . ARG C 1 56 ? 7.433 -13.361 5.495 1.00 41.09 53 ARG C O 1
ATOM 3044 N N . HIS C 1 57 ? 8.141 -13.137 3.371 1.00 42.92 54 HIS C N 1
ATOM 3045 C CA . HIS C 1 57 ? 8.112 -14.561 3.087 1.00 42.92 54 HIS C CA 1
ATOM 3046 C C . HIS C 1 57 ? 9.244 -15.323 3.764 1.00 42.46 54 HIS C C 1
ATOM 3047 O O . HIS C 1 57 ? 9.018 -16.314 4.448 1.00 42.66 54 HIS C O 1
ATOM 3054 N N . SER C 1 58 ? 10.463 -14.842 3.586 1.00 42.91 55 SER C N 1
ATOM 3055 C CA . SER C 1 58 ? 11.635 -15.492 4.155 1.00 43.34 55 SER C CA 1
ATOM 3056 C C . SER C 1 58 ? 11.904 -15.152 5.617 1.00 44.79 55 SER C C 1
ATOM 3057 O O . SER C 1 58 ? 12.611 -15.885 6.311 1.00 43.67 55 SER C O 1
ATOM 3060 N N . ARG C 1 59 ? 11.359 -14.036 6.079 1.00 47.09 56 ARG C N 1
ATOM 3061 C CA . ARG C 1 59 ? 11.587 -13.591 7.446 1.00 49.79 56 ARG C CA 1
ATOM 3062 C C . ARG C 1 59 ? 13.071 -13.421 7.732 1.00 50.82 56 ARG C C 1
ATOM 3063 O O . ARG C 1 59 ? 13.522 -13.464 8.877 1.00 50.75 56 ARG C O 1
ATOM 3071 N N . LYS C 1 60 ? 13.824 -13.241 6.656 1.00 53.27 57 LYS C N 1
ATOM 3072 C CA . LYS C 1 60 ? 15.254 -12.989 6.721 1.00 55.41 57 LYS C CA 1
ATOM 3073 C C . LYS C 1 60 ? 15.279 -11.728 5.879 1.00 56.47 57 LYS C C 1
ATOM 3074 O O . LYS C 1 60 ? 14.418 -11.552 5.022 1.00 57.78 57 LYS C O 1
ATOM 3080 N N . GLU C 1 61 ? 16.218 -10.828 6.118 1.00 57.43 58 GLU C N 1
ATOM 3081 C CA . GLU C 1 61 ? 16.242 -9.633 5.299 1.00 58.51 58 GLU C CA 1
ATOM 3082 C C . GLU C 1 61 ? 16.969 -9.957 4.004 1.00 54.05 58 GLU C C 1
ATOM 3083 O O . GLU C 1 61 ? 18.035 -10.570 4.008 1.00 53.23 58 GLU C O 1
ATOM 3089 N N . CYS C 1 62 ? 16.354 -9.576 2.890 1.00 50.57 59 CYS C N 1
ATOM 3090 C CA . CYS C 1 62 ? 16.897 -9.900 1.585 1.00 47.34 59 CYS C CA 1
ATOM 3091 C C . CYS C 1 62 ? 17.625 -8.844 0.796 1.00 45.06 59 CYS C C 1
ATOM 3092 O O . CYS C 1 62 ? 17.595 -7.655 1.103 1.00 46.64 59 CYS C O 1
ATOM 3095 N N . VAL C 1 63 ? 18.252 -9.340 -0.263 1.00 39.62 60 VAL C N 1
ATOM 3096 C CA . VAL C 1 63 ? 19.065 -8.583 -1.195 1.00 34.33 60 VAL C CA 1
ATOM 3097 C C . VAL C 1 63 ? 18.527 -8.798 -2.625 1.00 31.17 60 VAL C C 1
ATOM 3098 O O . VAL C 1 63 ? 18.167 -9.918 -2.995 1.00 29.90 60 VAL C O 1
ATOM 3102 N N . THR C 1 64 ? 18.448 -7.745 -3.433 1.00 27.20 61 THR C N 1
ATOM 3103 C CA . THR C 1 64 ? 17.932 -7.942 -4.785 1.00 25.48 61 THR C CA 1
ATOM 3104 C C . THR C 1 64 ? 19.042 -8.435 -5.699 1.00 24.44 61 THR C C 1
ATOM 3105 O O . THR C 1 64 ? 20.089 -7.815 -5.814 1.00 25.58 61 THR C O 1
ATOM 3109 N N . ALA C 1 65 ? 18.810 -9.581 -6.326 1.00 24.37 62 ALA C N 1
ATOM 3110 C CA . ALA C 1 65 ? 19.808 -10.200 -7.190 1.00 24.56 62 ALA C CA 1
ATOM 3111 C C . ALA C 1 65 ? 19.730 -9.743 -8.627 1.00 26.17 62 ALA C C 1
ATOM 3112 O O . ALA C 1 65 ? 20.759 -9.523 -9.265 1.00 24.94 62 ALA C O 1
ATOM 3114 N N . SER C 1 66 ? 18.511 -9.610 -9.144 1.00 26.68 63 SER C N 1
ATOM 3115 C CA . SER C 1 66 ? 18.334 -9.183 -10.522 1.00 27.62 63 SER C CA 1
ATOM 3116 C C . SER C 1 66 ? 16.919 -8.712 -10.777 1.00 29.15 63 SER C C 1
ATOM 3117 O O . SER C 1 66 ? 16.007 -9.039 -10.023 1.00 29.86 63 SER C O 1
ATOM 3128 N N . ASP C 1 68 ? 13.961 -8.361 -13.877 1.00 32.06 65 ASP C N 1
ATOM 3129 C CA . ASP C 1 68 ? 13.583 -8.829 -15.196 1.00 32.97 65 ASP C CA 1
ATOM 3130 C C . ASP C 1 68 ? 13.364 -7.635 -16.134 1.00 30.60 65 ASP C C 1
ATOM 3131 O O . ASP C 1 68 ? 13.268 -6.496 -15.691 1.00 28.56 65 ASP C O 1
ATOM 3136 N N . TRP C 1 69 ? 13.306 -7.905 -17.431 1.00 30.82 66 TRP C N 1
ATOM 3137 C CA . TRP C 1 69 ? 13.061 -6.878 -18.434 1.00 30.48 66 TRP C CA 1
ATOM 3138 C C . TRP C 1 69 ? 11.791 -6.144 -18.004 1.00 29.47 66 TRP C C 1
ATOM 3139 O O . TRP C 1 69 ? 10.914 -6.740 -17.379 1.00 28.74 66 TRP C O 1
ATOM 3150 N N . VAL C 1 70 ? 11.688 -4.851 -18.300 1.00 28.50 67 VAL C N 1
ATOM 3151 C CA . VAL C 1 70 ? 10.487 -4.106 -17.921 1.00 26.18 67 VAL C CA 1
ATOM 3152 C C . VAL C 1 70 ? 9.984 -3.214 -19.038 1.00 26.65 67 VAL C C 1
ATOM 3153 O O . VAL C 1 70 ? 10.693 -2.318 -19.485 1.00 28.79 67 VAL C O 1
ATOM 3157 N N . ASP C 1 71 ? 8.755 -3.453 -19.479 1.00 26.32 68 ASP C N 1
ATOM 3158 C CA . ASP C 1 71 ? 8.151 -2.643 -20.537 1.00 29.21 68 ASP C CA 1
ATOM 3159 C C . ASP C 1 71 ? 7.166 -1.633 -19.959 1.00 27.71 68 ASP C C 1
ATOM 3160 O O . ASP C 1 71 ? 6.194 -2.012 -19.297 1.00 27.27 68 ASP C O 1
ATOM 3165 N N . PHE C 1 72 ? 7.412 -0.350 -20.208 1.00 26.63 69 PHE C N 1
ATOM 3166 C CA . PHE C 1 72 ? 6.507 0.695 -19.725 1.00 26.82 69 PHE C CA 1
ATOM 3167 C C . PHE C 1 72 ? 5.362 0.891 -20.721 1.00 26.81 69 PHE C C 1
ATOM 3168 O O . PHE C 1 72 ? 5.406 1.755 -21.599 1.00 26.13 69 PHE C O 1
ATOM 3176 N N . LEU C 1 73 ? 4.341 0.052 -20.560 1.00 27.47 70 LEU C N 1
ATOM 3177 C CA . LEU C 1 73 ? 3.168 0.016 -21.429 1.00 28.61 70 LEU C CA 1
ATOM 3178 C C . LEU C 1 73 ? 2.357 1.284 -21.542 1.00 29.78 70 LEU C C 1
ATOM 3179 O O . LEU C 1 73 ? 1.878 1.608 -22.625 1.00 32.08 70 LEU C O 1
ATOM 3184 N N . HIS C 1 74 ? 2.192 2.004 -20.438 1.00 32.31 71 HIS C N 1
ATOM 3185 C CA . HIS C 1 74 ? 1.421 3.243 -20.469 1.00 32.39 71 HIS C CA 1
ATOM 3186 C C . HIS C 1 74 ? 2.015 4.351 -19.647 1.00 31.92 71 HIS C C 1
ATOM 3187 O O . HIS C 1 74 ? 2.650 4.117 -18.625 1.00 34.26 71 HIS C O 1
ATOM 3194 N N . PRO C 1 75 ? 1.825 5.592 -20.088 1.00 30.91 72 PRO C N 1
ATOM 3195 C CA . PRO C 1 75 ? 2.393 6.658 -19.272 1.00 30.19 72 PRO C CA 1
ATOM 3196 C C . PRO C 1 75 ? 1.582 6.758 -17.988 1.00 29.83 72 PRO C C 1
ATOM 3197 O O . PRO C 1 75 ? 0.414 6.364 -17.941 1.00 27.99 72 PRO C O 1
ATOM 3201 N N . VAL C 1 76 ? 2.230 7.255 -16.942 1.00 30.28 73 VAL C N 1
ATOM 3202 C CA . VAL C 1 76 ? 1.604 7.470 -15.641 1.00 27.79 73 VAL C CA 1
ATOM 3203 C C . VAL C 1 76 ? 1.710 8.978 -15.475 1.00 28.85 73 VAL C C 1
ATOM 3204 O O . VAL C 1 76 ? 2.810 9.516 -15.384 1.00 27.87 73 VAL C O 1
ATOM 3208 N N . ARG C 1 77 ? 0.575 9.665 -15.460 1.00 32.14 74 ARG C N 1
ATOM 3209 C CA . ARG C 1 77 ? 0.589 11.121 -15.357 1.00 34.02 74 ARG C CA 1
ATOM 3210 C C . ARG C 1 77 ? 0.247 11.663 -13.978 1.00 35.20 74 ARG C C 1
ATOM 3211 O O . ARG C 1 77 ? -0.147 10.917 -13.074 1.00 36.10 74 ARG C O 1
ATOM 3219 N N . SER C 1 78 ? 0.411 12.974 -13.826 1.00 34.98 75 SER C N 1
ATOM 3220 C CA . SER C 1 78 ? 0.122 13.652 -12.570 1.00 34.81 75 SER C CA 1
ATOM 3221 C C . SER C 1 78 ? -1.360 13.541 -12.242 1.00 34.45 75 SER C C 1
ATOM 3222 O O . SER C 1 78 ? -1.766 13.670 -11.091 1.00 35.53 75 SER C O 1
ATOM 3225 N N . SER C 1 79 ? -2.167 13.305 -13.266 1.00 33.75 76 SER C N 1
ATOM 3226 C CA . SER C 1 79 ? -3.602 13.166 -13.081 1.00 34.71 76 SER C CA 1
ATOM 3227 C C . SER C 1 79 ? -3.963 11.775 -12.558 1.00 35.42 76 SER C C 1
ATOM 3228 O O . SER C 1 79 ? -5.136 11.481 -12.334 1.00 35.36 76 SER C O 1
ATOM 3231 N N . ASP C 1 80 ? -2.958 10.918 -12.377 1.00 35.02 77 ASP C N 1
ATOM 3232 C CA . ASP C 1 80 ? -3.189 9.563 -11.879 1.00 35.66 77 ASP C CA 1
ATOM 3233 C C . ASP C 1 80 ? -2.530 9.390 -10.522 1.00 33.64 77 ASP C C 1
ATOM 3234 O O . ASP C 1 80 ? -1.961 10.321 -9.957 1.00 32.01 77 ASP C O 1
ATOM 3239 N N . CYS C 1 81 ? -2.628 8.173 -10.008 1.00 31.92 78 CYS C N 1
ATOM 3240 C CA . CYS C 1 81 ? -1.979 7.802 -8.765 1.00 33.80 78 CYS C CA 1
ATOM 3241 C C . CYS C 1 81 ? -1.608 6.338 -9.014 1.00 30.72 78 CYS C C 1
ATOM 3242 O O . CYS C 1 81 ? -2.395 5.583 -9.570 1.00 28.00 78 CYS C O 1
ATOM 3245 N N . VAL C 1 82 ? -0.393 5.949 -8.651 1.00 29.98 79 VAL C N 1
ATOM 3246 C CA . VAL C 1 82 ? 0.046 4.582 -8.887 1.00 29.98 79 VAL C CA 1
ATOM 3247 C C . VAL C 1 82 ? -0.141 3.655 -7.703 1.00 29.36 79 VAL C C 1
ATOM 3248 O O . VAL C 1 82 ? -0.073 4.074 -6.549 1.00 29.81 79 VAL C O 1
ATOM 3252 N N . SER C 1 83 ? -0.371 2.384 -8.006 1.00 27.89 80 SER C N 1
ATOM 3253 C CA . SER C 1 83 ? -0.545 1.372 -6.985 1.00 28.12 80 SER C CA 1
ATOM 3254 C C . SER C 1 83 ? 0.395 0.243 -7.338 1.00 27.20 80 SER C C 1
ATOM 3255 O O . SER C 1 83 ? 0.568 -0.081 -8.508 1.00 28.06 80 SER C O 1
ATOM 3258 N N . TYR C 1 84 ? 1.009 -0.349 -6.326 1.00 26.97 81 TYR C N 1
ATOM 3259 C CA . TYR C 1 84 ? 1.934 -1.440 -6.546 1.00 27.12 81 TYR C CA 1
ATOM 3260 C C . TYR C 1 84 ? 1.507 -2.666 -5.772 1.00 28.00 81 TYR C C 1
ATOM 3261 O O . TYR C 1 84 ? 1.228 -2.587 -4.581 1.00 29.80 81 TYR C O 1
ATOM 3270 N N . GLU C 1 85 ? 1.437 -3.801 -6.452 1.00 28.49 82 GLU C N 1
ATOM 3271 C CA . GLU C 1 85 ? 1.101 -5.043 -5.778 1.00 28.65 82 GLU C CA 1
ATOM 3272 C C . GLU C 1 85 ? 2.258 -5.989 -6.044 1.00 27.74 82 GLU C C 1
ATOM 3273 O O . GLU C 1 85 ? 2.750 -6.071 -7.160 1.00 27.18 82 GLU C O 1
ATOM 3279 N N . SER C 1 86 ? 2.714 -6.693 -5.022 1.00 28.87 83 SER C N 1
ATOM 3280 C CA . SER C 1 86 ? 3.805 -7.623 -5.226 1.00 29.19 83 SER C CA 1
ATOM 3281 C C . SER C 1 86 ? 3.692 -8.810 -4.278 1.00 30.28 83 SER C C 1
ATOM 3282 O O . SER C 1 86 ? 3.109 -8.711 -3.198 1.00 27.34 83 SER C O 1
ATOM 3285 N N . PHE C 1 87 ? 4.247 -9.937 -4.711 1.00 32.01 84 PHE C N 1
ATOM 3286 C CA . PHE C 1 87 ? 4.225 -11.161 -3.931 1.00 31.40 84 PHE C CA 1
ATOM 3287 C C . PHE C 1 87 ? 5.099 -12.220 -4.576 1.00 32.23 84 PHE C C 1
ATOM 3288 O O . PHE C 1 87 ? 5.297 -12.233 -5.791 1.00 33.42 84 PHE C O 1
ATOM 3296 N N . VAL C 1 88 ? 5.623 -13.100 -3.736 1.00 30.72 85 VAL C N 1
ATOM 3297 C CA . VAL C 1 88 ? 6.463 -14.203 -4.165 1.00 29.49 85 VAL C CA 1
ATOM 3298 C C . VAL C 1 88 ? 5.618 -15.229 -4.926 1.00 31.21 85 VAL C C 1
ATOM 3299 O O . VAL C 1 88 ? 4.505 -15.515 -4.508 1.00 34.32 85 VAL C O 1
ATOM 3303 N N . ILE C 1 89 ? 6.116 -15.760 -6.042 1.00 30.36 86 ILE C N 1
ATOM 3304 C CA . ILE C 1 89 ? 5.378 -16.796 -6.771 1.00 30.97 86 ILE C CA 1
ATOM 3305 C C . ILE C 1 89 ? 6.296 -17.882 -7.265 1.00 31.73 86 ILE C C 1
ATOM 3306 O O . ILE C 1 89 ? 5.916 -18.682 -8.108 1.00 35.59 86 ILE C O 1
ATOM 3311 N N . TRP C 1 90 ? 7.515 -17.899 -6.756 1.00 31.16 87 TRP C N 1
ATOM 3312 C CA . TRP C 1 90 ? 8.466 -18.923 -7.131 1.00 31.11 87 TRP C CA 1
ATOM 3313 C C . TRP C 1 90 ? 9.595 -18.899 -6.131 1.00 32.36 87 TRP C C 1
ATOM 3314 O O . TRP C 1 90 ? 9.989 -17.841 -5.654 1.00 31.56 87 TRP C O 1
ATOM 3325 N N . THR C 1 91 ? 10.120 -20.075 -5.825 1.00 34.21 88 THR C N 1
ATOM 3326 C CA . THR C 1 91 ? 11.189 -20.202 -4.856 1.00 35.95 88 THR C CA 1
ATOM 3327 C C . THR C 1 91 ? 12.197 -21.217 -5.345 1.00 36.87 88 THR C C 1
ATOM 3328 O O . THR C 1 91 ? 11.869 -22.096 -6.127 1.00 37.83 88 THR C O 1
ATOM 3332 N N . GLY C 1 92 ? 13.434 -21.069 -4.902 1.00 39.82 89 GLY C N 1
ATOM 3333 C CA . GLY C 1 92 ? 14.481 -21.994 -5.286 1.00 39.82 89 GLY C CA 1
ATOM 3334 C C . GLY C 1 92 ? 14.973 -22.552 -3.977 1.00 40.21 89 GLY C C 1
ATOM 3335 O O . GLY C 1 92 ? 14.188 -23.105 -3.217 1.00 41.14 89 GLY C O 1
ATOM 3336 N N . ARG C 1 93 ? 16.255 -22.400 -3.688 1.00 41.48 90 ARG C N 1
ATOM 3337 C CA . ARG C 1 93 ? 16.764 -22.897 -2.428 1.00 44.36 90 ARG C CA 1
ATOM 3338 C C . ARG C 1 93 ? 16.842 -21.690 -1.501 1.00 46.15 90 ARG C C 1
ATOM 3339 O O . ARG C 1 93 ? 16.309 -21.705 -0.383 1.00 46.00 90 ARG C O 1
ATOM 3347 N N . THR C 1 94 ? 17.482 -20.631 -1.989 1.00 45.44 91 THR C N 1
ATOM 3348 C CA . THR C 1 94 ? 17.633 -19.408 -1.214 1.00 43.06 91 THR C CA 1
ATOM 3349 C C . THR C 1 94 ? 17.170 -18.180 -1.992 1.00 43.12 91 THR C C 1
ATOM 3350 O O . THR C 1 94 ? 17.266 -17.060 -1.501 1.00 46.09 91 THR C O 1
ATOM 3354 N N . SER C 1 95 ? 16.668 -18.385 -3.202 1.00 41.29 92 SER C N 1
ATOM 3355 C CA . SER C 1 95 ? 16.209 -17.268 -4.018 1.00 38.91 92 SER C CA 1
ATOM 3356 C C . SER C 1 95 ? 14.701 -17.298 -4.226 1.00 37.99 92 SER C C 1
ATOM 3357 O O . SER C 1 95 ? 14.084 -18.364 -4.225 1.00 35.85 92 SER C O 1
ATOM 3368 N N . GLU C 1 97 ? 11.414 -15.551 -6.618 1.00 35.44 94 GLU C N 1
ATOM 3369 C CA . GLU C 1 97 ? 11.020 -14.777 -7.770 1.00 36.28 94 GLU C CA 1
ATOM 3370 C C . GLU C 1 97 ? 9.806 -13.989 -7.260 1.00 36.58 94 GLU C C 1
ATOM 3371 O O . GLU C 1 97 ? 8.788 -14.586 -6.897 1.00 38.00 94 GLU C O 1
ATOM 3377 N N . VAL C 1 98 ? 9.920 -12.662 -7.189 1.00 33.17 95 VAL C N 1
ATOM 3378 C CA . VAL C 1 98 ? 8.806 -11.831 -6.727 1.00 28.15 95 VAL C CA 1
ATOM 3379 C C . VAL C 1 98 ? 8.152 -11.136 -7.909 1.00 27.10 95 VAL C C 1
ATOM 3380 O O . VAL C 1 98 ? 8.828 -10.532 -8.739 1.00 26.87 95 VAL C O 1
ATOM 3384 N N . PHE C 1 99 ? 6.831 -11.226 -7.990 1.00 25.68 96 PHE C N 1
ATOM 3385 C CA . PHE C 1 99 ? 6.108 -10.600 -9.083 1.00 24.83 96 PHE C CA 1
ATOM 3386 C C . PHE C 1 99 ? 5.589 -9.239 -8.647 1.00 26.59 96 PHE C C 1
ATOM 3387 O O . PHE C 1 99 ? 5.171 -9.066 -7.504 1.00 28.91 96 PHE C O 1
ATOM 3395 N N . VAL C 1 100 ? 5.601 -8.272 -9.554 1.00 25.03 97 VAL C N 1
ATOM 3396 C CA . VAL C 1 100 ? 5.154 -6.931 -9.208 1.00 22.76 97 VAL C CA 1
ATOM 3397 C C . VAL C 1 100 ? 4.301 -6.338 -10.296 1.00 24.02 97 VAL C C 1
ATOM 3398 O O . VAL C 1 100 ? 4.673 -6.395 -11.460 1.00 24.77 97 VAL C O 1
ATOM 3402 N N . LYS C 1 101 ? 3.151 -5.779 -9.942 1.00 26.76 98 LYS C N 1
ATOM 3403 C CA . LYS C 1 101 ? 2.349 -5.135 -10.962 1.00 30.22 98 LYS C CA 1
ATOM 3404 C C . LYS C 1 101 ? 2.126 -3.681 -10.576 1.00 31.97 98 LYS C C 1
ATOM 3405 O O . LYS C 1 101 ? 2.058 -3.332 -9.392 1.00 33.54 98 LYS C O 1
ATOM 3411 N N . VAL C 1 102 ? 2.059 -2.831 -11.592 1.00 31.38 99 VAL C N 1
ATOM 3412 C CA . VAL C 1 102 ? 1.883 -1.408 -11.396 1.00 31.32 99 VAL C CA 1
ATOM 3413 C C . VAL C 1 102 ? 0.617 -0.959 -12.106 1.00 32.24 99 VAL C C 1
ATOM 3414 O O . VAL C 1 102 ? 0.488 -1.115 -13.326 1.00 29.96 99 VAL C O 1
ATOM 3418 N N . VAL C 1 103 ? -0.312 -0.396 -11.340 1.00 33.14 100 VAL C N 1
ATOM 3419 C CA . VAL C 1 103 ? -1.569 0.076 -11.902 1.00 32.64 100 VAL C CA 1
ATOM 3420 C C . VAL C 1 103 ? -1.714 1.585 -11.766 1.00 34.01 100 VAL C C 1
ATOM 3421 O O . VAL C 1 103 ? -1.457 2.146 -10.707 1.00 36.33 100 VAL C O 1
ATOM 3425 N N . SER C 1 104 ? -2.106 2.243 -12.847 1.00 34.89 101 SER C N 1
ATOM 3426 C CA . SER C 1 104 ? -2.323 3.681 -12.813 1.00 40.25 101 SER C CA 1
ATOM 3427 C C . SER C 1 104 ? -3.825 3.863 -12.693 1.00 43.85 101 SER C C 1
ATOM 3428 O O . SER C 1 104 ? -4.586 3.162 -13.364 1.00 45.96 101 SER C O 1
ATOM 3431 N N . GLU C 1 105 ? -4.266 4.787 -11.849 1.00 47.12 102 GLU C N 1
ATOM 3432 C CA . GLU C 1 105 ? -5.695 5.008 -11.696 1.00 49.95 102 GLU C CA 1
ATOM 3433 C C . GLU C 1 105 ? -5.996 6.473 -11.907 1.00 51.33 102 GLU C C 1
ATOM 3434 O O . GLU C 1 105 ? -5.408 7.327 -11.243 1.00 51.65 102 GLU C O 1
ATOM 3440 N N . TYR C 1 106 ? -6.901 6.763 -12.841 1.00 53.51 103 TYR C N 1
ATOM 3441 C CA . TYR C 1 106 ? -7.280 8.141 -13.126 1.00 56.29 103 TYR C CA 1
ATOM 3442 C C . TYR C 1 106 ? -8.211 8.621 -12.019 1.00 56.98 103 TYR C C 1
ATOM 3443 O O . TYR C 1 106 ? -9.277 8.049 -11.797 1.00 56.33 103 TYR C O 1
ATOM 3452 N N . LEU C 1 107 ? -7.793 9.679 -11.332 1.00 59.03 104 LEU C N 1
ATOM 3453 C CA . LEU C 1 107 ? -8.548 10.247 -10.223 1.00 60.31 104 LEU C CA 1
ATOM 3454 C C . LEU C 1 107 ? -10.019 10.531 -10.517 1.00 58.06 104 LEU C C 1
ATOM 3455 O O . LEU C 1 107 ? -10.908 9.938 -9.896 1.00 55.23 104 LEU C O 1
ATOM 3460 N N . ILE C 1 108 ? -10.279 11.421 -11.470 1.00 56.87 105 ILE C N 1
ATOM 3461 C CA . ILE C 1 108 ? -11.656 11.783 -11.776 1.00 57.17 105 ILE C CA 1
ATOM 3462 C C . ILE C 1 108 ? -12.458 10.736 -12.547 1.00 56.76 105 ILE C C 1
ATOM 3463 O O . ILE C 1 108 ? -13.645 10.550 -12.277 1.00 57.34 105 ILE C O 1
ATOM 3468 N N . SER C 1 109 ? -11.829 10.044 -13.491 1.00 55.88 106 SER C N 1
ATOM 3469 C CA . SER C 1 109 ? -12.548 9.039 -14.267 1.00 55.37 106 SER C CA 1
ATOM 3470 C C . SER C 1 109 ? -12.717 7.755 -13.467 1.00 55.92 106 SER C C 1
ATOM 3471 O O . SER C 1 109 ? -13.757 7.105 -13.533 1.00 57.06 106 SER C O 1
ATOM 3474 N N . GLY C 1 110 ? -11.690 7.390 -12.708 1.00 55.99 107 GLY C N 1
ATOM 3475 C CA . GLY C 1 110 ? -11.755 6.176 -11.917 1.00 54.63 107 GLY C CA 1
ATOM 3476 C C . GLY C 1 110 ? -11.209 4.973 -12.668 1.00 54.06 107 GLY C C 1
ATOM 3477 O O . GLY C 1 110 ? -11.063 3.892 -12.089 1.00 53.11 107 GLY C O 1
ATOM 3478 N N . GLU C 1 111 ? -10.892 5.164 -13.949 1.00 53.50 108 GLU C N 1
ATOM 3479 C CA . GLU C 1 111 ? -10.378 4.086 -14.788 1.00 55.46 108 GLU C CA 1
ATOM 3480 C C . GLU C 1 111 ? -8.928 3.694 -14.540 1.00 53.44 108 GLU C C 1
ATOM 3481 O O . GLU C 1 111 ? -8.064 4.544 -14.328 1.00 54.70 108 GLU C O 1
ATOM 3487 N N . LYS C 1 112 ? -8.674 2.389 -14.587 1.00 50.19 109 LYS C N 1
ATOM 3488 C CA . LYS C 1 112 ? -7.346 1.843 -14.346 1.00 47.83 109 LYS C CA 1
ATOM 3489 C C . LYS C 1 112 ? -6.642 1.261 -15.575 1.00 46.32 109 LYS C C 1
ATOM 3490 O O . LYS C 1 112 ? -7.256 1.014 -16.613 1.00 46.26 109 LYS C O 1
ATOM 3496 N N . ARG C 1 113 ? -5.340 1.039 -15.427 1.00 45.60 110 ARG C N 1
ATOM 3497 C CA . ARG C 1 113 ? -4.488 0.492 -16.482 1.00 42.61 110 ARG C CA 1
ATOM 3498 C C . ARG C 1 113 ? -3.257 -0.123 -15.845 1.00 40.60 110 ARG C C 1
ATOM 3499 O O . ARG C 1 113 ? -2.713 0.420 -14.880 1.00 42.37 110 ARG C O 1
ATOM 3507 N N . ILE C 1 114 ? -2.805 -1.243 -16.388 1.00 36.54 111 ILE C N 1
ATOM 3508 C CA . ILE C 1 114 ? -1.584 -1.852 -15.901 1.00 33.55 111 ILE C CA 1
ATOM 3509 C C . ILE C 1 114 ? -0.508 -1.018 -16.596 1.00 33.61 111 ILE C C 1
ATOM 3510 O O . ILE C 1 114 ? -0.437 -0.988 -17.822 1.00 33.70 111 ILE C O 1
ATOM 3515 N N . ALA C 1 115 ? 0.312 -0.319 -15.823 1.00 32.95 112 ALA C N 1
ATOM 3516 C CA . ALA C 1 115 ? 1.345 0.511 -16.421 1.00 32.27 112 ALA C CA 1
ATOM 3517 C C . ALA C 1 115 ? 2.570 -0.323 -16.731 1.00 30.55 112 ALA C C 1
ATOM 3518 O O . ALA C 1 115 ? 3.301 -0.048 -17.686 1.00 30.46 112 ALA C O 1
ATOM 3520 N N . ALA C 1 116 ? 2.782 -1.351 -15.918 1.00 28.58 113 ALA C N 1
ATOM 3521 C CA . ALA C 1 116 ? 3.930 -2.221 -16.083 1.00 27.09 113 ALA C CA 1
ATOM 3522 C C . ALA C 1 116 ? 3.863 -3.385 -15.109 1.00 28.92 113 ALA C C 1
ATOM 3523 O O . ALA C 1 116 ? 3.086 -3.362 -14.156 1.00 29.33 113 ALA C O 1
ATOM 3525 N N . THR C 1 117 ? 4.687 -4.399 -15.357 1.00 31.88 114 THR C N 1
ATOM 3526 C CA . THR C 1 117 ? 4.765 -5.584 -14.505 1.00 34.14 114 THR C CA 1
ATOM 3527 C C . THR C 1 117 ? 6.150 -6.183 -14.655 1.00 33.96 114 THR C C 1
ATOM 3528 O O . THR C 1 117 ? 6.863 -5.878 -15.608 1.00 32.74 114 THR C O 1
ATOM 3532 N N . SER C 1 118 ? 6.529 -7.032 -13.710 1.00 34.73 115 SER C N 1
ATOM 3533 C CA . SER C 1 118 ? 7.827 -7.671 -13.776 1.00 36.36 115 SER C CA 1
ATOM 3534 C C . SER C 1 118 ? 8.113 -8.604 -12.611 1.00 34.04 115 SER C C 1
ATOM 3535 O O . SER C 1 118 ? 7.307 -8.759 -11.691 1.00 34.58 115 SER C O 1
ATOM 3538 N N . PHE C 1 119 ? 9.273 -9.242 -12.678 1.00 29.67 116 PHE C N 1
ATOM 3539 C CA . PHE C 1 119 ? 9.711 -10.140 -11.628 1.00 28.26 116 PHE C CA 1
ATOM 3540 C C . PHE C 1 119 ? 11.050 -9.629 -11.103 1.00 27.31 116 PHE C C 1
ATOM 3541 O O . PHE C 1 119 ? 11.909 -9.202 -11.877 1.00 25.83 116 PHE C O 1
ATOM 3549 N N . VAL C 1 120 ? 11.223 -9.660 -9.790 1.00 27.06 117 VAL C N 1
ATOM 3550 C CA . VAL C 1 120 ? 12.470 -9.220 -9.195 1.00 27.47 117 VAL C CA 1
ATOM 3551 C C . VAL C 1 120 ? 12.934 -10.382 -8.350 1.00 29.45 117 VAL C C 1
ATOM 3552 O O . VAL C 1 120 ? 12.199 -10.860 -7.496 1.00 33.25 117 VAL C O 1
ATOM 3556 N N . THR C 1 121 ? 14.154 -10.838 -8.588 1.00 28.39 118 THR C N 1
ATOM 3557 C CA . THR C 1 121 ? 14.693 -11.959 -7.848 1.00 28.66 118 THR C CA 1
ATOM 3558 C C . THR C 1 121 ? 15.415 -11.510 -6.589 1.00 28.94 118 THR C C 1
ATOM 3559 O O . THR C 1 121 ? 16.330 -10.682 -6.646 1.00 28.74 118 THR C O 1
ATOM 3563 N N . PHE C 1 122 ? 15.003 -12.056 -5.450 1.00 29.44 119 PHE C N 1
ATOM 3564 C CA . PHE C 1 122 ? 15.646 -11.733 -4.189 1.00 28.92 119 PHE C CA 1
ATOM 3565 C C . PHE C 1 122 ? 16.296 -12.979 -3.623 1.00 29.60 119 PHE C C 1
ATOM 3566 O O . PHE C 1 122 ? 15.860 -14.092 -3.884 1.00 32.45 119 PHE C O 1
ATOM 3574 N N . VAL C 1 123 ? 17.352 -12.775 -2.852 1.00 29.55 120 VAL C N 1
ATOM 3575 C CA . VAL C 1 123 ? 18.095 -13.857 -2.225 1.00 29.60 120 VAL C CA 1
ATOM 3576 C C . VAL C 1 123 ? 18.192 -13.540 -0.741 1.00 32.37 120 VAL C C 1
ATOM 3577 O O . VAL C 1 123 ? 18.543 -12.417 -0.369 1.00 32.16 120 VAL C O 1
ATOM 3581 N N . ALA C 1 124 ? 17.887 -14.522 0.105 1.00 33.97 121 ALA C N 1
ATOM 3582 C CA . ALA C 1 124 ? 17.953 -14.320 1.547 1.00 36.17 121 ALA C CA 1
ATOM 3583 C C . ALA C 1 124 ? 19.383 -14.517 2.065 1.00 37.19 121 ALA C C 1
ATOM 3584 O O . ALA C 1 124 ? 20.088 -15.421 1.622 1.00 38.81 121 ALA C O 1
ATOM 3586 N N . LEU C 1 125 ? 19.811 -13.664 2.995 1.00 38.13 122 LEU C N 1
ATOM 3587 C CA . LEU C 1 125 ? 21.161 -13.764 3.552 1.00 39.19 122 LEU C CA 1
ATOM 3588 C C . LEU C 1 125 ? 21.224 -13.798 5.080 1.00 42.00 122 LEU C C 1
ATOM 3589 O O . LEU C 1 125 ? 20.357 -13.271 5.779 1.00 41.32 122 LEU C O 1
ATOM 3594 N N . SER C 1 126 ? 22.275 -14.428 5.590 1.00 47.09 123 SER C N 1
ATOM 3595 C CA . SER C 1 126 ? 22.488 -14.530 7.023 1.00 50.15 123 SER C CA 1
ATOM 3596 C C . SER C 1 126 ? 23.175 -13.248 7.451 1.00 53.28 123 SER C C 1
ATOM 3597 O O . SER C 1 126 ? 23.448 -12.379 6.625 1.00 51.00 123 SER C O 1
ATOM 3600 N N . LYS C 1 127 ? 23.458 -13.129 8.741 1.00 57.47 124 LYS C N 1
ATOM 3601 C CA . LYS C 1 127 ? 24.145 -11.951 9.237 1.00 61.57 124 LYS C CA 1
ATOM 3602 C C . LYS C 1 127 ? 25.528 -11.942 8.592 1.00 61.97 124 LYS C C 1
ATOM 3603 O O . LYS C 1 127 ? 26.088 -10.883 8.316 1.00 62.95 124 LYS C O 1
ATOM 3609 N N A GLU C 1 128 ? 26.063 -13.136 8.349 0.50 61.43 125 GLU C N 1
ATOM 3610 N N B GLU C 1 128 ? 26.062 -13.137 8.343 0.50 62.42 125 GLU C N 1
ATOM 3611 C CA A GLU C 1 128 ? 27.381 -13.286 7.747 0.50 60.95 125 GLU C CA 1
ATOM 3612 C CA B GLU C 1 128 ? 27.382 -13.309 7.738 0.50 62.76 125 GLU C CA 1
ATOM 3613 C C A GLU C 1 128 ? 27.333 -13.249 6.216 0.50 61.39 125 GLU C C 1
ATOM 3614 C C B GLU C 1 128 ? 27.333 -13.254 6.206 0.50 62.46 125 GLU C C 1
ATOM 3615 O O A GLU C 1 128 ? 28.279 -13.674 5.545 0.50 60.44 125 GLU C O 1
ATOM 3616 O O B GLU C 1 128 ? 28.278 -13.661 5.525 0.50 61.53 125 GLU C O 1
ATOM 3627 N N . ASN C 1 129 ? 26.230 -12.740 5.672 1.00 62.37 126 ASN C N 1
ATOM 3628 C CA . ASN C 1 129 ? 26.043 -12.629 4.218 1.00 62.71 126 ASN C CA 1
ATOM 3629 C C . ASN C 1 129 ? 26.185 -13.930 3.437 1.00 60.53 126 ASN C C 1
ATOM 3630 O O . ASN C 1 129 ? 27.017 -14.034 2.534 1.00 60.20 126 ASN C O 1
ATOM 3635 N N . ASN C 1 130 ? 25.358 -14.913 3.783 1.00 57.40 127 ASN C N 1
ATOM 3636 C CA . ASN C 1 130 ? 25.367 -16.212 3.115 1.00 55.61 127 ASN C CA 1
ATOM 3637 C C . ASN C 1 130 ? 23.956 -16.592 2.710 1.00 53.72 127 ASN C C 1
ATOM 3638 O O . ASN C 1 130 ? 23.013 -16.439 3.487 1.00 53.15 127 ASN C O 1
ATOM 3643 N N . PRO C 1 131 ? 23.787 -17.079 1.477 1.00 51.09 128 PRO C N 1
ATOM 3644 C CA . PRO C 1 131 ? 22.443 -17.462 1.049 1.00 50.58 128 PRO C CA 1
ATOM 3645 C C . PRO C 1 131 ? 21.871 -18.477 2.037 1.00 51.10 128 PRO C C 1
ATOM 3646 O O . PRO C 1 131 ? 22.494 -19.503 2.323 1.00 51.56 128 PRO C O 1
ATOM 3650 N N . VAL C 1 132 ? 20.692 -18.170 2.566 1.00 50.80 129 VAL C N 1
ATOM 3651 C CA . VAL C 1 132 ? 20.019 -19.030 3.530 1.00 49.25 129 VAL C CA 1
ATOM 3652 C C . VAL C 1 132 ? 18.694 -19.546 2.968 1.00 48.36 129 VAL C C 1
ATOM 3653 O O . VAL C 1 132 ? 17.972 -18.821 2.287 1.00 48.38 129 VAL C O 1
ATOM 3657 N N . PRO C 1 133 ? 18.357 -20.813 3.251 1.00 47.98 130 PRO C N 1
ATOM 3658 C CA . PRO C 1 133 ? 17.115 -21.412 2.760 1.00 45.92 130 PRO C CA 1
ATOM 3659 C C . PRO C 1 133 ? 15.881 -20.564 3.009 1.00 45.12 130 PRO C C 1
ATOM 3660 O O . PRO C 1 133 ? 15.817 -19.792 3.963 1.00 45.00 130 PRO C O 1
ATOM 3664 N N . VAL C 1 134 ? 14.895 -20.746 2.143 1.00 43.64 131 VAL C N 1
ATOM 3665 C CA . VAL C 1 134 ? 13.647 -20.014 2.204 1.00 41.20 131 VAL C CA 1
ATOM 3666 C C . VAL C 1 134 ? 12.469 -20.955 1.993 1.00 42.78 131 VAL C C 1
ATOM 3667 O O . VAL C 1 134 ? 12.551 -21.892 1.206 1.00 44.43 131 VAL C O 1
ATOM 3671 N N . PRO C 1 135 ? 11.352 -20.713 2.692 1.00 43.58 132 PRO C N 1
ATOM 3672 C CA . PRO C 1 135 ? 10.141 -21.534 2.578 1.00 43.72 132 PRO C CA 1
ATOM 3673 C C . PRO C 1 135 ? 9.674 -21.648 1.127 1.00 45.01 132 PRO C C 1
ATOM 3674 O O . PRO C 1 135 ? 10.009 -20.807 0.292 1.00 44.97 132 PRO C O 1
ATOM 3678 N N . ARG C 1 136 ? 8.907 -22.690 0.827 1.00 47.10 133 ARG C N 1
ATOM 3679 C CA . ARG C 1 136 ? 8.379 -22.856 -0.518 1.00 49.76 133 ARG C CA 1
ATOM 3680 C C . ARG C 1 136 ? 7.163 -21.952 -0.587 1.00 48.01 133 ARG C C 1
ATOM 3681 O O . ARG C 1 136 ? 6.590 -21.603 0.441 1.00 49.26 133 ARG C O 1
ATOM 3689 N N . VAL C 1 137 ? 6.773 -21.553 -1.786 1.00 45.12 134 VAL C N 1
ATOM 3690 C CA . VAL C 1 137 ? 5.610 -20.697 -1.921 1.00 43.81 134 VAL C CA 1
ATOM 3691 C C . VAL C 1 137 ? 4.460 -21.527 -2.490 1.00 44.96 134 VAL C C 1
ATOM 3692 O O . VAL C 1 137 ? 4.667 -22.382 -3.344 1.00 46.62 134 VAL C O 1
ATOM 3696 N N . ILE C 1 138 ? 3.247 -21.279 -2.014 1.00 44.02 135 ILE C N 1
ATOM 3697 C CA . ILE C 1 138 ? 2.105 -22.034 -2.487 1.00 43.38 135 ILE C CA 1
ATOM 3698 C C . ILE C 1 138 ? 1.115 -21.157 -3.232 1.00 42.87 135 ILE C C 1
ATOM 3699 O O . ILE C 1 138 ? 0.389 -20.375 -2.624 1.00 44.26 135 ILE C O 1
ATOM 3704 N N . PRO C 1 139 ? 1.088 -21.260 -4.563 1.00 41.94 136 PRO C N 1
ATOM 3705 C CA . PRO C 1 139 ? 0.160 -20.467 -5.374 1.00 43.69 136 PRO C CA 1
ATOM 3706 C C . PRO C 1 139 ? -1.260 -20.994 -5.141 1.00 46.77 136 PRO C C 1
ATOM 3707 O O . PRO C 1 139 ? -1.497 -22.192 -5.267 1.00 47.72 136 PRO C O 1
ATOM 3711 N N . ASP C 1 140 ? -2.194 -20.114 -4.789 1.00 49.14 137 ASP C N 1
ATOM 3712 C CA . ASP C 1 140 ? -3.575 -20.528 -4.558 1.00 49.86 137 ASP C CA 1
ATOM 3713 C C . ASP C 1 140 ? -4.400 -20.240 -5.794 1.00 50.33 137 ASP C C 1
ATOM 3714 O O . ASP C 1 140 ? -4.768 -21.135 -6.543 1.00 53.18 137 ASP C O 1
ATOM 3719 N N . THR C 1 141 ? -4.685 -18.962 -5.986 1.00 49.11 138 THR C N 1
ATOM 3720 C CA . THR C 1 141 ? -5.487 -18.479 -7.096 1.00 50.51 138 THR C CA 1
ATOM 3721 C C . THR C 1 141 ? -5.064 -18.976 -8.467 1.00 51.27 138 THR C C 1
ATOM 3722 O O . THR C 1 141 ? -3.922 -19.387 -8.671 1.00 50.43 138 THR C O 1
ATOM 3726 N N . GLU C 1 142 ? -6.002 -18.929 -9.408 1.00 53.02 139 GLU C N 1
ATOM 3727 C CA . GLU C 1 142 ? -5.718 -19.333 -10.769 1.00 56.04 139 GLU C CA 1
ATOM 3728 C C . GLU C 1 142 ? -4.654 -18.389 -11.304 1.00 55.83 139 GLU C C 1
ATOM 3729 O O . GLU C 1 142 ? -3.633 -18.832 -11.843 1.00 56.88 139 GLU C O 1
ATOM 3735 N N . GLU C 1 143 ? -4.892 -17.087 -11.134 1.00 53.85 140 GLU C N 1
ATOM 3736 C CA . GLU C 1 143 ? -3.962 -16.060 -11.598 1.00 50.99 140 GLU C CA 1
ATOM 3737 C C . GLU C 1 143 ? -2.567 -16.270 -11.014 1.00 48.19 140 GLU C C 1
ATOM 3738 O O . GLU C 1 143 ? -1.565 -16.065 -11.696 1.00 45.45 140 GLU C O 1
ATOM 3744 N N . GLU C 1 144 ? -2.502 -16.679 -9.751 1.00 46.80 141 GLU C N 1
ATOM 3745 C CA . GLU C 1 144 ? -1.217 -16.916 -9.113 1.00 46.40 141 GLU C CA 1
ATOM 3746 C C . GLU C 1 144 ? -0.525 -18.066 -9.826 1.00 46.88 141 GLU C C 1
ATOM 3747 O O . GLU C 1 144 ? 0.649 -17.962 -10.188 1.00 47.38 141 GLU C O 1
ATOM 3753 N N . LYS C 1 145 ? -1.264 -19.155 -10.040 1.00 47.35 142 LYS C N 1
ATOM 3754 C CA . LYS C 1 145 ? -0.738 -20.341 -10.722 1.00 46.55 142 LYS C CA 1
ATOM 3755 C C . LYS C 1 145 ? -0.168 -19.979 -12.087 1.00 44.59 142 LYS C C 1
ATOM 3756 O O . LYS C 1 145 ? 0.896 -20.453 -12.469 1.00 43.88 142 LYS C O 1
ATOM 3762 N N . GLU C 1 146 ? -0.892 -19.151 -12.829 1.00 42.25 143 GLU C N 1
ATOM 3763 C CA . GLU C 1 146 ? -0.426 -18.739 -14.137 1.00 42.20 143 GLU C CA 1
ATOM 3764 C C . GLU C 1 146 ? 0.833 -17.889 -14.003 1.00 42.36 143 GLU C C 1
ATOM 3765 O O . GLU C 1 146 ? 1.760 -18.019 -14.803 1.00 41.92 143 GLU C O 1
ATOM 3771 N N . SER C 1 147 ? 0.877 -17.015 -13.002 1.00 40.06 144 SER C N 1
ATOM 3772 C CA . SER C 1 147 ? 2.060 -16.197 -12.834 1.00 35.93 144 SER C CA 1
ATOM 3773 C C . SER C 1 147 ? 3.204 -17.091 -12.382 1.00 35.98 144 SER C C 1
ATOM 3774 O O . SER C 1 147 ? 4.352 -16.840 -12.715 1.00 35.87 144 SER C O 1
ATOM 3777 N N . HIS C 1 148 ? 2.911 -18.158 -11.652 1.00 36.56 145 HIS C N 1
ATOM 3778 C CA . HIS C 1 148 ? 3.983 -19.041 -11.204 1.00 37.71 145 HIS C CA 1
ATOM 3779 C C . HIS C 1 148 ? 4.505 -19.864 -12.384 1.00 40.47 145 HIS C C 1
ATOM 3780 O O . HIS C 1 148 ? 5.699 -20.111 -12.479 1.00 40.01 145 HIS C O 1
ATOM 3787 N N A ARG C 1 149 ? 3.588 -20.273 -13.253 0.50 41.84 146 ARG C N 1
ATOM 3788 N N B ARG C 1 149 ? 3.604 -20.280 -13.275 0.50 40.47 146 ARG C N 1
ATOM 3789 C CA A ARG C 1 149 ? 3.903 -21.042 -14.432 0.50 42.74 146 ARG C CA 1
ATOM 3790 C CA B ARG C 1 149 ? 3.964 -21.057 -14.451 0.50 40.27 146 ARG C CA 1
ATOM 3791 C C A ARG C 1 149 ? 4.936 -20.247 -15.225 0.50 42.46 146 ARG C C 1
ATOM 3792 C C B ARG C 1 149 ? 4.973 -20.239 -15.236 0.50 40.85 146 ARG C C 1
ATOM 3793 O O A ARG C 1 149 ? 5.826 -20.810 -15.869 0.50 42.72 146 ARG C O 1
ATOM 3794 O O B ARG C 1 149 ? 5.883 -20.770 -15.882 0.50 40.93 146 ARG C O 1
ATOM 3809 N N . ILE C 1 150 ? 4.815 -18.929 -15.174 1.00 41.21 147 ILE C N 1
ATOM 3810 C CA . ILE C 1 150 ? 5.718 -18.050 -15.880 1.00 38.58 147 ILE C CA 1
ATOM 3811 C C . ILE C 1 150 ? 7.002 -17.810 -15.133 1.00 38.54 147 ILE C C 1
ATOM 3812 O O . ILE C 1 150 ? 8.072 -17.800 -15.733 1.00 38.33 147 ILE C O 1
ATOM 3817 N N . ALA C 1 151 ? 6.891 -17.593 -13.828 1.00 37.53 148 ALA C N 1
ATOM 3818 C CA . ALA C 1 151 ? 8.064 -17.362 -12.993 1.00 38.13 148 ALA C CA 1
ATOM 3819 C C . ALA C 1 151 ? 9.034 -18.530 -13.160 1.00 38.34 148 ALA C C 1
ATOM 3820 O O . ALA C 1 151 ? 10.248 -18.374 -13.020 1.00 40.33 148 ALA C O 1
ATOM 3822 N N . VAL C 1 152 ? 8.489 -19.705 -13.459 1.00 37.51 149 VAL C N 1
ATOM 3823 C CA . VAL C 1 152 ? 9.310 -20.892 -13.653 1.00 38.13 149 VAL C CA 1
ATOM 3824 C C . VAL C 1 152 ? 10.154 -20.743 -14.921 1.00 37.73 149 VAL C C 1
ATOM 3825 O O . VAL C 1 152 ? 11.371 -20.929 -14.882 1.00 38.51 149 VAL C O 1
ATOM 3829 N N . LEU C 1 153 ? 9.515 -20.408 -16.037 1.00 36.03 150 LEU C N 1
ATOM 3830 C CA . LEU C 1 153 ? 10.240 -20.224 -17.282 1.00 36.26 150 LEU C CA 1
ATOM 3831 C C . LEU C 1 153 ? 11.352 -19.198 -17.080 1.00 38.57 150 LEU C C 1
ATOM 3832 O O . LEU C 1 153 ? 12.471 -19.376 -17.571 1.00 41.24 150 LEU C O 1
ATOM 3837 N N . ARG C 1 154 ? 11.057 -18.126 -16.352 1.00 38.82 151 ARG C N 1
ATOM 3838 C CA . ARG C 1 154 ? 12.061 -17.095 -16.107 1.00 37.97 151 ARG C CA 1
ATOM 3839 C C . ARG C 1 154 ? 13.257 -17.650 -15.341 1.00 36.71 151 ARG C C 1
ATOM 3840 O O . ARG C 1 154 ? 14.404 -17.392 -15.694 1.00 35.55 151 ARG C O 1
ATOM 3848 N N . ALA C 1 155 ? 12.985 -18.413 -14.293 1.00 36.44 152 ALA C N 1
ATOM 3849 C CA . ALA C 1 155 ? 14.051 -18.978 -13.480 1.00 38.59 152 ALA C CA 1
ATOM 3850 C C . ALA C 1 155 ? 14.931 -19.921 -14.286 1.00 41.03 152 ALA C C 1
ATOM 3851 O O . ALA C 1 155 ? 16.128 -20.050 -14.010 1.00 41.03 152 ALA C O 1
ATOM 3853 N N . GLU C 1 156 ? 14.331 -20.573 -15.281 1.00 43.25 153 GLU C N 1
ATOM 3854 C CA . GLU C 1 156 ? 15.041 -21.519 -16.130 1.00 44.22 153 GLU C CA 1
ATOM 3855 C C . GLU C 1 156 ? 16.030 -20.844 -17.060 1.00 42.75 153 GLU C C 1
ATOM 3856 O O . GLU C 1 156 ? 16.977 -21.472 -17.525 1.00 43.66 153 GLU C O 1
ATOM 3862 N N . GLN C 1 157 ? 15.820 -19.562 -17.323 1.00 41.06 154 GLN C N 1
ATOM 3863 C CA . GLN C 1 157 ? 16.715 -18.824 -18.203 1.00 39.32 154 GLN C CA 1
ATOM 3864 C C . GLN C 1 157 ? 17.668 -17.933 -17.425 1.00 37.89 154 GLN C C 1
ATOM 3865 O O . GLN C 1 157 ? 18.524 -17.267 -18.014 1.00 37.23 154 GLN C O 1
ATOM 3871 N N . ARG C 1 158 ? 17.546 -17.936 -16.102 1.00 35.50 155 ARG C N 1
ATOM 3872 C CA . ARG C 1 158 ? 18.390 -17.063 -15.310 1.00 35.36 155 ARG C CA 1
ATOM 3873 C C . ARG C 1 158 ? 19.886 -17.298 -15.500 1.00 36.21 155 ARG C C 1
ATOM 3874 O O . ARG C 1 158 ? 20.678 -16.368 -15.370 1.00 35.75 155 ARG C O 1
ATOM 3882 N N . HIS C 1 159 ? 20.279 -18.517 -15.856 1.00 36.19 156 HIS C N 1
ATOM 3883 C CA . HIS C 1 159 ? 21.696 -18.793 -16.044 1.00 33.70 156 HIS C CA 1
ATOM 3884 C C . HIS C 1 159 ? 22.248 -18.147 -17.301 1.00 33.84 156 HIS C C 1
ATOM 3885 O O . HIS C 1 159 ? 23.395 -17.701 -17.315 1.00 33.09 156 HIS C O 1
ATOM 3892 N N . ILE C 1 160 ? 21.449 -18.073 -18.361 1.00 33.47 157 ILE C N 1
ATOM 3893 C CA . ILE C 1 160 ? 21.969 -17.464 -19.576 1.00 36.23 157 ILE C CA 1
ATOM 3894 C C . ILE C 1 160 ? 21.878 -15.950 -19.489 1.00 36.31 157 ILE C C 1
ATOM 3895 O O . ILE C 1 160 ? 22.697 -15.241 -20.062 1.00 35.79 157 ILE C O 1
ATOM 3900 N N . ARG C 1 161 ? 20.889 -15.456 -18.753 1.00 38.18 158 ARG C N 1
ATOM 3901 C CA . ARG C 1 161 ? 20.720 -14.017 -18.586 1.00 36.94 158 ARG C CA 1
ATOM 3902 C C . ARG C 1 161 ? 21.922 -13.475 -17.830 1.00 37.70 158 ARG C C 1
ATOM 3903 O O . ARG C 1 161 ? 22.375 -12.361 -18.074 1.00 36.87 158 ARG C O 1
ATOM 3911 N N . LYS C 1 162 ? 22.444 -14.280 -16.914 1.00 37.37 159 LYS C N 1
ATOM 3912 C CA . LYS C 1 162 ? 23.591 -13.876 -16.126 1.00 38.05 159 LYS C CA 1
ATOM 3913 C C . LYS C 1 162 ? 24.859 -13.959 -16.972 1.00 39.22 159 LYS C C 1
ATOM 3914 O O . LYS C 1 162 ? 25.786 -13.162 -16.796 1.00 40.25 159 LYS C O 1
ATOM 3920 N N . ALA C 1 163 ? 24.907 -14.920 -17.890 1.00 39.45 160 ALA C N 1
ATOM 3921 C CA . ALA C 1 163 ? 26.077 -15.062 -18.747 1.00 39.13 160 ALA C CA 1
ATOM 3922 C C . ALA C 1 163 ? 26.165 -13.859 -19.668 1.00 39.31 160 ALA C C 1
ATOM 3923 O O . ALA C 1 163 ? 27.250 -13.426 -20.047 1.00 38.84 160 ALA C O 1
ATOM 3925 N N . GLU C 1 164 ? 25.009 -13.323 -20.032 1.00 40.68 161 GLU C N 1
ATOM 3926 C CA . GLU C 1 164 ? 24.962 -12.173 -20.907 1.00 42.18 161 GLU C CA 1
ATOM 3927 C C . GLU C 1 164 ? 25.533 -10.952 -20.170 1.00 41.81 161 GLU C C 1
ATOM 3928 O O . GLU C 1 164 ? 26.322 -10.188 -20.721 1.00 43.55 161 GLU C O 1
ATOM 3934 N N . SER C 1 165 ? 25.143 -10.790 -18.911 1.00 41.12 162 SER C N 1
ATOM 3935 C CA . SER C 1 165 ? 25.601 -9.676 -18.084 1.00 40.40 162 SER C CA 1
ATOM 3936 C C . SER C 1 165 ? 27.073 -9.752 -17.715 1.00 40.59 162 SER C C 1
ATOM 3937 O O . SER C 1 165 ? 27.790 -8.747 -17.769 1.00 41.07 162 SER C O 1
ATOM 3940 N N . LYS C 1 166 ? 27.519 -10.943 -17.325 1.00 39.64 163 LYS C N 1
ATOM 3941 C CA . LYS C 1 166 ? 28.909 -11.143 -16.942 1.00 37.24 163 LYS C CA 1
ATOM 3942 C C . LYS C 1 166 ? 29.823 -10.852 -18.139 1.00 35.79 163 LYS C C 1
ATOM 3943 O O . LYS C 1 166 ? 30.960 -10.403 -17.974 1.00 35.58 163 LYS C O 1
ATOM 3949 N N . LYS C 1 167 ? 29.307 -11.089 -19.344 1.00 32.95 164 LYS C N 1
ATOM 3950 C CA . LYS C 1 167 ? 30.058 -10.841 -20.569 1.00 32.44 164 LYS C CA 1
ATOM 3951 C C . LYS C 1 167 ? 30.293 -9.351 -20.746 1.00 33.96 164 LYS C C 1
ATOM 3952 O O . LYS C 1 167 ? 31.429 -8.907 -20.922 1.00 35.74 164 LYS C O 1
ATOM 3958 N N . VAL C 1 168 ? 29.209 -8.583 -20.718 1.00 33.07 165 VAL C N 1
ATOM 3959 C CA . VAL C 1 168 ? 29.299 -7.140 -20.872 1.00 32.63 165 VAL C CA 1
ATOM 3960 C C . VAL C 1 168 ? 30.241 -6.563 -19.821 1.00 31.78 165 VAL C C 1
ATOM 3961 O O . VAL C 1 168 ? 31.043 -5.682 -20.111 1.00 31.29 165 VAL C O 1
ATOM 3965 N N . ALA C 1 169 ? 30.150 -7.063 -18.599 1.00 32.04 166 ALA C N 1
ATOM 3966 C CA . ALA C 1 169 ? 31.015 -6.553 -17.549 1.00 35.40 166 ALA C CA 1
ATOM 3967 C C . ALA C 1 169 ? 32.463 -6.851 -17.909 1.00 37.45 166 ALA C C 1
ATOM 3968 O O . ALA C 1 169 ? 33.344 -6.006 -17.739 1.00 37.67 166 ALA C O 1
ATOM 3970 N N . THR C 1 170 ? 32.707 -8.052 -18.417 1.00 39.59 167 THR C N 1
ATOM 3971 C CA . THR C 1 170 ? 34.062 -8.43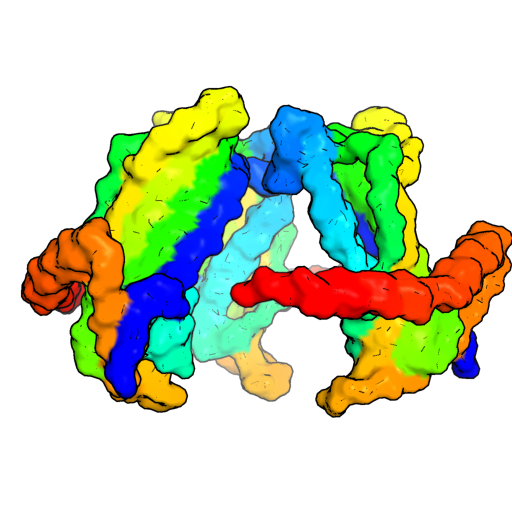8 -18.771 1.00 41.88 167 THR C CA 1
ATOM 3972 C C . THR C 1 170 ? 34.690 -7.519 -19.806 1.00 41.53 167 THR C C 1
ATOM 3973 O O . THR C 1 170 ? 35.798 -7.019 -19.609 1.00 42.08 167 THR C O 1
ATOM 3977 N N . LEU C 1 171 ? 33.981 -7.272 -20.898 1.00 40.47 168 LEU C N 1
ATOM 3978 C CA . LEU C 1 171 ? 34.537 -6.423 -21.937 1.00 42.09 168 LEU C CA 1
ATOM 3979 C C . LEU C 1 171 ? 34.696 -4.963 -21.523 1.00 43.39 168 LEU C C 1
ATOM 3980 O O . LEU C 1 171 ? 35.513 -4.246 -22.092 1.00 43.02 168 LEU C O 1
ATOM 3985 N N . LEU C 1 172 ? 33.926 -4.514 -20.540 1.00 47.08 169 LEU C N 1
ATOM 3986 C CA . LEU C 1 172 ? 34.023 -3.120 -20.105 1.00 51.17 169 LEU C CA 1
ATOM 3987 C C . LEU C 1 172 ? 35.347 -2.756 -19.452 1.00 55.60 169 LEU C C 1
ATOM 3988 O O . LEU C 1 172 ? 35.898 -3.515 -18.642 1.00 52.68 169 LEU C O 1
ATOM 3993 N N . THR C 1 173 ? 35.842 -1.578 -19.823 1.00 63.86 170 THR C N 1
ATOM 3994 C CA . THR C 1 173 ? 37.093 -1.052 -19.300 1.00 72.82 170 THR C CA 1
ATOM 3995 C C . THR C 1 173 ? 36.778 0.185 -18.451 1.00 77.21 170 THR C C 1
ATOM 3996 O O . THR C 1 173 ? 36.085 1.107 -18.894 1.00 75.96 170 THR C O 1
ATOM 4000 N N . PHE C 1 174 ? 37.277 0.177 -17.219 1.00 82.97 171 PHE C N 1
ATOM 4001 C CA . PHE C 1 174 ? 37.060 1.265 -16.268 1.00 86.93 171 PHE C CA 1
ATOM 4002 C C . PHE C 1 174 ? 38.308 1.382 -15.393 1.00 88.81 171 PHE C C 1
ATOM 4003 O O . PHE C 1 174 ? 38.395 2.351 -14.609 1.00 90.06 171 PHE C O 1
#

Organism: Bacillus cereus (strain ATCC 14579 / DSM 31 / CCUG 7414 / JCM 2152 / NBRC 15305 / NCIMB 9373 / NCTC 2599 / NRRL B-3711) (NCBI:txid226900)

Nearest PDB structures (foldseek):
  1y7u-assembly1_A  TM=9.983E-01  e=1.772E-27  Bacillus cereus
  5egl-assembly1_A  TM=9.399E-01  e=2.667E-16  Staphylococcus aureus subsp. aureus Mu50
  5egk-assembly1_C  TM=9.411E-01  e=3.598E-15  Staphylococcus aureus subsp. aureus Mu50
  5egj-assembly1_A  TM=9.424E-01  e=6.702E-15  Staphylococcus aureus subsp. aureus Mu50
  3sps-assembly1_B  TM=9.431E-01  e=6.334E-15  Halalkalibacterium halodurans C-125

CATH classification: 3.10.129.10